Protein AF-0000000079861724 (afdb_homodimer)

Nearest PDB structures (foldseek):
  3vpo-assembly1_B  TM=9.697E-01  e=4.998E-20  Homo sapiens
  3olj-assembly1_D  TM=9.597E-01  e=4.391E-20  Homo sapiens
  1jk0-assembly1_A  TM=9.354E-01  e=1.653E-18  Saccharomyces cerevisiae
  3hf1-assembly1_A  TM=9.393E-01  e=6.583E-18  Homo sapiens
  2vux-assembly1_A  TM=9.412E-01  e=1.702E-17  Homo sapiens

Secondary structure (DSSP, 8-state):
--HHHHHHHHHT-----S-S-HHHHHHHHHHHHT---GGG---HHHHHHHHHT--HHHHHHHHHHHHHHHHHHHHHHHHIIIIIHHHGGGS-HHHHHHHHHHHHHHHHHHHHHHHHHHHHHHHH---HHHHHHHHTHHHH-HHHHHHHHHHHHHHS-SSS-HHHHHHHHHHHHHTTTHHHHHHHHHHHTTT--HHHHHHHHHHHHHHHHHHHHHHHHHHHHHT-TTS-----HHHHHHHHHHHHHHHHIIIIIIS-GGGGT--HHHHHHHHHHHHHHHHHHTT---SS----S-HHHHHTT---THHHHHHHHHHTS----------------/--HHHHHHHHHT-----S-S-HHHHHHHHHHHHT---GGG---HHHHHHHHHT--HHHHHHHHHHHHHHHHHHHHHHHHIIIIIHHHGGGS-HHHHHHHHHHHHHHHHHHHHHHHHHHHHHHHH---HHHHHHHHTHHHH-HHHHHHHHHHHHHHS-SSS-HHHHHHHHHHHHHTTTHHHHHHHHHHHTTT--HHHHHHHHHHHHHHHHHHHHHHHHHHHHHT-TTS-----HHHHHHHHHHHHHHHHIIIIIIS-GGGGT--HHHHHHHHHHHHHHHHHHTT---SS----S-HHHHHTT---THHHHHHHHHHTS----------------

Sequence (666 aa):
MSSAANQKVFNRLTSILPIEDRELYSLYDKAQRTFWTEGEVDLSLDVVQWNDKLTSDDRHFISHVLGFFVQSDALVNINLGERFLIDIESIPDRYRKYCRLFYNFQMMIEDIHTLSYETMLNELISDPKQNSFFKHSIANIPAITKKAEWAARYINDQESDFPIRLIAFAILEGIFFSGSFCSIFWIEQRNLMRGLVQYNKFISRDERLHCDFALCLFRKLRDDPEVPFSTSNDTIVEMVKQAVEIEIEFINESIPCAMIGMNAELMTQYIQFVADHLLADIQLQPVFKVSNPFPFMAALGMPDRANYFEIRESVYQKPVDTGVDYDSDASDFMSSAANQKVFNRLTSILPIEDRELYSLYDKAQRTFWTEGEVDLSLDVVQWNDKLTSDDRHFISHVLGFFVQSDALVNINLGERFLIDIESIPDRYRKYCRLFYNFQMMIEDIHTLSYETMLNELISDPKQNSFFKHSIANIPAITKKAEWAARYINDQESDFPIRLIAFAILEGIFFSGSFCSIFWIEQRNLMRGLVQYNKFISRDERLHCDFALCLFRKLRDDPEVPFSTSNDTIVEMVKQAVEIEIEFINESIPCAMIGMNAELMTQYIQFVADHLLADIQLQPVFKVSNPFPFMAALGMPDRANYFEIRESVYQKPVDTGVDYDSDASDF

Radius of gyration: 29.15 Å; Cα contacts (8 Å, |Δi|>4): 737; chains: 2; bounding box: 146×72×60 Å

Foldseek 3Di:
DDPVVVVVVVVLDDDPPPQPDPVLVVLLVVLVVLDDALVVFDQVQQQVCLPPPDDPLRNLLLLQLLLLQQVLLVVVLCLLVPPVLVQLVQPDPSVSVSSVSNSVSSSVVSVRSNVNSLVVLVSNPVDPVSSVCSPPVCVNAVLSVVLVVLLCVFLVDPPDFPLSNLLSQLLSLQQLCQLVLVLLVVVVVVVHRVRSVVSSLSVNVSSVSSNLSSLVVSLVLVPDPSGDDDDDPVVSVVSLVVSLVSSLCVDPPRSRSVSVPDDSVLSSLQSLQSSQLSCVSSPHHRDPPGANSDVVCCVSVPPPCVVVVVVVVVVPPPPPPPPPPPPPPPPDD/DDPVVVVVVVVLDDDPPPQPDPVLVVLLVVLVVLDDALVVFDQVQQQVCLPPPDDPLRNLLLLLLLLLQQVLLVVVLCLLVPPVLVQLVQPDPSVNVSSVSNSVSSSVVSVRSNVNSLVVLVSNPVDPVSSVCSPPVCVNAVLSVVLVVLLCVFLVDPPAFPLSNLLSQLLSLQQLCQLVLVLLVVVVVVVHRVRSVVSSLSVNVSSVSSNLSSLVVSLVLVPDPSGDDDDDPVVSVVSLVVSLVSSLCVDPPRSRSVSVPDDSVLSSLQSLQSSQLSCVSSPHHRDPPGDNPDVSCCVSPPPPCVVVVVVVVVVPPPPPPPPPPPPPPPPDD

Organism: NCBI:txid29920

Structure (mmCIF, N/CA/C/O backbone):
data_AF-0000000079861724-model_v1
#
loop_
_entity.id
_entity.type
_entity.pdbx_description
1 polymer 'Uncharacterized protein'
#
loop_
_atom_site.group_PDB
_atom_site.id
_atom_site.type_symbol
_atom_site.label_atom_id
_atom_site.label_alt_id
_atom_site.label_comp_id
_atom_site.label_asym_id
_atom_site.label_entity_id
_atom_site.label_seq_id
_atom_site.pdbx_PDB_ins_code
_atom_site.Cartn_x
_atom_site.Cartn_y
_atom_site.Cartn_z
_atom_site.occupancy
_atom_site.B_iso_or_equiv
_atom_site.auth_seq_id
_atom_site.auth_comp_id
_atom_site.auth_asym_id
_atom_site.auth_atom_id
_atom_site.pdbx_PDB_model_num
ATOM 1 N N . MET A 1 1 ? 3.758 5.252 26.878 1 41.85 1 MET A N 1
ATOM 2 C CA . MET A 1 1 ? 4.976 4.832 26.19 1 41.85 1 MET A CA 1
ATOM 3 C C . MET A 1 1 ? 6.136 5.765 26.52 1 41.85 1 MET A C 1
ATOM 5 O O . MET A 1 1 ? 6 6.987 26.433 1 41.85 1 MET A O 1
ATOM 9 N N . SER A 1 2 ? 7.085 5.187 27.037 1 49.55 2 SER A N 1
ATOM 10 C CA . SER A 1 2 ? 8.253 5.886 27.563 1 49.55 2 SER A CA 1
ATOM 11 C C . SER A 1 2 ? 8.99 6.638 26.46 1 49.55 2 SER A C 1
ATOM 13 O O . SER A 1 2 ? 8.836 6.325 25.278 1 49.55 2 SER A O 1
ATOM 15 N N . SER A 1 3 ? 9.571 7.789 26.796 1 56.71 3 SER A N 1
ATOM 16 C CA . SER A 1 3 ? 10.501 8.595 26.012 1 56.71 3 SER A CA 1
ATOM 17 C C . SER A 1 3 ? 11.424 7.716 25.174 1 56.71 3 SER A C 1
ATOM 19 O O . SER A 1 3 ? 11.693 8.021 24.01 1 56.71 3 SER A O 1
ATOM 21 N N . ALA A 1 4 ? 11.623 6.535 25.611 1 51.59 4 ALA A N 1
ATOM 22 C CA . ALA A 1 4 ? 12.554 5.626 24.947 1 51.59 4 ALA A CA 1
ATOM 23 C C . ALA A 1 4 ? 11.888 4.927 23.765 1 51.59 4 ALA A C 1
ATOM 25 O O . ALA A 1 4 ? 12.502 4.763 22.707 1 51.59 4 ALA A O 1
ATOM 26 N N . ALA A 1 5 ? 10.65 4.531 23.995 1 59.39 5 ALA A N 1
ATOM 27 C CA . ALA A 1 5 ? 9.935 3.856 22.915 1 59.39 5 ALA A CA 1
ATOM 28 C C . ALA A 1 5 ? 9.722 4.792 21.729 1 59.39 5 ALA A C 1
ATOM 30 O O . ALA A 1 5 ? 9.859 4.382 20.574 1 59.39 5 ALA A O 1
ATOM 31 N N . ASN A 1 6 ? 9.48 5.94 22.051 1 64.89 6 ASN A N 1
ATOM 32 C CA . ASN A 1 6 ? 9.324 6.946 21.007 1 64.89 6 ASN A CA 1
ATOM 33 C C . ASN A 1 6 ? 10.635 7.191 20.264 1 64.89 6 ASN A C 1
ATOM 35 O O . ASN A 1 6 ? 10.642 7.335 19.04 1 64.89 6 ASN A O 1
ATOM 39 N N . GLN A 1 7 ? 11.593 7.111 21.025 1 64.81 7 GLN A N 1
ATOM 40 C CA . GLN A 1 7 ? 12.906 7.338 20.431 1 64.81 7 GLN A CA 1
ATOM 41 C C . GLN A 1 7 ? 13.273 6.218 19.462 1 64.81 7 GLN A C 1
ATOM 43 O O . GLN A 1 7 ? 13.891 6.465 18.424 1 64.81 7 GLN A O 1
ATOM 48 N N . LYS A 1 8 ? 12.818 5.092 19.823 1 65.94 8 LYS A N 1
ATOM 49 C CA . LYS A 1 8 ? 13.091 3.957 18.946 1 65.94 8 LYS A CA 1
ATOM 50 C C . LYS A 1 8 ? 12.407 4.131 17.593 1 65.94 8 LYS A C 1
ATOM 52 O O . LYS A 1 8 ? 12.991 3.824 16.552 1 65.94 8 LYS A O 1
ATOM 57 N N . VAL A 1 9 ? 11.278 4.66 17.619 1 71.56 9 VAL A N 1
ATOM 58 C CA . VAL A 1 9 ? 10.531 4.86 16.381 1 71.56 9 VAL A CA 1
ATOM 59 C C . VAL A 1 9 ? 11.171 5.982 15.567 1 71.56 9 VAL A C 1
ATOM 61 O O . VAL A 1 9 ? 11.322 5.865 14.349 1 71.56 9 VAL A O 1
ATOM 64 N N . PHE A 1 10 ? 11.648 6.93 16.274 1 72.39 10 PHE A N 1
ATOM 65 C CA . PHE A 1 10 ? 12.236 8.073 15.587 1 72.39 10 PHE A CA 1
ATOM 66 C C . PHE A 1 10 ? 13.554 7.687 14.924 1 72.39 10 PHE A C 1
ATOM 68 O O . PHE A 1 10 ? 13.869 8.166 13.833 1 72.39 10 PHE A O 1
ATOM 75 N N . ASN A 1 11 ? 14.213 6.757 15.541 1 69.55 11 ASN A N 1
ATOM 76 C CA . ASN A 1 11 ? 15.507 6.318 15.029 1 69.55 11 ASN A CA 1
ATOM 77 C C . ASN A 1 11 ? 15.353 5.459 13.777 1 69.55 11 ASN A C 1
ATOM 79 O O . ASN A 1 11 ? 16.317 5.251 13.039 1 69.55 11 ASN A O 1
ATOM 83 N N . ARG A 1 12 ? 14.192 5.08 13.568 1 74.25 12 ARG A N 1
ATOM 84 C CA . ARG A 1 12 ? 13.957 4.189 12.437 1 74.25 12 ARG A CA 1
ATOM 85 C C . ARG A 1 12 ? 13.598 4.978 11.183 1 74.25 12 ARG A C 1
ATOM 87 O O . ARG A 1 12 ? 13.5 4.411 10.093 1 74.25 12 ARG A O 1
ATOM 94 N N . LEU A 1 13 ? 13.449 6.199 11.446 1 78.63 13 LEU A N 1
ATOM 95 C CA . LEU A 1 13 ? 13.149 7.041 10.293 1 78.63 13 LEU A CA 1
ATOM 96 C C . LEU A 1 13 ? 14.398 7.274 9.45 1 78.63 13 LEU A C 1
ATOM 98 O O . LEU A 1 13 ? 15.408 7.77 9.953 1 78.63 13 LEU A O 1
ATOM 102 N N . THR A 1 14 ? 14.374 6.663 8.26 1 80.99 14 THR A N 1
ATOM 103 C CA . THR A 1 14 ? 15.53 6.777 7.377 1 80.99 14 THR A CA 1
ATOM 104 C C . THR A 1 14 ? 15.139 7.436 6.057 1 80.99 14 THR A C 1
ATOM 106 O O . THR A 1 14 ? 14.014 7.266 5.581 1 80.99 14 THR A O 1
ATOM 109 N N . SER A 1 15 ? 16.146 8.125 5.562 1 88.24 15 SER A N 1
ATOM 110 C CA . SER A 1 15 ? 15.928 8.778 4.275 1 88.24 15 SER A CA 1
ATOM 111 C C . SER A 1 15 ? 16.074 7.79 3.122 1 88.24 15 SER A C 1
ATOM 113 O O . SER A 1 15 ? 16.94 6.913 3.155 1 88.24 15 SER A O 1
ATOM 115 N N . ILE A 1 16 ? 15.308 7.948 2.113 1 91.4 16 ILE A N 1
ATOM 116 C CA . ILE A 1 16 ? 15.309 7.089 0.934 1 91.4 16 ILE A CA 1
ATOM 117 C C . ILE A 1 16 ? 16.339 7.595 -0.073 1 91.4 16 ILE A C 1
ATOM 119 O O . ILE A 1 16 ? 16.998 6.802 -0.75 1 91.4 16 ILE A O 1
ATOM 123 N N . LEU A 1 17 ? 16.498 8.962 -0.1 1 90.75 17 LEU A N 1
ATOM 124 C CA . LEU A 1 17 ? 17.407 9.581 -1.059 1 90.75 17 LEU A CA 1
ATOM 125 C C . LEU A 1 17 ? 18.69 10.04 -0.374 1 90.75 17 LEU A C 1
ATOM 127 O O . LEU A 1 17 ? 18.658 10.493 0.773 1 90.75 17 LEU A O 1
ATOM 131 N N . PRO A 1 18 ? 19.735 9.957 -0.97 1 90.8 18 PRO A N 1
ATOM 132 C CA . PRO A 1 18 ? 19.912 9.476 -2.342 1 90.8 18 PRO A CA 1
ATOM 133 C C . PRO A 1 18 ? 19.773 7.959 -2.458 1 90.8 18 PRO A C 1
ATOM 135 O O . PRO A 1 18 ? 19.942 7.243 -1.468 1 90.8 18 PRO A O 1
ATOM 138 N N . ILE A 1 19 ? 19.574 7.48 -3.637 1 93.62 19 ILE A N 1
ATOM 139 C CA . ILE A 1 19 ? 19.377 6.056 -3.887 1 93.62 19 ILE A CA 1
ATOM 140 C C . ILE A 1 19 ? 20.705 5.318 -3.736 1 93.62 19 ILE A C 1
ATOM 142 O O . ILE A 1 19 ? 21.636 5.538 -4.514 1 93.62 19 ILE A O 1
ATOM 146 N N . GLU A 1 20 ? 20.738 4.449 -2.813 1 93.05 20 GLU A N 1
ATOM 147 C CA . GLU A 1 20 ? 21.956 3.696 -2.53 1 93.05 20 GLU A CA 1
ATOM 148 C C . GLU A 1 20 ? 21.984 2.381 -3.305 1 93.05 20 GLU A C 1
ATOM 150 O O . GLU A 1 20 ? 23.057 1.879 -3.646 1 93.05 20 GLU A O 1
ATOM 155 N N . ASP A 1 21 ? 20.897 1.762 -3.503 1 95.77 21 ASP A N 1
ATOM 156 C CA . ASP A 1 21 ? 20.768 0.519 -4.257 1 95.77 21 ASP A CA 1
ATOM 157 C C . ASP A 1 21 ? 19.868 0.707 -5.476 1 95.77 21 ASP A C 1
ATOM 159 O O . ASP A 1 21 ? 18.653 0.516 -5.393 1 95.77 21 ASP A O 1
ATOM 163 N N . ARG A 1 22 ? 20.445 0.885 -6.601 1 96.02 22 ARG A N 1
ATOM 164 C CA . ARG A 1 22 ? 19.72 1.226 -7.821 1 96.02 22 ARG A CA 1
ATOM 165 C C . ARG A 1 22 ? 18.886 0.047 -8.31 1 96.02 22 ARG A C 1
ATOM 167 O O . ARG A 1 22 ? 17.82 0.236 -8.899 1 96.02 22 ARG A O 1
ATOM 174 N N . GLU A 1 23 ? 19.384 -1.149 -8.1 1 97.4 23 GLU A N 1
ATOM 175 C CA . GLU A 1 23 ? 18.661 -2.326 -8.573 1 97.4 23 GLU A CA 1
ATOM 176 C C . GLU A 1 23 ? 17.347 -2.507 -7.819 1 97.4 23 GLU A C 1
ATOM 178 O O . GLU A 1 23 ? 16.291 -2.674 -8.433 1 97.4 23 GLU A O 1
ATOM 183 N N . LEU A 1 24 ? 17.406 -2.434 -6.458 1 97.74 24 LEU A N 1
ATOM 184 C CA . LEU A 1 24 ? 16.196 -2.565 -5.654 1 97.74 24 LEU A CA 1
ATOM 185 C C . LEU A 1 24 ? 15.23 -1.419 -5.934 1 97.74 24 LEU A C 1
ATOM 187 O O . LEU A 1 24 ? 14.022 -1.637 -6.061 1 97.74 24 LEU A O 1
ATOM 191 N N . TYR A 1 25 ? 15.762 -0.252 -6.055 1 97.23 25 TYR A N 1
ATOM 192 C CA . TYR A 1 25 ? 14.905 0.898 -6.32 1 97.23 25 TYR A CA 1
ATOM 193 C C . TYR A 1 25 ? 14.249 0.786 -7.691 1 97.23 25 TYR A C 1
ATOM 195 O O . TYR A 1 25 ? 13.098 1.19 -7.871 1 97.23 25 TYR A O 1
ATOM 203 N N . SER A 1 26 ? 14.983 0.301 -8.692 1 97.7 26 SER A N 1
ATOM 204 C CA . SER A 1 26 ? 14.441 0.178 -10.041 1 97.7 26 SER A CA 1
ATOM 205 C C . SER A 1 26 ? 13.248 -0.772 -10.072 1 97.7 26 SER A C 1
ATOM 207 O O . SER A 1 26 ? 12.317 -0.582 -10.857 1 97.7 26 SER A O 1
ATOM 209 N N . LEU A 1 27 ? 13.286 -1.767 -9.256 1 98.07 27 LEU A N 1
ATOM 210 C CA . LEU A 1 27 ? 12.161 -2.692 -9.173 1 98.07 27 LEU A CA 1
ATOM 211 C C . LEU A 1 27 ? 10.942 -2.011 -8.558 1 98.07 27 LEU A C 1
ATOM 213 O O . LEU A 1 27 ? 9.814 -2.223 -9.008 1 98.07 27 LEU A O 1
ATOM 217 N N . TYR A 1 28 ? 11.188 -1.18 -7.542 1 97.49 28 TYR A N 1
ATOM 218 C CA . TYR A 1 28 ? 10.106 -0.378 -6.984 1 97.49 28 TYR A CA 1
ATOM 219 C C . TYR A 1 28 ? 9.539 0.575 -8.029 1 97.49 28 TYR A C 1
ATOM 221 O O . TYR A 1 28 ? 8.32 0.686 -8.18 1 97.49 28 TYR A O 1
ATOM 229 N N . ASP A 1 29 ? 10.436 1.222 -8.711 1 96.4 29 ASP A N 1
ATOM 230 C CA . ASP A 1 29 ? 10.034 2.169 -9.746 1 96.4 29 ASP A CA 1
ATOM 231 C C . ASP A 1 29 ? 9.198 1.483 -10.823 1 96.4 29 ASP A C 1
ATOM 233 O O . ASP A 1 29 ? 8.202 2.038 -11.292 1 96.4 29 ASP A O 1
ATOM 237 N N . LYS A 1 30 ? 9.585 0.307 -11.234 1 96.58 30 LYS A N 1
ATOM 238 C CA . LYS A 1 30 ? 8.84 -0.468 -12.223 1 96.58 30 LYS A CA 1
ATOM 239 C C . LYS A 1 30 ? 7.441 -0.806 -11.716 1 96.58 30 LYS A C 1
ATOM 241 O O . LYS A 1 30 ? 6.472 -0.76 -12.476 1 96.58 30 LYS A O 1
ATOM 246 N N . ALA A 1 31 ? 7.339 -1.155 -10.442 1 96.59 31 ALA A N 1
ATOM 247 C CA . ALA A 1 31 ? 6.044 -1.467 -9.842 1 96.59 31 ALA A CA 1
ATOM 248 C C . ALA A 1 31 ? 5.104 -0.268 -9.911 1 96.59 31 ALA A C 1
ATOM 250 O O . ALA A 1 31 ? 3.926 -0.413 -10.247 1 96.59 31 ALA A O 1
ATOM 251 N N . GLN A 1 32 ? 5.59 0.894 -9.651 1 95.3 32 GLN A N 1
ATOM 252 C CA . GLN A 1 32 ? 4.78 2.107 -9.682 1 95.3 32 GLN A CA 1
ATOM 253 C C . GLN A 1 32 ? 4.28 2.398 -11.094 1 95.3 32 GLN A C 1
ATOM 255 O O . GLN A 1 32 ? 3.123 2.782 -11.281 1 95.3 32 GLN A O 1
ATOM 260 N N . ARG A 1 33 ? 5.102 2.143 -12.046 1 93.4 33 ARG A N 1
ATOM 261 C CA . ARG A 1 33 ? 4.808 2.508 -13.427 1 93.4 33 ARG A CA 1
ATOM 262 C C . ARG A 1 33 ? 3.781 1.56 -14.038 1 93.4 33 ARG A C 1
ATOM 264 O O . ARG A 1 33 ? 3.147 1.886 -15.043 1 93.4 33 ARG A O 1
ATOM 271 N N . THR A 1 34 ? 3.644 0.441 -13.431 1 93.91 34 THR A N 1
ATOM 272 C CA . THR A 1 34 ? 2.748 -0.554 -14.009 1 93.91 34 THR A CA 1
ATOM 273 C C . THR A 1 34 ? 1.453 -0.646 -13.207 1 93.91 34 THR A C 1
ATOM 275 O O . THR A 1 34 ? 0.698 -1.611 -13.346 1 93.91 34 THR A O 1
ATOM 278 N N . PHE A 1 35 ? 1.217 0.354 -12.387 1 95.25 35 PHE A N 1
ATOM 279 C CA . PHE A 1 35 ? 0.024 0.396 -11.551 1 95.25 35 PHE A CA 1
ATOM 280 C C . PHE A 1 35 ? -1.236 0.254 -12.396 1 95.25 35 PHE A C 1
ATOM 282 O O . PHE A 1 35 ? -1.324 0.819 -13.488 1 95.25 35 PHE A O 1
ATOM 289 N N . TRP A 1 36 ? -2.176 -0.498 -11.965 1 96.56 36 TRP A N 1
ATOM 290 C CA . TRP A 1 36 ? -3.494 -0.688 -12.561 1 96.56 36 TRP A CA 1
ATOM 291 C C . TRP A 1 36 ? -4.544 -0.959 -11.488 1 96.56 36 TRP A C 1
ATOM 293 O O . TRP A 1 36 ? -4.206 -1.177 -10.322 1 96.56 36 TRP A O 1
ATOM 303 N N . THR A 1 37 ? -5.845 -0.83 -11.806 1 95.6 37 THR A N 1
ATOM 304 C CA . THR A 1 37 ? -6.938 -1.12 -10.885 1 95.6 37 THR A CA 1
ATOM 305 C C . THR A 1 37 ? -7.941 -2.079 -11.52 1 95.6 37 THR A C 1
ATOM 307 O O . THR A 1 37 ? -7.931 -2.279 -12.737 1 95.6 37 THR A O 1
ATOM 310 N N . GLU A 1 38 ? -8.702 -2.695 -10.743 1 93.52 38 GLU A N 1
ATOM 311 C CA . GLU A 1 38 ? -9.64 -3.717 -11.196 1 93.52 38 GLU A CA 1
ATOM 312 C C . GLU A 1 38 ? -10.694 -3.126 -12.127 1 93.52 38 GLU A C 1
ATOM 314 O O . GLU A 1 38 ? -11.232 -3.826 -12.988 1 93.52 38 GLU A O 1
ATOM 319 N N . GLY A 1 39 ? -10.946 -1.849 -12.065 1 90.64 39 GLY A N 1
ATOM 320 C CA . GLY A 1 39 ? -11.967 -1.213 -12.882 1 90.64 39 GLY A CA 1
ATOM 321 C C . GLY A 1 39 ? -11.541 -1.02 -14.325 1 90.64 39 GLY A C 1
ATOM 322 O O . GLY A 1 39 ? -12.363 -0.684 -15.181 1 90.64 39 GLY A O 1
ATOM 323 N N . GLU A 1 40 ? -10.366 -1.36 -14.62 1 92.63 40 GLU A N 1
ATOM 324 C CA . GLU A 1 40 ? -9.824 -1.097 -15.95 1 92.63 40 GLU A CA 1
ATOM 325 C C . GLU A 1 40 ? -10.173 -2.221 -16.921 1 92.63 40 GLU A C 1
ATOM 327 O O . GLU A 1 40 ? -9.92 -2.112 -18.122 1 92.63 40 GLU A O 1
ATOM 332 N N . VAL A 1 41 ? -10.802 -3.325 -16.495 1 95.89 41 VAL A N 1
ATOM 333 C CA . VAL A 1 41 ? -11.093 -4.478 -17.34 1 95.89 41 VAL A CA 1
ATOM 334 C C . VAL A 1 41 ? -12.604 -4.667 -17.455 1 95.89 41 VAL A C 1
ATOM 336 O O . VAL A 1 41 ? -13.313 -4.675 -16.446 1 95.89 41 VAL A O 1
ATOM 339 N N . ASP A 1 42 ? -13.073 -4.786 -18.652 1 95.29 42 ASP A N 1
ATOM 340 C CA . ASP A 1 42 ? -14.483 -5.038 -18.933 1 95.29 42 ASP A CA 1
ATOM 341 C C . ASP A 1 42 ? -14.758 -6.534 -19.065 1 95.29 42 ASP A C 1
ATOM 343 O O . ASP A 1 42 ? -14.163 -7.208 -19.909 1 95.29 42 ASP A O 1
ATOM 347 N N . LEU A 1 43 ? -15.702 -7.092 -18.312 1 96.85 43 LEU A N 1
ATOM 348 C CA . LEU A 1 43 ? -15.969 -8.525 -18.276 1 96.85 43 LEU A CA 1
ATOM 349 C C . LEU A 1 43 ? -17.281 -8.853 -18.981 1 96.85 43 LEU A C 1
ATOM 351 O O . LEU A 1 43 ? -17.711 -10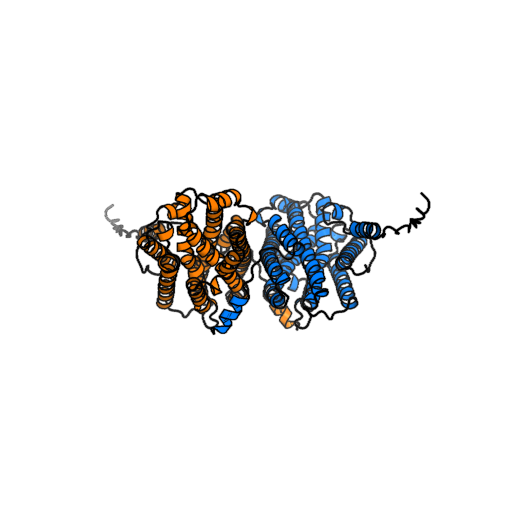.008 -18.996 1 96.85 43 LEU A O 1
ATOM 355 N N . SER A 1 44 ? -17.867 -7.855 -19.609 1 96.44 44 SER A N 1
ATOM 356 C CA . SER A 1 44 ? -19.193 -8.035 -20.19 1 96.44 44 SER A CA 1
ATOM 357 C C . SER A 1 44 ? -19.2 -9.163 -21.216 1 96.44 44 SER A C 1
ATOM 359 O O . SER A 1 44 ? -20.093 -10.012 -21.207 1 96.44 44 SER A O 1
ATOM 361 N N . LEU A 1 45 ? -18.297 -9.186 -22.139 1 96.56 45 LEU A N 1
ATOM 362 C CA . LEU A 1 45 ? -18.218 -10.229 -23.156 1 96.56 45 LEU A CA 1
ATOM 363 C C . LEU A 1 45 ? -17.858 -11.572 -22.53 1 96.56 45 LEU A C 1
ATOM 365 O O . LEU A 1 45 ? -18.305 -12.621 -23.001 1 96.56 45 LEU A O 1
ATOM 369 N N . ASP A 1 46 ? -17.071 -11.586 -21.47 1 97.96 46 ASP A N 1
ATOM 370 C CA . ASP A 1 46 ? -16.706 -12.816 -20.772 1 97.96 46 ASP A CA 1
ATOM 371 C C . ASP A 1 46 ? -17.941 -13.513 -20.205 1 97.96 46 ASP A C 1
ATOM 373 O O . ASP A 1 46 ? -18.036 -14.741 -20.237 1 97.96 46 ASP A O 1
ATOM 377 N N . VAL A 1 47 ? -18.814 -12.721 -19.712 1 97.66 47 VAL A N 1
ATOM 378 C CA . VAL A 1 47 ? -20.032 -13.282 -19.137 1 97.66 47 VAL A CA 1
ATOM 379 C C . VAL A 1 47 ? -20.835 -13.996 -20.223 1 97.66 47 VAL A C 1
ATOM 381 O O . VAL A 1 47 ? -21.359 -15.09 -19.998 1 97.66 47 VAL A O 1
ATOM 384 N N . VAL A 1 48 ? -20.926 -13.404 -21.355 1 97.44 48 VAL A N 1
ATOM 385 C CA . VAL A 1 48 ? -21.64 -14.003 -22.478 1 97.44 48 VAL A CA 1
ATOM 386 C C . VAL A 1 48 ? -20.943 -15.294 -22.903 1 97.44 48 VAL A C 1
ATOM 388 O O . VAL A 1 48 ? -21.59 -16.332 -23.062 1 97.44 48 VAL A O 1
ATOM 391 N N . GLN A 1 49 ? -19.653 -15.29 -23.029 1 97.53 49 GLN A N 1
ATOM 392 C CA . GLN A 1 49 ? -18.901 -16.454 -23.483 1 97.53 49 GLN A CA 1
ATOM 393 C C . GLN A 1 49 ? -18.938 -17.573 -22.445 1 97.53 49 GLN A C 1
ATOM 395 O O . GLN A 1 49 ? -18.957 -18.754 -22.798 1 97.53 49 GLN A O 1
ATOM 400 N N . TRP A 1 50 ? -18.883 -17.2 -21.177 1 97.56 50 TRP A N 1
ATOM 401 C CA . TRP A 1 50 ? -18.968 -18.151 -20.073 1 97.56 50 TRP A CA 1
ATOM 402 C C . TRP A 1 50 ? -20.213 -19.023 -20.2 1 97.56 50 TRP A C 1
ATOM 404 O O . TRP A 1 50 ? -20.152 -20.236 -19.99 1 97.56 50 TRP A O 1
ATOM 414 N N . ASN A 1 51 ? -21.278 -18.418 -20.642 1 96.02 51 ASN A N 1
ATOM 415 C CA . ASN A 1 51 ? -22.56 -19.111 -20.698 1 96.02 51 ASN A CA 1
ATOM 416 C C . ASN A 1 51 ? -22.759 -19.814 -22.038 1 96.02 51 ASN A C 1
ATOM 418 O O . ASN A 1 51 ? -23.334 -20.903 -22.093 1 96.02 51 ASN A O 1
ATOM 422 N N . ASP A 1 52 ? -22.163 -19.282 -23.037 1 96.09 52 ASP A N 1
ATOM 423 C CA . ASP A 1 52 ? -22.605 -19.733 -24.353 1 96.09 52 ASP A CA 1
ATOM 424 C C . ASP A 1 52 ? -21.493 -20.489 -25.077 1 96.09 52 ASP A C 1
ATOM 426 O O . ASP A 1 52 ? -21.757 -21.247 -26.012 1 96.09 52 ASP A O 1
ATOM 430 N N . LYS A 1 53 ? -20.308 -20.234 -24.691 1 95.9 53 LYS A N 1
ATOM 431 C CA . LYS A 1 53 ? -19.232 -20.739 -25.538 1 95.9 53 LYS A CA 1
ATOM 432 C C . LYS A 1 53 ? -18.363 -21.741 -24.784 1 95.9 53 LYS A C 1
ATOM 434 O O . LYS A 1 53 ? -17.713 -22.591 -25.395 1 95.9 53 LYS A O 1
ATOM 439 N N . LEU A 1 54 ? -18.273 -21.643 -23.462 1 96.69 54 LEU A N 1
ATOM 440 C CA . LEU A 1 54 ? -17.404 -22.521 -22.686 1 96.69 54 LEU A CA 1
ATOM 441 C C . LEU A 1 54 ? -18.091 -23.852 -22.401 1 96.69 54 LEU A C 1
ATOM 443 O O . LEU A 1 54 ? -19.298 -23.892 -22.15 1 96.69 54 LEU A O 1
ATOM 447 N N . THR A 1 55 ? -17.326 -24.889 -22.454 1 95.77 55 THR A N 1
ATOM 448 C CA . THR A 1 55 ? -17.809 -26.199 -22.031 1 95.77 55 THR A CA 1
ATOM 449 C C . THR A 1 55 ? -17.871 -26.287 -20.509 1 95.77 55 THR A C 1
ATOM 451 O O . THR A 1 55 ? -17.342 -25.42 -19.81 1 95.77 55 THR A O 1
ATOM 454 N N . SER A 1 56 ? -18.489 -27.355 -20.01 1 95.58 56 SER A N 1
ATOM 455 C CA . SER A 1 56 ? -18.531 -27.587 -18.57 1 95.58 56 SER A CA 1
ATOM 456 C C . SER A 1 56 ? -17.13 -27.779 -18 1 95.58 56 SER A C 1
ATOM 458 O O . SER A 1 56 ? -16.847 -27.356 -16.877 1 95.58 56 SER A O 1
ATOM 460 N N . ASP A 1 57 ? -16.26 -28.373 -18.806 1 96.03 57 ASP A N 1
ATOM 461 C CA . ASP A 1 57 ? -14.88 -28.593 -18.386 1 96.03 57 ASP A CA 1
ATOM 462 C C . ASP A 1 57 ? -14.119 -27.273 -18.288 1 96.03 57 ASP A C 1
ATOM 464 O O . ASP A 1 57 ? -13.362 -27.056 -17.339 1 96.03 57 ASP A O 1
ATOM 468 N N . ASP A 1 58 ? -14.383 -26.388 -19.266 1 96.49 58 ASP A N 1
ATOM 469 C CA . ASP A 1 58 ? -13.766 -25.066 -19.226 1 96.49 58 ASP A CA 1
ATOM 470 C C . ASP A 1 58 ? -14.144 -24.322 -17.947 1 96.49 58 ASP A C 1
ATOM 472 O O . ASP A 1 58 ? -13.275 -23.796 -17.249 1 96.49 58 ASP A O 1
ATOM 476 N N . ARG A 1 59 ? -15.412 -24.337 -17.706 1 96.63 59 ARG A N 1
ATOM 477 C CA . ARG A 1 59 ? -15.933 -23.594 -16.563 1 96.63 59 ARG A CA 1
ATOM 478 C C . ARG A 1 59 ? -15.42 -24.178 -15.251 1 96.63 59 ARG A C 1
ATOM 480 O O . ARG A 1 59 ? -15.081 -23.437 -14.326 1 96.63 59 ARG A O 1
ATOM 487 N N . HIS A 1 60 ? -15.401 -25.482 -15.203 1 94.83 60 HIS A N 1
ATOM 488 C CA . HIS A 1 60 ? -14.874 -26.152 -14.018 1 94.83 60 HIS A CA 1
ATOM 489 C C . HIS A 1 60 ? -13.42 -25.766 -13.768 1 94.83 60 HIS A C 1
ATOM 491 O O . HIS A 1 60 ? -13.059 -25.38 -12.654 1 94.83 60 HIS A O 1
ATOM 497 N N . PHE A 1 61 ? -12.644 -25.836 -14.763 1 96.15 61 PHE A N 1
ATOM 498 C CA . PHE A 1 61 ? -11.221 -25.541 -14.648 1 96.15 61 PHE A CA 1
ATOM 499 C C . PHE A 1 61 ? -11 -24.097 -14.216 1 96.15 61 PHE A C 1
ATOM 501 O O . PHE A 1 61 ? -10.291 -23.836 -13.242 1 96.15 61 PHE A O 1
ATOM 508 N N . ILE A 1 62 ? -11.653 -23.148 -14.883 1 96.64 62 ILE A N 1
ATOM 509 C CA . ILE A 1 62 ? -11.457 -21.724 -14.639 1 96.64 62 ILE A CA 1
ATOM 510 C C . ILE A 1 62 ? -11.929 -21.372 -13.229 1 96.64 62 ILE A C 1
ATOM 512 O O . ILE A 1 62 ? -11.259 -20.626 -12.512 1 96.64 62 ILE A O 1
ATOM 516 N N . SER A 1 63 ? -13.032 -21.935 -12.823 1 95.52 63 SER A N 1
ATOM 517 C CA . SER A 1 63 ? -13.562 -21.654 -11.492 1 95.52 63 SER A CA 1
ATOM 518 C C . SER A 1 63 ? -12.585 -22.087 -10.405 1 95.52 63 SER A C 1
ATOM 520 O O . SER A 1 63 ? -12.392 -21.375 -9.417 1 95.52 63 SER A O 1
ATOM 522 N N . HIS A 1 64 ? -11.952 -23.227 -10.59 1 94.09 64 HIS A N 1
ATOM 523 C CA . HIS A 1 64 ? -11.002 -23.733 -9.605 1 94.09 64 HIS A CA 1
ATOM 524 C C . HIS A 1 64 ? -9.727 -22.896 -9.589 1 94.09 64 HIS A C 1
ATOM 526 O O . HIS A 1 64 ? -9.166 -22.633 -8.522 1 94.09 64 HIS A O 1
ATOM 532 N N . VAL A 1 65 ? -9.305 -22.473 -10.734 1 95.56 65 VAL A N 1
ATOM 533 C CA . VAL A 1 65 ? -8.126 -21.617 -10.828 1 95.56 65 VAL A CA 1
ATOM 534 C C . VAL A 1 65 ? -8.402 -20.28 -10.144 1 95.56 65 VAL A C 1
ATOM 536 O O . VAL A 1 65 ? -7.571 -19.785 -9.379 1 95.56 65 VAL A O 1
ATOM 539 N N . LEU A 1 66 ? -9.573 -19.707 -10.404 1 95.06 66 LEU A N 1
ATOM 540 C CA . LEU A 1 66 ? -9.943 -18.44 -9.783 1 95.06 66 LEU A CA 1
ATOM 541 C C . LEU A 1 66 ? -10.055 -18.589 -8.269 1 95.06 66 LEU A C 1
ATOM 543 O O . LEU A 1 66 ? -9.636 -17.702 -7.522 1 95.06 66 LEU A O 1
ATOM 547 N N . GLY A 1 67 ? -10.614 -19.686 -7.846 1 91.72 67 GLY A N 1
ATOM 548 C CA . GLY A 1 67 ? -10.669 -19.965 -6.42 1 91.72 67 GLY A CA 1
ATOM 549 C C . GLY A 1 67 ? -9.299 -20.029 -5.772 1 91.72 67 GLY A C 1
ATOM 550 O O . GLY A 1 67 ? -9.094 -19.484 -4.685 1 91.72 67 GLY A O 1
ATOM 551 N N . PHE A 1 68 ? -8.403 -20.668 -6.365 1 91.67 68 PHE A N 1
ATOM 552 C CA . PHE A 1 68 ? -7.027 -20.745 -5.89 1 91.67 68 PHE A CA 1
ATOM 553 C C . PHE A 1 68 ? -6.397 -19.359 -5.825 1 91.67 68 PHE A C 1
ATOM 555 O O . PHE A 1 68 ? -5.767 -19.004 -4.826 1 91.67 68 PHE A O 1
ATOM 562 N N . PHE A 1 69 ? -6.594 -18.504 -6.853 1 92.26 69 PHE A N 1
ATOM 563 C CA . PHE A 1 69 ? -5.972 -17.188 -6.943 1 92.26 69 PHE A CA 1
ATOM 564 C C . PHE A 1 69 ? -6.458 -16.282 -5.819 1 92.26 69 PHE A C 1
ATOM 566 O O . PHE A 1 69 ? -5.658 -15.606 -5.169 1 92.26 69 PHE A O 1
ATOM 573 N N . VAL A 1 70 ? -7.685 -16.262 -5.536 1 90.82 70 VAL A N 1
ATOM 574 C CA . VAL A 1 70 ? -8.281 -15.286 -4.63 1 90.82 70 VAL A CA 1
ATOM 575 C C . VAL A 1 70 ? -7.719 -15.474 -3.223 1 90.82 70 VAL A C 1
ATOM 577 O O . VAL A 1 70 ? -7.257 -14.516 -2.599 1 90.82 70 VAL A O 1
ATOM 580 N N . GLN A 1 71 ? -7.596 -16.637 -2.736 1 87.76 71 GLN A N 1
ATOM 581 C CA . GLN A 1 71 ? -7.16 -16.849 -1.359 1 87.76 71 GLN A CA 1
ATOM 582 C C . GLN A 1 71 ? -5.638 -16.865 -1.26 1 87.76 71 GLN A C 1
ATOM 584 O O . GLN A 1 71 ? -5.073 -16.477 -0.235 1 87.76 71 GLN A O 1
ATOM 589 N N . SER A 1 72 ? -5.02 -17.254 -2.365 1 88.86 72 SER A N 1
ATOM 590 C CA . SER A 1 72 ? -3.561 -17.242 -2.363 1 88.86 72 SER A CA 1
ATOM 591 C C . SER A 1 72 ? -3.02 -15.821 -2.251 1 88.86 72 SER A C 1
ATOM 593 O O . SER A 1 72 ? -2.129 -15.552 -1.442 1 88.86 72 SER A O 1
ATOM 595 N N . ASP A 1 73 ? -3.615 -14.886 -2.984 1 91.29 73 ASP A N 1
ATOM 596 C CA . ASP A 1 73 ? -3.165 -13.498 -2.954 1 91.29 73 ASP A CA 1
ATOM 597 C C . ASP A 1 73 ? -3.505 -12.839 -1.618 1 91.29 73 ASP A C 1
ATOM 599 O O . ASP A 1 73 ? -2.759 -11.986 -1.134 1 91.29 73 ASP A O 1
ATOM 603 N N . ALA A 1 74 ? -4.592 -13.261 -1.087 1 88.82 74 ALA A N 1
ATOM 604 C CA . ALA A 1 74 ? -4.935 -12.76 0.241 1 88.82 74 ALA A CA 1
ATOM 605 C C . ALA A 1 74 ? -3.927 -13.234 1.283 1 88.82 74 ALA A C 1
ATOM 607 O O . ALA A 1 74 ? -3.535 -12.47 2.169 1 88.82 74 ALA A O 1
ATOM 608 N N . LEU A 1 75 ? -3.523 -14.452 1.145 1 88.3 75 LEU A N 1
ATOM 609 C CA . LEU A 1 75 ? -2.539 -15.015 2.063 1 88.3 75 LEU A CA 1
ATOM 610 C C . LEU A 1 75 ? -1.196 -14.306 1.921 1 88.3 75 LEU A C 1
ATOM 612 O O . LEU A 1 75 ? -0.52 -14.042 2.919 1 88.3 75 LEU A O 1
ATOM 616 N N . VAL A 1 76 ? -0.825 -14.064 0.731 1 91.01 76 VAL A N 1
ATOM 617 C CA . VAL A 1 76 ? 0.413 -13.339 0.465 1 91.01 76 VAL A CA 1
ATOM 618 C C . VAL A 1 76 ? 0.368 -11.973 1.147 1 91.01 76 VAL A C 1
ATOM 620 O O . VAL A 1 76 ? 1.347 -11.548 1.765 1 91.01 76 VAL A O 1
ATOM 623 N N . ASN A 1 77 ? -0.726 -11.325 1.048 1 92.15 77 ASN A N 1
ATOM 624 C CA . ASN A 1 77 ? -0.898 -10 1.635 1 92.15 77 ASN A CA 1
ATOM 625 C C . ASN A 1 77 ? -0.745 -10.035 3.153 1 92.15 77 ASN A C 1
ATOM 627 O O . ASN A 1 77 ? -0.045 -9.201 3.729 1 92.15 77 ASN A O 1
ATOM 631 N N . ILE A 1 78 ? -1.294 -10.991 3.772 1 86.79 78 ILE A N 1
ATOM 632 C CA . ILE A 1 78 ? -1.221 -11.137 5.221 1 86.79 78 ILE A CA 1
ATOM 633 C C . ILE A 1 78 ? 0.225 -11.384 5.643 1 86.79 78 ILE A C 1
ATOM 635 O O . ILE A 1 78 ? 0.71 -10.781 6.603 1 86.79 78 ILE A O 1
ATOM 639 N N . ASN A 1 79 ? 0.865 -12.209 4.898 1 88 79 ASN A N 1
ATOM 640 C CA . ASN A 1 79 ? 2.252 -12.533 5.215 1 88 79 ASN A CA 1
ATOM 641 C C . ASN A 1 79 ? 3.158 -11.312 5.08 1 88 79 ASN A C 1
ATOM 643 O O . ASN A 1 79 ? 4.059 -11.11 5.895 1 88 79 ASN A O 1
ATOM 647 N N . LEU A 1 80 ? 2.917 -10.532 4.066 1 92.38 80 LEU A N 1
ATOM 648 C CA . LEU A 1 80 ? 3.699 -9.316 3.869 1 92.38 80 LEU A CA 1
ATOM 649 C C . LEU A 1 80 ? 3.506 -8.351 5.034 1 92.38 80 LEU A C 1
ATOM 651 O O . LEU A 1 80 ? 4.481 -7.839 5.589 1 92.38 80 LEU A O 1
ATOM 655 N N . GLY A 1 81 ? 2.327 -8.159 5.421 1 88.33 81 GLY A N 1
ATOM 656 C CA . GLY A 1 81 ? 2 -7.184 6.45 1 88.33 81 GLY A CA 1
ATOM 657 C C . GLY A 1 81 ? 2.395 -7.633 7.844 1 88.33 81 GLY A C 1
ATOM 658 O O . GLY A 1 81 ? 2.903 -6.838 8.638 1 88.33 81 GLY A O 1
ATOM 659 N N . GLU A 1 82 ? 2.238 -8.877 8.108 1 84.78 82 GLU A N 1
ATOM 660 C CA . GLU A 1 82 ? 2.389 -9.337 9.485 1 84.78 82 GLU A CA 1
ATOM 661 C C . GLU A 1 82 ? 3.784 -9.905 9.728 1 84.78 82 GLU A C 1
ATOM 663 O O . GLU A 1 82 ? 4.226 -10.013 10.874 1 84.78 82 GLU A O 1
ATOM 668 N N . ARG A 1 83 ? 4.461 -10.205 8.667 1 87.84 83 ARG A N 1
ATOM 669 C CA . ARG A 1 83 ? 5.735 -10.885 8.879 1 87.84 83 ARG A CA 1
ATOM 670 C C . ARG A 1 83 ? 6.873 -10.147 8.182 1 87.84 83 ARG A C 1
ATOM 672 O O . ARG A 1 83 ? 7.819 -9.698 8.832 1 87.84 83 ARG A O 1
ATOM 679 N N . PHE A 1 84 ? 6.746 -9.981 6.965 1 91.79 84 PHE A N 1
ATOM 680 C CA . PHE A 1 84 ? 7.87 -9.454 6.199 1 91.79 84 PHE A CA 1
ATOM 681 C C . PHE A 1 84 ? 8.193 -8.027 6.624 1 91.79 84 PHE A C 1
ATOM 683 O O . PHE A 1 84 ? 9.364 -7.652 6.72 1 91.79 84 PHE A O 1
ATOM 690 N N . LEU A 1 85 ? 7.173 -7.214 6.903 1 89.73 85 LEU A N 1
ATOM 691 C CA . LEU A 1 85 ? 7.416 -5.843 7.338 1 89.73 85 LEU A CA 1
ATOM 692 C C . LEU A 1 85 ? 8.153 -5.819 8.673 1 89.73 85 LEU A C 1
ATOM 694 O O . LEU A 1 85 ? 8.875 -4.865 8.97 1 89.73 85 LEU A O 1
ATOM 698 N N . ILE A 1 86 ? 7.988 -6.861 9.41 1 86.52 86 ILE A N 1
ATOM 699 C CA . ILE A 1 86 ? 8.697 -6.973 10.68 1 86.52 86 ILE A CA 1
ATOM 700 C C . ILE A 1 86 ? 10.11 -7.499 10.437 1 86.52 86 ILE A C 1
ATOM 702 O O . ILE A 1 86 ? 11.075 -6.997 11.018 1 86.52 86 ILE A O 1
ATOM 706 N N . ASP A 1 87 ? 10.264 -8.434 9.584 1 89.34 87 ASP A N 1
ATOM 707 C CA . ASP A 1 87 ? 11.535 -9.103 9.323 1 89.34 87 ASP A CA 1
ATOM 708 C C . ASP A 1 87 ? 12.568 -8.124 8.77 1 89.34 87 ASP A C 1
ATOM 710 O O . ASP A 1 87 ? 13.759 -8.238 9.065 1 89.34 87 ASP A O 1
ATOM 714 N N . ILE A 1 88 ? 12.125 -7.197 8.01 1 91.72 88 ILE A N 1
ATOM 715 C CA . ILE A 1 88 ? 13.082 -6.326 7.338 1 91.72 88 ILE A CA 1
ATOM 716 C C . ILE A 1 88 ? 13.689 -5.351 8.345 1 91.72 88 ILE A C 1
ATOM 718 O O . ILE A 1 88 ? 14.675 -4.673 8.045 1 91.72 88 ILE A O 1
ATOM 722 N N . GLU A 1 89 ? 13.134 -5.289 9.528 1 87.71 89 GLU A N 1
ATOM 723 C CA . GLU A 1 89 ? 13.708 -4.426 10.556 1 87.71 89 GLU A CA 1
ATOM 724 C C . GLU A 1 89 ? 15.06 -4.953 11.027 1 87.71 89 GLU A C 1
ATOM 726 O O . GLU A 1 89 ? 15.846 -4.214 11.624 1 87.71 89 GLU A O 1
ATOM 731 N N . SER A 1 90 ? 15.346 -6.201 10.689 1 88.61 90 SER A N 1
ATOM 732 C CA . SER A 1 90 ? 16.575 -6.831 11.161 1 88.61 90 SER A CA 1
ATOM 733 C C . SER A 1 90 ? 17.669 -6.772 10.101 1 88.61 90 SER A C 1
ATOM 735 O O . SER A 1 90 ? 18.787 -7.238 10.329 1 88.61 90 SER A O 1
ATOM 737 N N . ILE A 1 91 ? 17.399 -6.239 8.977 1 93.37 91 ILE A N 1
ATOM 738 C CA . ILE A 1 91 ? 18.419 -6.176 7.935 1 93.37 91 ILE A CA 1
ATOM 739 C C . ILE A 1 91 ? 18.96 -4.752 7.828 1 93.37 91 ILE A C 1
ATOM 741 O O . ILE A 1 91 ? 18.367 -3.814 8.366 1 93.37 91 ILE A O 1
ATOM 745 N N . PRO A 1 92 ? 20.141 -4.578 7.167 1 93.72 92 PRO A N 1
ATOM 746 C CA . PRO A 1 92 ? 20.752 -3.251 7.066 1 93.72 92 PRO A CA 1
ATOM 747 C C . PRO A 1 92 ? 19.838 -2.229 6.394 1 93.72 92 PRO A C 1
ATOM 749 O O . PRO A 1 92 ? 19.097 -2.572 5.469 1 93.72 92 PRO A O 1
ATOM 752 N N . ASP A 1 93 ? 19.932 -0.999 6.813 1 92.02 93 ASP A N 1
ATOM 753 C CA . ASP A 1 93 ? 19.097 0.107 6.354 1 92.02 93 ASP A CA 1
ATOM 754 C C . ASP A 1 93 ? 19.201 0.283 4.841 1 92.02 93 ASP A C 1
ATOM 756 O O . ASP A 1 93 ? 18.23 0.67 4.187 1 92.02 93 ASP A O 1
ATOM 760 N N . ARG A 1 94 ? 20.306 -0.047 4.32 1 93.22 94 ARG A N 1
ATOM 761 C CA . ARG A 1 94 ? 20.556 0.155 2.897 1 93.22 94 ARG A CA 1
ATOM 762 C C . ARG A 1 94 ? 19.634 -0.714 2.049 1 93.22 94 ARG A C 1
ATOM 764 O O . ARG A 1 94 ? 19.424 -0.436 0.866 1 93.22 94 ARG A O 1
ATOM 771 N N . TYR A 1 95 ? 19.052 -1.815 2.701 1 95.44 95 TYR A N 1
ATOM 772 C CA . TYR A 1 95 ? 18.07 -2.658 2.029 1 95.44 95 TYR A CA 1
ATOM 773 C C . TYR A 1 95 ? 16.66 -2.352 2.521 1 95.44 95 TYR A C 1
ATOM 775 O O . TYR A 1 95 ? 15.721 -2.279 1.726 1 95.44 95 TYR A O 1
ATOM 783 N N . ARG A 1 96 ? 16.551 -2.089 3.819 1 95.02 96 ARG A N 1
ATOM 784 C CA . ARG A 1 96 ? 15.276 -1.989 4.521 1 95.02 96 ARG A CA 1
ATOM 785 C C . ARG A 1 96 ? 14.395 -0.907 3.906 1 95.02 96 ARG A C 1
ATOM 787 O O . ARG A 1 96 ? 13.186 -1.094 3.757 1 95.02 96 ARG A O 1
ATOM 794 N N . LYS A 1 97 ? 14.932 0.215 3.559 1 94.26 97 LYS A N 1
ATOM 795 C CA . LYS A 1 97 ? 14.149 1.339 3.055 1 94.26 97 LYS A CA 1
ATOM 796 C C . LYS A 1 97 ? 13.48 0.992 1.728 1 94.26 97 LYS A C 1
ATOM 798 O O . LYS A 1 97 ? 12.322 1.347 1.498 1 94.26 97 LYS A O 1
ATOM 803 N N . TYR A 1 98 ? 14.168 0.194 0.911 1 96.35 98 TYR A N 1
ATOM 804 C CA . TYR A 1 98 ? 13.605 -0.177 -0.383 1 96.35 98 TYR A CA 1
ATOM 805 C C . TYR A 1 98 ? 12.611 -1.322 -0.237 1 96.35 98 TYR A C 1
ATOM 807 O O . TYR A 1 98 ? 11.643 -1.413 -0.995 1 96.35 98 TYR A O 1
ATOM 815 N N . CYS A 1 99 ? 12.85 -2.174 0.809 1 96.7 99 CYS A N 1
ATOM 816 C CA . CYS A 1 99 ? 11.889 -3.23 1.112 1 96.7 99 CYS A CA 1
ATOM 817 C C . CYS A 1 99 ? 10.552 -2.642 1.545 1 96.7 99 CYS A C 1
ATOM 819 O O . CYS A 1 99 ? 9.496 -3.094 1.098 1 96.7 99 CYS A O 1
ATOM 821 N N . ARG A 1 100 ? 10.645 -1.643 2.326 1 95.22 100 ARG A N 1
ATOM 822 C CA . ARG A 1 100 ? 9.417 -1.008 2.794 1 95.22 100 ARG A CA 1
ATOM 823 C C . ARG A 1 100 ? 8.631 -0.413 1.631 1 95.22 100 ARG A C 1
ATOM 825 O O . ARG A 1 100 ? 7.414 -0.593 1.541 1 95.22 100 ARG A O 1
ATOM 832 N N . LEU A 1 101 ? 9.36 0.293 0.758 1 96.68 101 LEU A N 1
ATOM 833 C CA . LEU A 1 101 ? 8.722 0.881 -0.414 1 96.68 101 LEU A CA 1
ATOM 834 C C . LEU A 1 101 ? 8.03 -0.189 -1.251 1 96.68 101 LEU A C 1
ATOM 836 O O . LEU A 1 101 ? 6.855 -0.049 -1.598 1 96.68 101 LEU A O 1
ATOM 840 N N . PHE A 1 102 ? 8.732 -1.249 -1.485 1 98.13 102 PHE A N 1
ATOM 841 C CA . PHE A 1 102 ? 8.231 -2.278 -2.388 1 98.13 102 PHE A CA 1
ATOM 842 C C . PHE A 1 102 ? 7.094 -3.059 -1.741 1 98.13 102 PHE A C 1
ATOM 844 O O . PHE A 1 102 ? 6.085 -3.347 -2.389 1 98.13 102 PHE A O 1
ATOM 851 N N . TYR A 1 103 ? 7.242 -3.399 -0.45 1 97.56 103 TYR A N 1
ATOM 852 C CA . TYR A 1 103 ? 6.231 -4.208 0.22 1 97.56 103 TYR A CA 1
ATOM 853 C C . TYR A 1 103 ? 4.936 -3.424 0.4 1 97.56 103 TYR A C 1
ATOM 855 O O . TYR A 1 103 ? 3.843 -3.986 0.296 1 97.56 103 TYR A O 1
ATOM 863 N N . ASN A 1 104 ? 5.059 -2.142 0.672 1 97.13 104 ASN A N 1
ATOM 864 C CA . ASN A 1 104 ? 3.854 -1.323 0.74 1 97.13 104 ASN A CA 1
ATOM 865 C C . ASN A 1 104 ? 3.112 -1.306 -0.594 1 97.13 104 ASN A C 1
ATOM 867 O O . ASN A 1 104 ? 1.886 -1.424 -0.628 1 97.13 104 ASN A O 1
ATOM 871 N N . PHE A 1 105 ? 3.833 -1.191 -1.619 1 98.1 105 PHE A N 1
ATOM 872 C CA . PHE A 1 105 ? 3.216 -1.207 -2.94 1 98.1 105 PHE A CA 1
ATOM 873 C C . PHE A 1 105 ? 2.619 -2.577 -3.242 1 98.1 105 PHE A C 1
ATOM 875 O O . PHE A 1 105 ? 1.514 -2.673 -3.78 1 98.1 105 PHE A O 1
ATOM 882 N N . GLN A 1 106 ? 3.366 -3.578 -2.927 1 98.17 106 GLN A N 1
ATOM 883 C CA . GLN A 1 106 ? 2.912 -4.936 -3.207 1 98.17 106 GLN A CA 1
ATOM 884 C C . GLN A 1 106 ? 1.637 -5.261 -2.434 1 98.17 106 GLN A C 1
ATOM 886 O O . GLN A 1 106 ? 0.728 -5.901 -2.966 1 98.17 106 GLN A O 1
ATOM 891 N N . MET A 1 107 ? 1.585 -4.88 -1.201 1 97.12 107 MET A N 1
ATOM 892 C CA . MET A 1 107 ? 0.385 -5.147 -0.412 1 97.12 107 MET A CA 1
ATOM 893 C C . MET A 1 107 ? -0.837 -4.485 -1.039 1 97.12 107 MET A C 1
ATOM 895 O O . MET A 1 107 ? -1.909 -5.088 -1.105 1 97.12 107 MET A O 1
ATOM 899 N N . MET A 1 108 ? -0.639 -3.327 -1.512 1 97.36 108 MET A N 1
ATOM 900 C CA . MET A 1 108 ? -1.733 -2.632 -2.183 1 97.36 108 MET A CA 1
ATOM 901 C C . MET A 1 108 ? -2.14 -3.362 -3.459 1 97.36 108 MET A C 1
ATOM 903 O O . MET A 1 108 ? -3.329 -3.554 -3.717 1 97.36 108 MET A O 1
ATOM 907 N N . ILE A 1 109 ? -1.19 -3.819 -4.207 1 97.7 109 ILE A N 1
ATOM 908 C CA . ILE A 1 109 ? -1.486 -4.485 -5.471 1 97.7 109 ILE A CA 1
ATOM 909 C C . ILE A 1 109 ? -2.13 -5.843 -5.201 1 97.7 109 ILE A C 1
ATOM 911 O O . ILE A 1 109 ? -2.994 -6.289 -5.96 1 97.7 109 ILE A O 1
ATOM 915 N N . GLU A 1 110 ? -1.716 -6.522 -4.142 1 96.86 110 GLU A N 1
ATOM 916 C CA . GLU A 1 110 ? -2.357 -7.78 -3.771 1 96.86 110 GLU A CA 1
ATOM 917 C C . GLU A 1 110 ? -3.845 -7.581 -3.496 1 96.86 110 GLU A C 1
ATOM 919 O O . GLU A 1 110 ? -4.656 -8.469 -3.767 1 96.86 110 GLU A O 1
ATOM 924 N N . ASP A 1 111 ? -4.158 -6.47 -2.925 1 96.31 111 ASP A N 1
ATOM 925 C CA . ASP A 1 111 ? -5.568 -6.148 -2.73 1 96.31 111 ASP A CA 1
ATOM 926 C C . ASP A 1 111 ? -6.299 -6.05 -4.067 1 96.31 111 ASP A C 1
ATOM 928 O O . ASP A 1 111 ? -7.428 -6.528 -4.2 1 96.31 111 ASP A O 1
ATOM 932 N N . ILE A 1 112 ? -5.665 -5.428 -5.014 1 96.89 112 ILE A N 1
ATOM 933 C CA . ILE A 1 112 ? -6.248 -5.267 -6.341 1 96.89 112 ILE A CA 1
ATOM 934 C C . ILE A 1 112 ? -6.419 -6.635 -6.999 1 96.89 112 ILE A C 1
ATOM 936 O O . ILE A 1 112 ? -7.445 -6.905 -7.627 1 96.89 112 ILE A O 1
ATOM 940 N N . HIS A 1 113 ? -5.417 -7.523 -6.805 1 97.37 113 HIS A N 1
ATOM 941 C CA . HIS A 1 113 ? -5.536 -8.891 -7.299 1 97.37 113 HIS A CA 1
ATOM 942 C C . HIS A 1 113 ? -6.772 -9.578 -6.727 1 97.37 113 HIS A C 1
ATOM 944 O O . HIS A 1 113 ? -7.595 -10.108 -7.476 1 97.37 113 HIS A O 1
ATOM 950 N N . THR A 1 114 ? -6.857 -9.507 -5.432 1 95.33 114 THR A N 1
ATOM 951 C CA . THR A 1 114 ? -7.946 -10.175 -4.729 1 95.33 114 THR A CA 1
ATOM 952 C C . THR A 1 114 ? -9.298 -9.645 -5.198 1 95.33 114 THR A C 1
ATOM 954 O O . THR A 1 114 ? -10.205 -10.423 -5.502 1 95.33 114 THR A O 1
ATOM 957 N N . LEU A 1 115 ? -9.418 -8.345 -5.315 1 95.14 115 LEU A N 1
ATOM 958 C CA . LEU A 1 115 ? -10.658 -7.72 -5.763 1 95.14 115 LEU A CA 1
ATOM 959 C C . LEU A 1 115 ? -10.978 -8.116 -7.201 1 95.14 115 LEU A C 1
ATOM 961 O O . LEU A 1 115 ? -12.143 -8.319 -7.549 1 95.14 115 LEU A O 1
ATOM 965 N N . SER A 1 116 ? -9.972 -8.221 -8.006 1 96.82 116 SER A N 1
ATOM 966 C CA . SER A 1 116 ? -10.158 -8.612 -9.399 1 96.82 116 SER A CA 1
ATOM 967 C C . SER A 1 116 ? -10.688 -10.037 -9.507 1 96.82 116 SER A C 1
ATOM 969 O O . SER A 1 116 ? -11.633 -10.299 -10.254 1 96.82 116 SER A O 1
ATOM 971 N N . TYR A 1 117 ? -10.105 -10.92 -8.747 1 96.31 117 TYR A N 1
ATOM 972 C CA . TYR A 1 117 ? -10.543 -12.311 -8.779 1 96.31 117 TYR A CA 1
ATOM 973 C C . TYR A 1 117 ? -11.959 -12.45 -8.232 1 96.31 117 TYR A C 1
ATOM 975 O O . TYR A 1 117 ? -12.769 -13.207 -8.773 1 96.31 117 TYR A O 1
ATOM 983 N N . GLU A 1 118 ? -12.215 -11.761 -7.154 1 94.56 118 GLU A N 1
ATOM 984 C CA . GLU A 1 118 ? -13.565 -11.819 -6.6 1 94.56 118 GLU A CA 1
ATOM 985 C C . GLU A 1 118 ? -14.588 -11.248 -7.577 1 94.56 118 GLU A C 1
ATOM 987 O O . GLU A 1 118 ? -15.703 -11.762 -7.686 1 94.56 118 GLU A O 1
ATOM 992 N N . THR A 1 119 ? -14.195 -10.163 -8.251 1 95.35 119 THR A N 1
ATOM 993 C CA . THR A 1 119 ? -15.072 -9.58 -9.26 1 95.35 119 THR A CA 1
ATOM 994 C C . THR A 1 119 ? -15.37 -10.589 -10.365 1 95.35 119 THR A C 1
ATOM 996 O O . THR A 1 119 ? -16.522 -10.742 -10.779 1 95.35 119 THR A O 1
ATOM 999 N N . MET A 1 120 ? -14.412 -11.294 -10.797 1 96.75 120 MET A N 1
ATOM 1000 C CA . MET A 1 120 ? -14.597 -12.307 -11.832 1 96.75 120 MET A CA 1
ATOM 1001 C C . MET A 1 120 ? -15.508 -13.427 -11.341 1 96.75 120 MET A C 1
ATOM 1003 O O . MET A 1 120 ? -16.425 -13.843 -12.052 1 96.75 120 MET A O 1
ATOM 1007 N N . LEU A 1 121 ? -15.255 -13.885 -10.138 1 95.81 121 LEU A N 1
ATOM 1008 C CA . LEU A 1 121 ? -16.096 -14.936 -9.575 1 95.81 121 LEU A CA 1
ATOM 1009 C C . LEU A 1 121 ? -17.549 -14.481 -9.488 1 95.81 121 LEU A C 1
ATOM 1011 O O . LEU A 1 121 ? -18.459 -15.221 -9.868 1 95.81 121 LEU A O 1
ATOM 1015 N N . ASN A 1 122 ? -17.749 -13.27 -9.081 1 94.36 122 ASN A N 1
ATOM 1016 C CA . ASN A 1 122 ? -19.099 -12.739 -8.923 1 94.36 122 ASN A CA 1
ATOM 1017 C C . ASN A 1 122 ? -19.807 -12.598 -10.267 1 94.36 122 ASN A C 1
ATOM 1019 O O . ASN A 1 122 ? -21.019 -12.799 -10.359 1 94.36 122 ASN A O 1
ATOM 1023 N N . GLU A 1 123 ? -19.058 -12.193 -11.276 1 95.46 123 GLU A N 1
ATOM 1024 C CA . GLU A 1 123 ? -19.654 -11.956 -12.588 1 95.46 123 GLU A CA 1
ATOM 1025 C C . GLU A 1 123 ? -19.897 -13.268 -13.328 1 95.46 123 GLU A C 1
ATOM 1027 O O . GLU A 1 123 ? -20.872 -13.397 -14.071 1 95.46 123 GLU A O 1
ATOM 1032 N N . LEU A 1 124 ? -19.086 -14.265 -13.136 1 96.53 124 LEU A N 1
ATOM 1033 C CA . LEU A 1 124 ? -19.129 -15.484 -13.935 1 96.53 124 LEU A CA 1
ATOM 1034 C C . LEU A 1 124 ? -19.957 -16.56 -13.241 1 96.53 124 LEU A C 1
ATOM 1036 O O . LEU A 1 124 ? -20.585 -17.389 -13.903 1 96.53 124 LEU A O 1
ATOM 1040 N N . ILE A 1 125 ? -19.869 -16.588 -11.931 1 95.26 125 ILE A N 1
ATOM 1041 C CA . ILE A 1 125 ? -20.555 -17.631 -11.177 1 95.26 125 ILE A CA 1
ATOM 1042 C C . ILE A 1 125 ? -21.754 -17.033 -10.443 1 95.26 125 ILE A C 1
ATOM 1044 O O . ILE A 1 125 ? -21.624 -16.558 -9.313 1 95.26 125 ILE A O 1
ATOM 1048 N N . SER A 1 126 ? -22.893 -17.213 -10.951 1 90.86 126 SER A N 1
ATOM 1049 C CA . SER A 1 126 ? -24.108 -16.571 -10.461 1 90.86 126 SER A CA 1
ATOM 1050 C C . SER A 1 126 ? -24.672 -17.307 -9.25 1 90.86 126 SER A C 1
ATOM 1052 O O . SER A 1 126 ? -25.339 -16.704 -8.406 1 90.86 126 SER A O 1
ATOM 1054 N N . ASP A 1 127 ? -24.401 -18.629 -9.136 1 93.7 127 ASP A N 1
ATOM 1055 C CA . ASP A 1 127 ? -24.888 -19.402 -7.997 1 93.7 127 ASP A CA 1
ATOM 1056 C C . ASP A 1 127 ? -24.152 -19.016 -6.716 1 93.7 127 ASP A C 1
ATOM 1058 O O . ASP A 1 127 ? -22.939 -19.207 -6.609 1 93.7 127 ASP A O 1
ATOM 1062 N N . PRO A 1 128 ? -24.825 -18.534 -5.732 1 92.1 128 PRO A N 1
ATOM 1063 C CA . PRO A 1 128 ? -24.181 -18.035 -4.515 1 92.1 128 PRO A CA 1
ATOM 1064 C C . PRO A 1 128 ? -23.43 -19.126 -3.755 1 92.1 128 PRO A C 1
ATOM 1066 O O . PRO A 1 128 ? -22.396 -18.855 -3.139 1 92.1 128 PRO A O 1
ATOM 1069 N N . LYS A 1 129 ? -23.966 -20.296 -3.748 1 93.98 129 LYS A N 1
ATOM 1070 C CA . LYS A 1 129 ? -23.306 -21.393 -3.046 1 93.98 129 LYS A CA 1
ATOM 1071 C C . LYS A 1 129 ? -21.975 -21.745 -3.705 1 93.98 129 LYS A C 1
ATOM 1073 O O . LYS A 1 129 ? -20.969 -21.94 -3.019 1 93.98 129 LYS A O 1
ATOM 1078 N N . GLN A 1 130 ? -22 -21.811 -5.02 1 93.78 130 GLN A N 1
ATOM 1079 C CA . GLN A 1 130 ? -20.773 -22.098 -5.756 1 93.78 130 GLN A CA 1
ATOM 1080 C C . GLN A 1 130 ? -19.764 -20.962 -5.609 1 93.78 130 GLN A C 1
ATOM 1082 O O . GLN A 1 130 ? -18.564 -21.205 -5.466 1 93.78 130 GLN A O 1
ATOM 1087 N N . ASN A 1 131 ? -20.302 -19.775 -5.717 1 93.66 131 ASN A N 1
ATOM 1088 C CA . ASN A 1 131 ? -19.452 -18.602 -5.543 1 93.66 131 ASN A CA 1
ATOM 1089 C C . ASN A 1 131 ? -18.749 -18.614 -4.189 1 93.66 131 ASN A C 1
ATOM 1091 O O . ASN A 1 131 ? -17.531 -18.443 -4.116 1 93.66 131 ASN A O 1
ATOM 1095 N N . SER A 1 132 ? -19.454 -18.886 -3.137 1 90.66 132 SER A N 1
ATOM 1096 C CA . SER A 1 132 ? -18.904 -18.955 -1.787 1 90.66 132 SER A CA 1
ATOM 1097 C C . SER A 1 132 ? -17.908 -20.101 -1.654 1 90.66 132 SER A C 1
ATOM 1099 O O . SER A 1 132 ? -16.898 -19.976 -0.958 1 90.66 132 SER A O 1
ATOM 1101 N N . PHE A 1 133 ? -18.214 -21.219 -2.264 1 92.67 133 PHE A N 1
ATOM 1102 C CA . PHE A 1 133 ? -17.331 -22.379 -2.255 1 92.67 133 PHE A CA 1
ATOM 1103 C C . PHE A 1 133 ? -15.94 -22.003 -2.752 1 92.67 133 PHE A C 1
ATOM 1105 O O . PHE A 1 133 ? -14.937 -22.332 -2.114 1 92.67 133 PHE A O 1
ATOM 1112 N N . PHE A 1 134 ? -15.845 -21.216 -3.837 1 91.75 134 PHE A N 1
ATOM 1113 C CA . PHE A 1 134 ? -14.568 -20.881 -4.457 1 91.75 134 PHE A CA 1
ATOM 1114 C C . PHE A 1 134 ? -13.886 -19.741 -3.71 1 91.75 134 PHE A C 1
ATOM 1116 O O . PHE A 1 134 ? -12.656 -19.676 -3.656 1 91.75 134 PHE A O 1
ATOM 1123 N N . LYS A 1 135 ? -14.649 -18.906 -3.042 1 88.21 135 LYS A N 1
ATOM 1124 C CA . LYS A 1 135 ? -14.067 -17.827 -2.249 1 88.21 135 LYS A CA 1
ATOM 1125 C C . LYS A 1 135 ? -13.415 -18.368 -0.98 1 88.21 135 LYS A C 1
ATOM 1127 O O . LYS A 1 135 ? -12.59 -17.691 -0.363 1 88.21 135 LYS A O 1
ATOM 1132 N N . HIS A 1 136 ? -13.795 -19.574 -0.587 1 87.77 136 HIS A N 1
ATOM 1133 C CA . HIS A 1 136 ? -13.197 -20.252 0.557 1 87.77 136 HIS A CA 1
ATOM 1134 C C . HIS A 1 136 ? -12.479 -21.527 0.129 1 87.77 136 HIS A C 1
ATOM 1136 O O . HIS A 1 136 ? -12.68 -22.588 0.725 1 87.77 136 HIS A O 1
ATOM 1142 N N . SER A 1 137 ? -11.673 -21.357 -0.815 1 87.28 137 SER A N 1
ATOM 1143 C CA . SER A 1 137 ? -11.108 -22.476 -1.562 1 87.28 137 SER A CA 1
ATOM 1144 C C . SER A 1 137 ? -10.085 -23.238 -0.727 1 87.28 137 SER A C 1
ATOM 1146 O O . SER A 1 137 ? -9.939 -24.454 -0.872 1 87.28 137 SER A O 1
ATOM 1148 N N . ILE A 1 138 ? -9.295 -22.574 0.132 1 86.7 138 ILE A N 1
ATOM 1149 C CA . ILE A 1 138 ? -8.29 -23.245 0.95 1 86.7 138 ILE A CA 1
ATOM 1150 C C . ILE A 1 138 ? -8.963 -24.283 1.845 1 86.7 138 ILE A C 1
ATOM 1152 O O . ILE A 1 138 ? -8.437 -25.382 2.036 1 86.7 138 ILE A O 1
ATOM 1156 N N . ALA A 1 139 ? -10.149 -23.944 2.269 1 83.79 139 ALA A N 1
ATOM 1157 C CA . ALA A 1 139 ? -10.883 -24.861 3.136 1 83.79 139 ALA A CA 1
ATOM 1158 C C . ALA A 1 139 ? -11.578 -25.949 2.322 1 83.79 139 ALA A C 1
ATOM 1160 O O . ALA A 1 139 ? -11.766 -27.068 2.804 1 83.79 139 ALA A O 1
ATOM 1161 N N . ASN A 1 140 ? -11.883 -25.68 1.08 1 88.72 140 ASN A N 1
ATOM 1162 C CA . ASN A 1 140 ? -12.802 -26.543 0.345 1 88.72 140 ASN A CA 1
ATOM 1163 C C . ASN A 1 140 ? -12.068 -27.398 -0.684 1 88.72 140 ASN A C 1
ATOM 1165 O O . ASN A 1 140 ? -12.587 -28.423 -1.129 1 88.72 140 ASN A O 1
ATOM 1169 N N . ILE A 1 141 ? -10.871 -26.983 -1.116 1 88.71 141 ILE A N 1
ATOM 1170 C CA . ILE A 1 141 ? -10.167 -27.68 -2.187 1 88.71 141 ILE A CA 1
ATOM 1171 C C . ILE A 1 141 ? -8.826 -28.197 -1.672 1 88.71 141 ILE A C 1
ATOM 1173 O O . ILE A 1 141 ? -7.878 -27.424 -1.507 1 88.71 141 ILE A O 1
ATOM 1177 N N . PRO A 1 142 ? -8.639 -29.469 -1.566 1 89.18 142 PRO A N 1
ATOM 1178 C CA . PRO A 1 142 ? -7.466 -30.072 -0.928 1 89.18 142 PRO A CA 1
ATOM 1179 C C . PRO A 1 142 ? -6.158 -29.689 -1.615 1 89.18 142 PRO A C 1
ATOM 1181 O O . PRO A 1 142 ? -5.144 -29.473 -0.945 1 89.18 142 PRO A O 1
ATOM 1184 N N . ALA A 1 143 ? -6.17 -29.629 -2.883 1 87.25 143 ALA A N 1
ATOM 1185 C CA . ALA A 1 143 ? -4.954 -29.286 -3.615 1 87.25 143 ALA A CA 1
ATOM 1186 C C . ALA A 1 143 ? -4.482 -27.878 -3.266 1 87.25 143 ALA A C 1
ATOM 1188 O O . ALA A 1 143 ? -3.278 -27.611 -3.231 1 87.25 143 ALA A O 1
ATOM 1189 N N . ILE A 1 144 ? -5.4 -27.003 -2.975 1 88.81 144 ILE A N 1
ATOM 1190 C CA . ILE A 1 144 ? -5.071 -25.634 -2.595 1 88.81 144 ILE A CA 1
ATOM 1191 C C . ILE A 1 144 ? -4.586 -25.602 -1.148 1 88.81 144 ILE A C 1
ATOM 1193 O O . ILE A 1 144 ? -3.667 -24.852 -0.81 1 88.81 144 ILE A O 1
ATOM 1197 N N . THR A 1 145 ? -5.107 -26.491 -0.359 1 89.44 145 THR A N 1
ATOM 1198 C CA . THR A 1 145 ? -4.673 -26.626 1.027 1 89.44 145 THR A CA 1
ATOM 1199 C C . THR A 1 145 ? -3.202 -27.025 1.097 1 89.44 145 THR A C 1
ATOM 1201 O O . THR A 1 145 ? -2.454 -26.513 1.933 1 89.44 145 THR A O 1
ATOM 1204 N N . LYS A 1 146 ? -2.838 -27.907 0.256 1 91.03 146 LYS A N 1
ATOM 1205 C CA . LYS A 1 146 ? -1.458 -28.382 0.223 1 91.03 146 LYS A CA 1
ATOM 1206 C C . LYS A 1 146 ? -0.49 -27.239 -0.07 1 91.03 146 LYS A C 1
ATOM 1208 O O . LYS A 1 146 ? 0.579 -27.152 0.538 1 91.03 146 LYS A O 1
ATOM 1213 N N . LYS A 1 147 ? -0.817 -26.383 -1.008 1 91.66 147 LYS A N 1
ATOM 1214 C CA . LYS A 1 147 ? 0.005 -25.219 -1.328 1 91.66 147 LYS A CA 1
ATOM 1215 C C . LYS A 1 147 ? 0.086 -24.261 -0.142 1 91.66 147 LYS A C 1
ATOM 1217 O O . LYS A 1 147 ? 1.159 -23.741 0.169 1 91.66 147 LYS A O 1
ATOM 1222 N N . ALA A 1 148 ? -1.044 -24.073 0.486 1 88.83 148 ALA A N 1
ATOM 1223 C CA . ALA A 1 148 ? -1.096 -23.183 1.643 1 88.83 148 ALA A CA 1
ATOM 1224 C C . ALA A 1 148 ? -0.243 -23.722 2.788 1 88.83 148 ALA A C 1
ATOM 1226 O O . ALA A 1 148 ? 0.409 -22.954 3.499 1 88.83 148 ALA A O 1
ATOM 1227 N N . GLU A 1 149 ? -0.242 -25.012 2.928 1 89.36 149 GLU A N 1
ATOM 1228 C CA . GLU A 1 149 ? 0.54 -25.645 3.986 1 89.36 149 GLU A CA 1
ATOM 1229 C C . GLU A 1 149 ? 2.037 -25.521 3.716 1 89.36 149 GLU A C 1
ATOM 1231 O O . GLU A 1 149 ? 2.825 -25.321 4.642 1 89.36 149 GLU A O 1
ATOM 1236 N N . TRP A 1 150 ? 2.398 -25.74 2.506 1 91.92 150 TRP A N 1
ATOM 1237 C CA . TRP A 1 150 ? 3.793 -25.536 2.13 1 91.92 150 TRP A CA 1
ATOM 1238 C C . TRP A 1 150 ? 4.239 -24.113 2.446 1 91.92 150 TRP A C 1
ATOM 1240 O O . TRP A 1 150 ? 5.317 -23.904 3.008 1 91.92 150 TRP A O 1
ATOM 1250 N N . ALA A 1 151 ? 3.417 -23.108 2.069 1 88.7 151 ALA A N 1
ATOM 1251 C CA . ALA A 1 151 ? 3.723 -21.704 2.328 1 88.7 151 ALA A CA 1
ATOM 1252 C C . ALA A 1 151 ? 3.852 -21.437 3.825 1 88.7 151 ALA A C 1
ATOM 1254 O O . ALA A 1 151 ? 4.759 -20.723 4.259 1 88.7 151 ALA A O 1
ATOM 1255 N N . ALA A 1 152 ? 3.009 -22.01 4.593 1 85.53 152 ALA A N 1
ATOM 1256 C CA . ALA A 1 152 ? 3.021 -21.824 6.041 1 85.53 152 ALA A CA 1
ATOM 1257 C C . ALA A 1 152 ? 4.289 -22.407 6.658 1 85.53 152 ALA A C 1
ATOM 1259 O O . ALA A 1 152 ? 4.832 -21.853 7.617 1 85.53 152 ALA A O 1
ATOM 1260 N N . ARG A 1 153 ? 4.741 -23.498 6.129 1 87.82 153 ARG A N 1
ATOM 1261 C CA . ARG A 1 153 ? 5.924 -24.18 6.642 1 87.82 153 ARG A CA 1
ATOM 1262 C C . ARG A 1 153 ? 7.172 -23.322 6.462 1 87.82 153 ARG A C 1
ATOM 1264 O O . ARG A 1 153 ? 8.014 -23.245 7.36 1 87.82 153 ARG A O 1
ATOM 1271 N N . TYR A 1 154 ? 7.243 -22.638 5.381 1 86.9 154 TYR A N 1
ATOM 1272 C CA . TYR A 1 154 ? 8.507 -21.983 5.065 1 86.9 154 TYR A CA 1
ATOM 1273 C C . TYR A 1 154 ? 8.408 -20.477 5.275 1 86.9 154 TYR A C 1
ATOM 1275 O O . TYR A 1 154 ? 9.353 -19.847 5.755 1 86.9 154 TYR A O 1
ATOM 1283 N N . ILE A 1 155 ? 7.342 -19.874 4.963 1 82.25 155 ILE A N 1
ATOM 1284 C CA . ILE A 1 155 ? 7.212 -18.422 4.994 1 82.25 155 ILE A CA 1
ATOM 1285 C C . ILE A 1 155 ? 6.875 -17.964 6.411 1 82.25 155 ILE A C 1
ATOM 1287 O O . ILE A 1 155 ? 7.34 -16.912 6.857 1 82.25 155 ILE A O 1
ATOM 1291 N N . ASN A 1 156 ? 6.205 -18.81 7.191 1 77.79 156 ASN A N 1
ATOM 1292 C CA . ASN A 1 156 ? 5.781 -18.419 8.531 1 77.79 156 ASN A CA 1
ATOM 1293 C C . ASN A 1 156 ? 6.683 -19.025 9.603 1 77.79 156 ASN A C 1
ATOM 1295 O O . ASN A 1 156 ? 6.407 -18.898 10.797 1 77.79 156 ASN A O 1
ATOM 1299 N N . ASP A 1 157 ? 7.705 -19.68 9.13 1 79.85 157 ASP A N 1
ATOM 1300 C CA . ASP A 1 157 ? 8.638 -20.278 10.08 1 79.85 157 ASP A CA 1
ATOM 1301 C C . ASP A 1 157 ? 9.381 -19.204 10.87 1 79.85 157 ASP A C 1
ATOM 1303 O O . ASP A 1 157 ? 10.141 -18.419 10.298 1 79.85 157 ASP A O 1
ATOM 1307 N N . GLN A 1 158 ? 9.29 -19.149 12.135 1 76.28 158 GLN A N 1
ATOM 1308 C CA . GLN A 1 158 ? 9.855 -18.101 12.978 1 76.28 158 GLN A CA 1
ATOM 1309 C C . GLN A 1 158 ? 11.331 -18.361 13.265 1 76.28 158 GLN A C 1
ATOM 1311 O O . GLN A 1 158 ? 12.051 -17.463 13.706 1 76.28 158 GLN A O 1
ATOM 1316 N N . GLU A 1 159 ? 11.772 -19.557 12.946 1 80.56 159 GLU A N 1
ATOM 1317 C CA . GLU A 1 159 ? 13.131 -19.931 13.322 1 80.56 159 GLU A CA 1
ATOM 1318 C C . GLU A 1 159 ? 14.09 -19.788 12.143 1 80.56 159 GLU A C 1
ATOM 1320 O O . GLU A 1 159 ? 15.307 -19.729 12.329 1 80.56 159 GLU A O 1
ATOM 1325 N N . SER A 1 160 ? 13.513 -19.714 11.035 1 85.18 160 SER A N 1
ATOM 1326 C CA . SER A 1 160 ? 14.368 -19.666 9.853 1 85.18 160 SER A CA 1
ATOM 1327 C C . SER A 1 160 ? 14.892 -18.255 9.607 1 85.18 160 SER A C 1
ATOM 1329 O O . SER A 1 160 ? 14.23 -17.273 9.949 1 85.18 160 SER A O 1
ATOM 1331 N N . ASP A 1 161 ? 16.092 -18.252 9.007 1 90 161 ASP A N 1
ATOM 1332 C CA . ASP A 1 161 ? 16.667 -16.974 8.598 1 90 161 ASP A CA 1
ATOM 1333 C C . ASP A 1 161 ? 15.793 -16.289 7.55 1 90 161 ASP A C 1
ATOM 1335 O O . ASP A 1 161 ? 15.152 -16.956 6.736 1 90 161 ASP A O 1
ATOM 1339 N N . PHE A 1 162 ? 15.835 -14.956 7.507 1 92.22 162 PHE A N 1
ATOM 1340 C CA . PHE A 1 162 ? 14.991 -14.171 6.614 1 92.22 162 PHE A CA 1
ATOM 1341 C C . PHE A 1 162 ? 15.279 -14.514 5.157 1 92.22 162 PHE A C 1
ATOM 1343 O O . PHE A 1 162 ? 14.355 -14.653 4.353 1 92.22 162 PHE A O 1
ATOM 1350 N N . PRO A 1 163 ? 16.5 -14.785 4.749 1 92.57 163 PRO A N 1
ATOM 1351 C CA . PRO A 1 163 ? 16.749 -15.083 3.336 1 92.57 163 PRO A CA 1
ATOM 1352 C C . PRO A 1 163 ? 16.056 -16.362 2.872 1 92.57 163 PRO A C 1
ATOM 1354 O O . PRO A 1 163 ? 15.608 -16.444 1.725 1 92.57 163 PRO A O 1
ATOM 1357 N N . ILE A 1 164 ? 15.965 -17.341 3.752 1 92.08 164 ILE A N 1
ATOM 1358 C CA . ILE A 1 164 ? 15.301 -18.582 3.368 1 92.08 164 ILE A CA 1
ATOM 1359 C C . ILE A 1 164 ? 13.8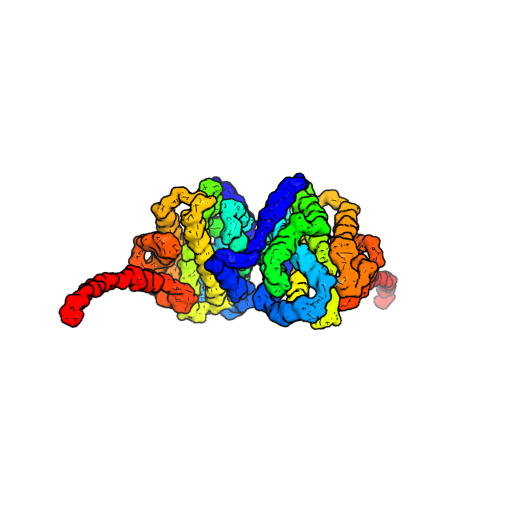08 -18.329 3.173 1 92.08 164 ILE A C 1
ATOM 1361 O O . ILE A 1 164 ? 13.183 -18.917 2.287 1 92.08 164 ILE A O 1
ATOM 1365 N N . ARG A 1 165 ? 13.249 -17.539 3.972 1 92.83 165 ARG A N 1
ATOM 1366 C CA . ARG A 1 165 ? 11.84 -17.188 3.827 1 92.83 165 ARG A CA 1
ATOM 1367 C C . ARG A 1 165 ? 11.603 -16.392 2.548 1 92.83 165 ARG A C 1
ATOM 1369 O O . ARG A 1 165 ? 10.548 -16.512 1.922 1 92.83 165 ARG A O 1
ATOM 1376 N N . LEU A 1 166 ? 12.619 -15.629 2.201 1 94.77 166 LEU A N 1
ATOM 1377 C CA . LEU A 1 166 ? 12.546 -14.873 0.956 1 94.77 166 LEU A CA 1
ATOM 1378 C C . LEU A 1 166 ? 12.519 -15.81 -0.248 1 94.77 166 LEU A C 1
ATOM 1380 O O . LEU A 1 166 ? 11.778 -15.576 -1.205 1 94.77 166 LEU A O 1
ATOM 1384 N N . ILE A 1 167 ? 13.282 -16.837 -0.195 1 95.38 167 ILE A N 1
ATOM 1385 C CA . ILE A 1 167 ? 13.31 -17.785 -1.303 1 95.38 167 ILE A CA 1
ATOM 1386 C C . ILE A 1 167 ? 11.987 -18.545 -1.365 1 95.38 167 ILE A C 1
ATOM 1388 O O . ILE A 1 167 ? 11.476 -18.828 -2.451 1 95.38 167 ILE A O 1
ATOM 1392 N N . ALA A 1 168 ? 11.491 -18.913 -0.208 1 95.16 168 ALA A N 1
ATOM 1393 C CA . ALA A 1 168 ? 10.179 -19.553 -0.175 1 95.16 168 ALA A CA 1
ATOM 1394 C C . ALA A 1 168 ? 9.113 -18.652 -0.792 1 95.16 168 ALA A C 1
ATOM 1396 O O . ALA A 1 168 ? 8.245 -19.122 -1.531 1 95.16 168 ALA A O 1
ATOM 1397 N N . PHE A 1 169 ? 9.25 -17.397 -0.451 1 96.23 169 PHE A N 1
ATOM 1398 C CA . PHE A 1 169 ? 8.321 -16.418 -1.005 1 96.23 169 PHE A CA 1
ATOM 1399 C C . PHE A 1 169 ? 8.469 -16.328 -2.519 1 96.23 169 PHE A C 1
ATOM 1401 O O . PHE A 1 169 ? 7.474 -16.248 -3.241 1 96.23 169 PHE A O 1
ATOM 1408 N N . ALA A 1 170 ? 9.678 -16.33 -3.035 1 97.02 170 ALA A N 1
ATOM 1409 C CA . ALA A 1 170 ? 9.94 -16.296 -4.472 1 97.02 170 ALA A CA 1
ATOM 1410 C C . ALA A 1 170 ? 9.364 -17.529 -5.163 1 97.02 170 ALA A C 1
ATOM 1412 O O . ALA A 1 170 ? 8.843 -17.436 -6.277 1 97.02 170 ALA A O 1
ATOM 1413 N N . ILE A 1 171 ? 9.449 -18.634 -4.511 1 97.17 171 ILE A N 1
ATOM 1414 C CA . ILE A 1 171 ? 8.913 -19.882 -5.042 1 97.17 171 ILE A CA 1
ATOM 1415 C C . ILE A 1 171 ? 7.391 -19.793 -5.134 1 97.17 171 ILE A C 1
ATOM 1417 O O . ILE A 1 171 ? 6.8 -20.186 -6.143 1 97.17 171 ILE A O 1
ATOM 1421 N N . LEU A 1 172 ? 6.805 -19.254 -4.143 1 95.63 172 LEU A N 1
ATOM 1422 C CA . LEU A 1 172 ? 5.359 -19.058 -4.152 1 95.63 172 LEU A CA 1
ATOM 1423 C C . LEU A 1 172 ? 4.94 -18.154 -5.306 1 95.63 172 LEU A C 1
ATOM 1425 O O . LEU A 1 172 ? 4.005 -18.475 -6.043 1 95.63 172 LEU A O 1
ATOM 1429 N N . GLU A 1 173 ? 5.642 -17.062 -5.531 1 95.23 173 GLU A N 1
ATOM 1430 C CA . GLU A 1 173 ? 5.305 -16.063 -6.541 1 95.23 173 GLU A CA 1
ATOM 1431 C C . GLU A 1 173 ? 5.631 -16.566 -7.944 1 95.23 173 GLU A C 1
ATOM 1433 O O . GLU A 1 173 ? 4.961 -16.2 -8.912 1 95.23 173 GLU A O 1
ATOM 1438 N N . GLY A 1 174 ? 6.631 -17.401 -8.019 1 95.97 174 GLY A N 1
ATOM 1439 C CA . GLY A 1 174 ? 7.177 -17.711 -9.331 1 95.97 174 GLY A CA 1
ATOM 1440 C C . GLY A 1 174 ? 6.767 -19.08 -9.84 1 95.97 174 GLY A C 1
ATOM 1441 O O . GLY A 1 174 ? 6.676 -19.296 -11.05 1 95.97 174 GLY A O 1
ATOM 1442 N N . ILE A 1 175 ? 6.512 -19.994 -8.911 1 97.01 175 ILE A N 1
ATOM 1443 C CA . ILE A 1 175 ? 6.276 -21.366 -9.348 1 97.01 175 ILE A CA 1
ATOM 1444 C C . ILE A 1 175 ? 4.814 -21.738 -9.111 1 97.01 175 ILE A C 1
ATOM 1446 O O . ILE A 1 175 ? 4.143 -22.248 -10.012 1 97.01 175 ILE A O 1
ATOM 1450 N N . PHE A 1 176 ? 4.217 -21.392 -8.018 1 95.49 176 PHE A N 1
ATOM 1451 C CA . PHE A 1 176 ? 2.902 -21.873 -7.612 1 95.49 176 PHE A CA 1
ATOM 1452 C C . PHE A 1 176 ? 1.813 -21.292 -8.505 1 95.49 176 PHE A C 1
ATOM 1454 O O . PHE A 1 176 ? 0.702 -21.824 -8.564 1 95.49 176 PHE A O 1
ATOM 1461 N N . PHE A 1 177 ? 2.113 -20.206 -9.193 1 94.27 177 PHE A N 1
ATOM 1462 C CA . PHE A 1 177 ? 1.095 -19.597 -10.041 1 94.27 177 PHE A CA 1
ATOM 1463 C C . PHE A 1 177 ? 1.362 -19.9 -11.511 1 94.27 177 PHE A C 1
ATOM 1465 O O . PHE A 1 177 ? 0.514 -19.642 -12.367 1 94.27 177 PHE A O 1
ATOM 1472 N N . SER A 1 178 ? 2.426 -20.509 -11.846 1 95.39 178 SER A N 1
ATOM 1473 C CA . SER A 1 178 ? 2.924 -20.579 -13.216 1 95.39 178 SER A CA 1
ATOM 1474 C C . SER A 1 178 ? 2.009 -21.427 -14.093 1 95.39 178 SER A C 1
ATOM 1476 O O . SER A 1 178 ? 1.673 -21.034 -15.212 1 95.39 178 SER A O 1
ATOM 1478 N N . GLY A 1 179 ? 1.612 -22.584 -13.571 1 96.37 179 GLY A N 1
ATOM 1479 C CA . GLY A 1 179 ? 0.723 -23.434 -14.347 1 96.37 179 GLY A CA 1
ATOM 1480 C C . GLY A 1 179 ? -0.622 -22.793 -14.628 1 96.37 179 GLY A C 1
ATOM 1481 O O . GLY A 1 179 ? -1.146 -22.898 -15.739 1 96.37 179 GLY A O 1
ATOM 1482 N N . SER A 1 180 ? -1.149 -22.145 -13.627 1 96.49 180 SER A N 1
ATOM 1483 C CA . SER A 1 180 ? -2.45 -21.496 -13.756 1 96.49 180 SER A CA 1
ATOM 1484 C C . SER A 1 180 ? -2.396 -20.343 -14.752 1 96.49 180 SER A C 1
ATOM 1486 O O . SER A 1 180 ? -3.281 -20.207 -15.601 1 96.49 180 SER A O 1
ATOM 1488 N N . PHE A 1 181 ? -1.384 -19.52 -14.658 1 96.66 181 PHE A N 1
ATOM 1489 C CA . PHE A 1 181 ? -1.239 -18.417 -15.6 1 96.66 181 PHE A CA 1
ATOM 1490 C C . PHE A 1 181 ? -1.093 -18.937 -17.025 1 96.66 181 PHE A C 1
ATOM 1492 O O . PHE A 1 181 ? -1.725 -18.42 -17.948 1 96.66 181 PHE A O 1
ATOM 1499 N N . CYS A 1 182 ? -0.291 -19.953 -17.193 1 96.35 182 CYS A N 1
ATOM 1500 C CA . CYS A 1 182 ? -0.082 -20.552 -18.506 1 96.35 182 CYS A CA 1
ATOM 1501 C C . CYS A 1 182 ? -1.39 -21.086 -19.077 1 96.35 182 CYS A C 1
ATOM 1503 O O . CYS A 1 182 ? -1.681 -20.894 -20.259 1 96.35 182 CYS A O 1
ATOM 1505 N N . SER A 1 183 ? -2.173 -21.707 -18.286 1 96.56 183 SER A N 1
ATOM 1506 C CA . SER A 1 183 ? -3.441 -22.289 -18.712 1 96.56 183 SER A CA 1
ATOM 1507 C C . SER A 1 183 ? -4.415 -21.213 -19.178 1 96.56 183 SER A C 1
ATOM 1509 O O . SER A 1 183 ? -5.142 -21.407 -20.155 1 96.56 183 SER A O 1
ATOM 151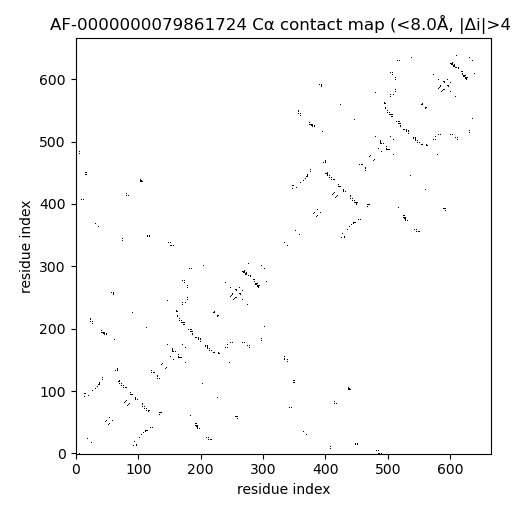1 N N . ILE A 1 184 ? -4.437 -20.104 -18.473 1 96.06 184 ILE A N 1
ATOM 1512 C CA . ILE A 1 184 ? -5.325 -19.016 -18.866 1 96.06 184 ILE A CA 1
ATOM 1513 C C . ILE A 1 184 ? -4.85 -18.414 -20.187 1 96.06 184 ILE A C 1
ATOM 1515 O O . ILE A 1 184 ? -5.665 -18.034 -21.032 1 96.06 184 ILE A O 1
ATOM 1519 N N . PHE A 1 185 ? -3.569 -18.32 -20.397 1 94.89 185 PHE A N 1
ATOM 1520 C CA . PHE A 1 185 ? -3.058 -17.82 -21.668 1 94.89 185 PHE A CA 1
ATOM 1521 C C . PHE A 1 185 ? -3.399 -18.778 -22.803 1 94.89 185 PHE A C 1
ATOM 1523 O O . PHE A 1 185 ? -3.614 -18.35 -23.939 1 94.89 185 PHE A O 1
ATOM 1530 N N . TRP A 1 186 ? -3.481 -20.04 -22.448 1 94.52 186 TRP A N 1
ATOM 1531 C CA . TRP A 1 186 ? -3.914 -21.03 -23.428 1 94.52 186 TRP A CA 1
ATOM 1532 C C . TRP A 1 186 ? -5.329 -20.735 -23.913 1 94.52 186 TRP A C 1
ATOM 1534 O O . TRP A 1 186 ? -5.637 -20.91 -25.094 1 94.52 186 TRP A O 1
ATOM 1544 N N . ILE A 1 187 ? -6.164 -20.26 -23.053 1 93.61 187 ILE A N 1
ATOM 1545 C CA . ILE A 1 187 ? -7.537 -19.896 -23.386 1 93.61 187 ILE A CA 1
ATOM 1546 C C . ILE A 1 187 ? -7.536 -18.725 -24.367 1 93.61 187 ILE A C 1
ATOM 1548 O O . ILE A 1 187 ? -8.393 -18.648 -25.251 1 93.61 187 ILE A O 1
ATOM 1552 N N . GLU A 1 188 ? -6.588 -17.843 -24.218 1 91.7 188 GLU A N 1
ATOM 1553 C CA . GLU A 1 188 ? -6.451 -16.727 -25.149 1 91.7 188 GLU A CA 1
ATOM 1554 C C . GLU A 1 188 ? -6.277 -17.222 -26.582 1 91.7 188 GLU A C 1
ATOM 1556 O O . GLU A 1 188 ? -6.777 -16.603 -27.523 1 91.7 188 GLU A O 1
ATOM 1561 N N . GLN A 1 189 ? -5.571 -18.285 -26.749 1 90.11 189 GLN A N 1
ATOM 1562 C CA . GLN A 1 189 ? -5.316 -18.857 -28.067 1 90.11 189 GLN A CA 1
ATOM 1563 C C . GLN A 1 189 ? -6.613 -19.31 -28.731 1 90.11 189 GLN A C 1
ATOM 1565 O O . GLN A 1 189 ? -6.675 -19.451 -29.954 1 90.11 189 GLN A O 1
ATOM 1570 N N . ARG A 1 190 ? -7.603 -19.474 -27.964 1 92.4 190 ARG A N 1
ATOM 1571 C CA . ARG A 1 190 ? -8.909 -19.887 -28.468 1 92.4 190 ARG A CA 1
ATOM 1572 C C . ARG A 1 190 ? -9.831 -18.685 -28.647 1 92.4 190 ARG A C 1
ATOM 1574 O O . ARG A 1 190 ? -11.003 -18.842 -28.994 1 92.4 190 ARG A O 1
ATOM 1581 N N . ASN A 1 191 ? -9.287 -17.475 -28.424 1 93.67 191 ASN A N 1
ATOM 1582 C CA . ASN A 1 191 ? -9.993 -16.206 -28.565 1 93.67 191 ASN A CA 1
ATOM 1583 C C . ASN A 1 191 ? -11.217 -16.141 -27.656 1 93.67 191 ASN A C 1
ATOM 1585 O O . ASN A 1 191 ? -12.287 -15.702 -28.08 1 93.67 191 ASN A O 1
ATOM 1589 N N . LEU A 1 192 ? -11.053 -16.689 -26.466 1 95.83 192 LEU A N 1
ATOM 1590 C CA . LEU A 1 192 ? -12.131 -16.698 -25.483 1 95.83 192 LEU A CA 1
ATOM 1591 C C . LEU A 1 192 ? -11.738 -15.91 -24.238 1 95.83 192 LEU A C 1
ATOM 1593 O O . LEU A 1 192 ? -10.552 -15.793 -23.921 1 95.83 192 LEU A O 1
ATOM 1597 N N . MET A 1 193 ? -12.69 -15.318 -23.598 1 97.46 193 MET A N 1
ATOM 1598 C CA . MET A 1 193 ? -12.563 -14.744 -22.262 1 97.46 193 MET A CA 1
ATOM 1599 C C . MET A 1 193 ? -11.515 -13.637 -22.243 1 97.46 193 MET A C 1
ATOM 1601 O O . MET A 1 193 ? -10.572 -13.682 -21.451 1 97.46 193 MET A O 1
ATOM 1605 N N . ARG A 1 194 ? -11.693 -12.642 -22.993 1 96.3 194 ARG A N 1
ATOM 1606 C CA . ARG A 1 194 ? -10.732 -11.558 -23.165 1 96.3 194 ARG A CA 1
ATOM 1607 C C . ARG A 1 194 ? -10.51 -10.81 -21.854 1 96.3 194 ARG A C 1
ATOM 1609 O O . ARG A 1 194 ? -9.396 -10.368 -21.566 1 96.3 194 ARG A O 1
ATOM 1616 N N . GLY A 1 195 ? -11.548 -10.541 -21.095 1 97.51 195 GLY A N 1
ATOM 1617 C CA . GLY A 1 195 ? -11.392 -9.89 -19.804 1 97.51 195 GLY A CA 1
ATOM 1618 C C . GLY A 1 195 ? -10.541 -10.687 -18.833 1 97.51 195 GLY A C 1
ATOM 1619 O O . GLY A 1 195 ? -9.628 -10.143 -18.209 1 97.51 195 GLY A O 1
ATOM 1620 N N . LEU A 1 196 ? -10.811 -11.989 -18.745 1 97.74 196 LEU A N 1
ATOM 1621 C CA . LEU A 1 196 ? -10.014 -12.889 -17.919 1 97.74 196 LEU A CA 1
ATOM 1622 C C . LEU A 1 196 ? -8.55 -12.862 -18.342 1 97.74 196 LEU A C 1
ATOM 1624 O O . LEU A 1 196 ? -7.655 -12.797 -17.496 1 97.74 196 LEU A O 1
ATOM 1628 N N . VAL A 1 197 ? -8.318 -12.903 -19.598 1 96.68 197 VAL A N 1
ATOM 1629 C CA . VAL A 1 197 ? -6.968 -12.928 -20.151 1 96.68 197 VAL A CA 1
ATOM 1630 C C . VAL A 1 197 ? -6.261 -11.608 -19.848 1 96.68 197 VAL A C 1
ATOM 1632 O O . VAL A 1 197 ? -5.067 -11.593 -19.54 1 96.68 197 VAL A O 1
ATOM 1635 N N . GLN A 1 198 ? -6.985 -10.506 -19.917 1 96.78 198 GLN A N 1
ATOM 1636 C CA . GLN A 1 198 ? -6.398 -9.205 -19.614 1 96.78 198 GLN A CA 1
ATOM 1637 C C . GLN A 1 198 ? -5.98 -9.119 -18.149 1 96.78 198 GLN A C 1
ATOM 1639 O O . GLN A 1 198 ? -4.881 -8.655 -17.838 1 96.78 198 GLN A O 1
ATOM 1644 N N . TYR A 1 199 ? -6.849 -9.532 -17.225 1 97.21 199 TYR A N 1
ATOM 1645 C CA . TYR A 1 199 ? -6.466 -9.615 -15.82 1 97.21 199 TYR A CA 1
ATOM 1646 C C . TYR A 1 199 ? -5.233 -10.493 -15.642 1 97.21 199 TYR A C 1
ATOM 1648 O O . TYR A 1 199 ? -4.325 -10.153 -14.88 1 97.21 199 TYR A O 1
ATOM 1656 N N . ASN A 1 200 ? -5.242 -11.584 -16.355 1 96.43 200 ASN A N 1
ATOM 1657 C CA . ASN A 1 200 ? -4.13 -12.526 -16.273 1 96.43 200 ASN A CA 1
ATOM 1658 C C . ASN A 1 200 ? -2.815 -11.879 -16.7 1 96.43 200 ASN A C 1
ATOM 1660 O O . ASN A 1 200 ? -1.766 -12.15 -16.113 1 96.43 200 ASN A O 1
ATOM 1664 N N . LYS A 1 201 ? -2.85 -11.065 -17.692 1 95.6 201 LYS A N 1
ATOM 1665 C CA . LYS A 1 201 ? -1.665 -10.351 -18.158 1 95.6 201 LYS A CA 1
ATOM 1666 C C . LYS A 1 201 ? -1.158 -9.377 -17.098 1 95.6 201 LYS A C 1
ATOM 1668 O O . LYS A 1 201 ? 0.036 -9.352 -16.791 1 95.6 201 LYS A O 1
ATOM 1673 N N . PHE A 1 202 ? -2.066 -8.578 -16.5 1 96.76 202 PHE A N 1
ATOM 1674 C CA . PHE A 1 202 ? -1.692 -7.612 -15.474 1 96.76 202 PHE A CA 1
ATOM 1675 C C . PHE A 1 202 ? -1.118 -8.316 -14.25 1 96.76 202 PHE A C 1
ATOM 1677 O O . PHE A 1 202 ? -0.053 -7.942 -13.755 1 96.76 202 PHE A O 1
ATOM 1684 N N . ILE A 1 203 ? -1.771 -9.346 -13.808 1 97.22 203 ILE A N 1
ATOM 1685 C CA . ILE A 1 203 ? -1.426 -9.984 -12.542 1 97.22 203 ILE A CA 1
ATOM 1686 C C . ILE A 1 203 ? -0.163 -10.825 -12.716 1 97.22 203 ILE A C 1
ATOM 1688 O O . ILE A 1 203 ? 0.705 -10.841 -11.84 1 97.22 203 ILE A O 1
ATOM 1692 N N . SER A 1 204 ? -0.049 -11.571 -13.848 1 96 204 SER A N 1
ATOM 1693 C CA . SER A 1 204 ? 1.156 -12.362 -14.075 1 96 204 SER A CA 1
ATOM 1694 C C . SER A 1 204 ? 2.395 -11.475 -14.143 1 96 204 SER A C 1
ATOM 1696 O O . SER A 1 204 ? 3.47 -11.865 -13.683 1 96 204 SER A O 1
ATOM 1698 N N . ARG A 1 205 ? 2.27 -10.295 -14.737 1 95.39 205 ARG A N 1
ATOM 1699 C CA . ARG A 1 205 ? 3.363 -9.328 -14.753 1 95.39 205 ARG A CA 1
ATOM 1700 C C . ARG A 1 205 ? 3.739 -8.903 -13.338 1 95.39 205 ARG A C 1
ATOM 1702 O O . ARG A 1 205 ? 4.922 -8.828 -13 1 95.39 205 ARG A O 1
ATOM 1709 N N . ASP A 1 206 ? 2.768 -8.581 -12.523 1 96.99 206 ASP A N 1
ATOM 1710 C CA . ASP A 1 206 ? 3.013 -8.194 -11.137 1 96.99 206 ASP A CA 1
ATOM 1711 C C . ASP A 1 206 ? 3.726 -9.309 -10.374 1 96.99 206 ASP A C 1
ATOM 1713 O O . ASP A 1 206 ? 4.669 -9.049 -9.623 1 96.99 206 ASP A O 1
ATOM 1717 N N . GLU A 1 207 ? 3.238 -10.567 -10.541 1 96.26 207 GLU A N 1
ATOM 1718 C CA . GLU A 1 207 ? 3.829 -11.699 -9.834 1 96.26 207 GLU A CA 1
ATOM 1719 C C . GLU A 1 207 ? 5.292 -11.89 -10.224 1 96.26 207 GLU A C 1
ATOM 1721 O O . GLU A 1 207 ? 6.118 -12.265 -9.39 1 96.26 207 GLU A O 1
ATOM 1726 N N . ARG A 1 208 ? 5.53 -11.715 -11.483 1 95.07 208 ARG A N 1
ATOM 1727 C CA . ARG A 1 208 ? 6.917 -11.784 -11.931 1 95.07 208 ARG A CA 1
ATOM 1728 C C . ARG A 1 208 ? 7.771 -10.731 -11.233 1 95.07 208 ARG A C 1
ATOM 1730 O O . ARG A 1 208 ? 8.889 -11.017 -10.799 1 95.07 208 ARG A O 1
ATOM 1737 N N . LEU A 1 209 ? 7.282 -9.551 -11.154 1 96.94 209 LEU A N 1
ATOM 1738 C CA . LEU A 1 209 ? 8.002 -8.47 -10.491 1 96.94 209 LEU A CA 1
ATOM 1739 C C . LEU A 1 209 ? 8.21 -8.782 -9.013 1 96.94 209 LEU A C 1
ATOM 1741 O O . LEU A 1 209 ? 9.272 -8.492 -8.456 1 96.94 209 LEU A O 1
ATOM 1745 N N . HIS A 1 210 ? 7.16 -9.327 -8.329 1 97.86 210 HIS A N 1
ATOM 1746 C CA . HIS A 1 210 ? 7.287 -9.754 -6.941 1 97.86 210 HIS A CA 1
ATOM 1747 C C . HIS A 1 210 ? 8.388 -10.798 -6.784 1 97.86 210 HIS A C 1
ATOM 1749 O O . HIS A 1 210 ? 9.204 -10.713 -5.863 1 97.86 210 HIS A O 1
ATOM 1755 N N . CYS A 1 211 ? 8.385 -11.72 -7.686 1 97.75 211 CYS A N 1
ATOM 1756 C CA . CYS A 1 211 ? 9.406 -12.762 -7.674 1 97.75 211 CYS A CA 1
ATOM 1757 C C . CYS A 1 211 ? 10.793 -12.168 -7.89 1 97.75 211 CYS A C 1
ATOM 1759 O O . CYS A 1 211 ? 11.728 -12.477 -7.149 1 97.75 211 CYS A O 1
ATOM 1761 N N . ASP A 1 212 ? 10.932 -11.303 -8.875 1 97.23 212 ASP A N 1
ATOM 1762 C CA . ASP A 1 212 ? 12.211 -10.673 -9.19 1 97.23 212 ASP A CA 1
ATOM 1763 C C . ASP A 1 212 ? 12.744 -9.887 -7.994 1 97.23 212 ASP A C 1
ATOM 1765 O O . ASP A 1 212 ? 13.945 -9.909 -7.716 1 97.23 212 ASP A O 1
ATOM 1769 N N . PHE A 1 213 ? 11.92 -9.169 -7.31 1 98.34 213 PHE A N 1
ATOM 1770 C CA . PHE A 1 213 ? 12.349 -8.403 -6.145 1 98.34 213 PHE A CA 1
ATOM 1771 C C . PHE A 1 213 ? 12.858 -9.329 -5.047 1 98.34 213 PHE A C 1
ATOM 1773 O O . PHE A 1 213 ? 13.906 -9.075 -4.449 1 98.34 213 PHE A O 1
ATOM 1780 N N . ALA A 1 214 ? 12.076 -10.4 -4.776 1 97.9 214 ALA A N 1
ATOM 1781 C CA . ALA A 1 214 ? 12.465 -11.353 -3.739 1 97.9 214 ALA A CA 1
ATOM 1782 C C . ALA A 1 214 ? 13.816 -11.988 -4.057 1 97.9 214 ALA A C 1
ATOM 1784 O O . ALA A 1 214 ? 14.667 -12.124 -3.175 1 97.9 214 ALA A O 1
ATOM 1785 N N . LEU A 1 215 ? 14.04 -12.332 -5.304 1 97.79 215 LEU A N 1
ATOM 1786 C CA . LEU A 1 215 ? 15.288 -12.97 -5.71 1 97.79 215 LEU A CA 1
ATOM 1787 C C . LEU A 1 215 ? 16.451 -11.986 -5.63 1 97.79 215 LEU A C 1
ATOM 1789 O O . LEU A 1 215 ? 17.548 -12.35 -5.201 1 97.79 215 LEU A O 1
ATOM 1793 N N . CYS A 1 216 ? 16.214 -10.769 -6.073 1 97.47 216 CYS A N 1
ATOM 1794 C CA . CYS A 1 216 ? 17.233 -9.73 -5.981 1 97.47 216 CYS A CA 1
ATOM 1795 C C . CYS A 1 216 ? 17.644 -9.496 -4.532 1 97.47 216 CYS A C 1
ATOM 1797 O O . CYS A 1 216 ? 18.835 -9.465 -4.217 1 97.47 216 CYS A O 1
ATOM 1799 N N . LEU A 1 217 ? 16.679 -9.378 -3.648 1 97.84 217 LEU A N 1
ATOM 1800 C CA . LEU A 1 217 ? 16.952 -9.156 -2.232 1 97.84 217 LEU A CA 1
ATOM 1801 C C . LEU A 1 217 ? 17.673 -10.354 -1.623 1 97.84 217 LEU A C 1
ATOM 1803 O O . LEU A 1 217 ? 18.593 -10.187 -0.82 1 97.84 217 LEU A O 1
ATOM 1807 N N . PHE A 1 218 ? 17.263 -11.547 -1.992 1 96.94 218 PHE A N 1
ATOM 1808 C CA . PHE A 1 218 ? 17.902 -12.76 -1.494 1 96.94 218 PHE A CA 1
ATOM 1809 C C . PHE A 1 218 ? 19.387 -12.768 -1.833 1 96.94 218 PHE A C 1
ATOM 1811 O O . PHE A 1 218 ? 20.226 -13.015 -0.963 1 96.94 218 PHE A O 1
ATOM 1818 N N . ARG A 1 219 ? 19.706 -12.49 -3.099 1 96.48 219 ARG A N 1
ATOM 1819 C CA . ARG A 1 219 ? 21.101 -12.487 -3.527 1 96.48 219 ARG A CA 1
ATOM 1820 C C . ARG A 1 219 ? 21.92 -11.487 -2.717 1 96.48 219 ARG A C 1
ATOM 1822 O O . ARG A 1 219 ? 23.038 -11.79 -2.294 1 96.48 219 ARG A O 1
ATOM 1829 N N . LYS A 1 220 ? 21.357 -10.382 -2.436 1 96.51 220 LYS A N 1
ATOM 1830 C CA . LYS A 1 220 ? 22.062 -9.327 -1.713 1 96.51 220 LYS A CA 1
ATOM 1831 C C . LYS A 1 220 ? 22.234 -9.691 -0.241 1 96.51 220 LYS A C 1
ATOM 1833 O O . LYS A 1 220 ? 23.284 -9.43 0.35 1 96.51 220 LYS A O 1
ATOM 1838 N N . LEU A 1 221 ? 21.214 -10.245 0.328 1 96.24 221 LEU A N 1
ATOM 1839 C CA . LEU A 1 221 ? 21.264 -10.592 1.744 1 96.24 221 LEU A CA 1
ATOM 1840 C C . LEU A 1 221 ? 22.148 -11.813 1.973 1 96.24 221 LEU A C 1
ATOM 1842 O O . LEU A 1 221 ? 22.864 -11.887 2.974 1 96.24 221 LEU A O 1
ATOM 1846 N N . ARG A 1 222 ? 22.046 -12.775 1.067 1 93.64 222 ARG A N 1
ATOM 1847 C CA . ARG A 1 222 ? 22.839 -13.996 1.171 1 93.64 222 ARG A CA 1
ATOM 1848 C C . ARG A 1 222 ? 24.328 -13.677 1.249 1 93.64 222 ARG A C 1
ATOM 1850 O O . ARG A 1 222 ? 25.07 -14.326 1.989 1 93.64 222 ARG A O 1
ATOM 1857 N N . ASP A 1 223 ? 24.777 -12.666 0.605 1 91.2 223 ASP A N 1
ATOM 1858 C CA . ASP A 1 223 ? 26.197 -12.351 0.475 1 91.2 223 ASP A CA 1
ATOM 1859 C C . ASP A 1 223 ? 26.606 -11.248 1.449 1 91.2 223 ASP A C 1
ATOM 1861 O O . ASP A 1 223 ? 27.777 -10.866 1.505 1 91.2 223 ASP A O 1
ATOM 1865 N N . ASP A 1 224 ? 25.679 -10.702 2.223 1 94.5 224 ASP A N 1
ATOM 1866 C CA . ASP A 1 224 ? 25.975 -9.623 3.16 1 94.5 224 ASP A CA 1
ATOM 1867 C C . ASP A 1 224 ? 26.431 -10.176 4.508 1 94.5 224 ASP A C 1
ATOM 1869 O O . ASP A 1 224 ? 25.681 -10.888 5.179 1 94.5 224 ASP A O 1
ATOM 1873 N N . PRO A 1 225 ? 27.628 -9.867 4.989 1 94.15 225 PRO A N 1
ATOM 1874 C CA . PRO A 1 225 ? 28.164 -10.416 6.237 1 94.15 225 PRO A CA 1
ATOM 1875 C C . PRO A 1 225 ? 27.346 -10.009 7.46 1 94.15 225 PRO A C 1
ATOM 1877 O O . PRO A 1 225 ? 27.436 -10.652 8.509 1 94.15 225 PRO A O 1
ATOM 1880 N N . GLU A 1 226 ? 26.511 -8.947 7.347 1 94.35 226 GLU A N 1
ATOM 1881 C CA . GLU A 1 226 ? 25.722 -8.462 8.475 1 94.35 226 GLU A CA 1
ATOM 1882 C C . GLU A 1 226 ? 24.409 -9.229 8.6 1 94.35 226 GLU A C 1
ATOM 1884 O O . GLU A 1 226 ? 23.671 -9.053 9.572 1 94.35 226 GLU A O 1
ATOM 1889 N N . VAL A 1 227 ? 24.183 -10.068 7.631 1 94.27 227 VAL A N 1
ATOM 1890 C CA . VAL A 1 227 ? 22.926 -10.809 7.623 1 94.27 227 VAL A CA 1
ATOM 1891 C C . VAL A 1 227 ? 23.203 -12.298 7.822 1 94.27 227 VAL A C 1
ATOM 1893 O O . VAL A 1 227 ? 23.928 -12.911 7.035 1 94.27 227 VAL A O 1
ATOM 1896 N N . PRO A 1 228 ? 22.608 -12.837 8.845 1 90.7 228 PRO A N 1
ATOM 1897 C CA . PRO A 1 228 ? 22.798 -14.274 9.051 1 90.7 228 PRO A CA 1
ATOM 1898 C C . PRO A 1 228 ? 22.188 -15.116 7.933 1 90.7 228 PRO A C 1
ATOM 1900 O O . PRO A 1 228 ? 21.066 -14.848 7.495 1 90.7 228 PRO A O 1
ATOM 1903 N N . PHE A 1 229 ? 22.942 -15.995 7.441 1 89.88 229 PHE A N 1
ATOM 1904 C CA . PHE A 1 229 ? 22.485 -16.961 6.45 1 89.88 229 PHE A CA 1
ATOM 1905 C C . PHE A 1 229 ? 23.192 -18.298 6.63 1 89.88 229 PHE A C 1
ATOM 1907 O O . PHE A 1 229 ? 24.39 -18.414 6.361 1 89.88 229 PHE A O 1
ATOM 1914 N N . SER A 1 230 ? 22.387 -19.312 7.09 1 86.75 230 SER A N 1
ATOM 1915 C CA . SER A 1 230 ? 22.994 -20.593 7.438 1 86.75 230 SER A CA 1
ATOM 1916 C C . SER A 1 230 ? 22.451 -21.717 6.563 1 86.75 230 SER A C 1
ATOM 1918 O O . SER A 1 230 ? 22.944 -22.846 6.616 1 86.75 230 SER A O 1
ATOM 1920 N N . THR A 1 231 ? 21.62 -21.454 5.741 1 86.46 231 THR A N 1
ATOM 1921 C CA . THR A 1 231 ? 20.971 -22.5 4.958 1 86.46 231 THR A CA 1
ATOM 1922 C C . THR A 1 231 ? 21.862 -22.941 3.801 1 86.46 231 THR A C 1
ATOM 1924 O O . THR A 1 231 ? 22.536 -22.116 3.18 1 86.46 231 THR A O 1
ATOM 1927 N N . SER A 1 232 ? 21.793 -24.233 3.443 1 90.37 232 SER A N 1
ATOM 1928 C CA . SER A 1 232 ? 22.596 -24.784 2.356 1 90.37 232 SER A CA 1
ATOM 1929 C C . SER A 1 232 ? 21.878 -24.655 1.017 1 90.37 232 SER A C 1
ATOM 1931 O O . SER A 1 232 ? 20.648 -24.593 0.97 1 90.37 232 SER A O 1
ATOM 1933 N N . ASN A 1 233 ? 22.633 -24.632 -0.059 1 92.35 233 ASN A N 1
ATOM 1934 C CA . ASN A 1 233 ? 22.088 -24.661 -1.412 1 92.35 233 ASN A CA 1
ATOM 1935 C C . ASN A 1 233 ? 21.218 -25.894 -1.64 1 92.35 233 ASN A C 1
ATOM 1937 O O . ASN A 1 233 ? 20.229 -25.834 -2.372 1 92.35 233 ASN A O 1
ATOM 1941 N N . ASP A 1 234 ? 21.548 -26.968 -0.979 1 95.21 234 ASP A N 1
ATOM 1942 C CA . ASP A 1 234 ? 20.787 -28.206 -1.12 1 95.21 234 ASP A CA 1
ATOM 1943 C C . ASP A 1 234 ? 19.37 -28.044 -0.574 1 95.21 234 ASP A C 1
ATOM 1945 O O . ASP A 1 234 ? 18.416 -28.581 -1.141 1 95.21 234 ASP A O 1
ATOM 1949 N N . THR A 1 235 ? 19.307 -27.326 0.497 1 94.6 235 THR A N 1
ATOM 1950 C CA . THR A 1 235 ? 17.994 -27.082 1.082 1 94.6 235 THR A CA 1
ATOM 1951 C C . THR A 1 235 ? 17.116 -26.279 0.126 1 94.6 235 THR A C 1
ATOM 1953 O O . THR A 1 235 ? 15.928 -26.569 -0.027 1 94.6 235 THR A O 1
ATOM 1956 N N . ILE A 1 236 ? 17.696 -25.326 -0.558 1 96.32 236 ILE A N 1
ATOM 1957 C CA . ILE A 1 236 ? 16.962 -24.493 -1.505 1 96.32 236 ILE A CA 1
ATOM 1958 C C . ILE A 1 236 ? 16.491 -25.342 -2.683 1 96.32 236 ILE A C 1
ATOM 1960 O O . ILE A 1 236 ? 15.333 -25.252 -3.098 1 96.32 236 ILE A O 1
ATOM 1964 N N . VAL A 1 237 ? 17.356 -26.182 -3.164 1 97.76 237 VAL A N 1
ATOM 1965 C CA . VAL A 1 237 ? 17.028 -27.047 -4.292 1 97.76 237 VAL A CA 1
ATOM 1966 C C . VAL A 1 237 ? 15.893 -27.992 -3.907 1 97.76 237 VAL A C 1
ATOM 1968 O O . VAL A 1 237 ? 14.983 -28.237 -4.702 1 97.76 237 VAL A O 1
ATOM 1971 N N . GLU A 1 238 ? 15.927 -28.474 -2.737 1 97.1 238 GLU A N 1
ATOM 1972 C CA . GLU A 1 238 ? 14.869 -29.357 -2.257 1 97.1 238 GLU A CA 1
ATOM 1973 C C . GLU A 1 238 ? 13.535 -28.621 -2.166 1 97.1 238 GLU A C 1
ATOM 1975 O O . GLU A 1 238 ? 12.487 -29.181 -2.494 1 97.1 238 GLU A O 1
ATOM 1980 N N . MET A 1 239 ? 13.547 -27.39 -1.656 1 96.46 239 MET A N 1
ATOM 1981 C CA . MET A 1 239 ? 12.338 -26.573 -1.597 1 96.46 239 MET A CA 1
ATOM 1982 C C . MET A 1 239 ? 11.732 -26.397 -2.986 1 96.46 239 MET A C 1
ATOM 1984 O O . MET A 1 239 ? 10.517 -26.506 -3.155 1 96.46 239 MET A O 1
ATOM 1988 N N . VAL A 1 240 ? 12.594 -26.154 -3.951 1 98.03 240 VAL A N 1
ATOM 1989 C CA . VAL A 1 240 ? 12.153 -25.937 -5.325 1 98.03 240 VAL A CA 1
ATOM 1990 C C . VAL A 1 240 ? 11.554 -27.225 -5.885 1 98.03 240 VAL A C 1
ATOM 1992 O O . VAL A 1 240 ? 10.482 -27.205 -6.495 1 98.03 240 VAL A O 1
ATOM 1995 N N . LYS A 1 241 ? 12.197 -28.36 -5.669 1 98.25 241 LYS A N 1
ATOM 1996 C CA . LYS A 1 241 ? 11.703 -29.645 -6.153 1 98.25 241 LYS A CA 1
ATOM 1997 C C . LYS A 1 241 ? 10.339 -29.972 -5.553 1 98.25 241 LYS A C 1
ATOM 1999 O O . LYS A 1 241 ? 9.443 -30.445 -6.255 1 98.25 241 LYS A O 1
ATOM 2004 N N . GLN A 1 242 ? 10.199 -29.708 -4.292 1 97.55 242 GLN A N 1
ATOM 2005 C CA . GLN A 1 242 ? 8.923 -29.936 -3.621 1 97.55 242 GLN A CA 1
ATOM 2006 C C . GLN A 1 242 ? 7.823 -29.065 -4.22 1 97.55 242 GLN A C 1
ATOM 2008 O O . GLN A 1 242 ? 6.705 -29.533 -4.443 1 97.55 242 GLN A O 1
ATOM 2013 N N . ALA A 1 243 ? 8.143 -27.807 -4.44 1 97.45 243 ALA A N 1
ATOM 2014 C CA . ALA A 1 243 ? 7.17 -26.876 -5.006 1 97.45 243 ALA A CA 1
ATOM 2015 C C . ALA A 1 243 ? 6.738 -27.315 -6.402 1 97.45 243 ALA A C 1
ATOM 2017 O O . ALA A 1 243 ? 5.562 -27.21 -6.757 1 97.45 243 ALA A O 1
ATOM 2018 N N . VAL A 1 244 ? 7.67 -27.784 -7.18 1 98.08 244 VAL A N 1
ATOM 2019 C CA . VAL A 1 244 ? 7.378 -28.256 -8.529 1 98.08 244 VAL A CA 1
ATOM 2020 C C . VAL A 1 244 ? 6.418 -29.443 -8.465 1 98.08 244 VAL A C 1
ATOM 2022 O O . VAL A 1 244 ? 5.438 -29.497 -9.211 1 98.08 244 VAL A O 1
ATOM 2025 N N . GLU A 1 245 ? 6.675 -30.352 -7.568 1 97.68 245 GLU A N 1
ATOM 2026 C CA . GLU A 1 245 ? 5.812 -31.518 -7.406 1 97.68 245 GLU A CA 1
ATOM 2027 C C . GLU A 1 245 ? 4.397 -31.106 -7.011 1 97.68 245 GLU A C 1
ATOM 2029 O O . GLU A 1 245 ? 3.419 -31.632 -7.547 1 97.68 245 GLU A O 1
ATOM 2034 N N . ILE A 1 246 ? 4.304 -30.193 -6.094 1 96.83 246 ILE A N 1
ATOM 2035 C CA . ILE A 1 246 ? 3.007 -29.731 -5.612 1 96.83 246 ILE A CA 1
ATOM 2036 C C . ILE A 1 246 ? 2.258 -29.027 -6.741 1 96.83 246 ILE A C 1
ATOM 2038 O O . ILE A 1 246 ? 1.056 -29.234 -6.921 1 96.83 246 ILE A O 1
ATOM 2042 N N . GLU A 1 247 ? 2.936 -28.208 -7.523 1 97.51 247 GLU A N 1
ATOM 2043 C CA . GLU A 1 247 ? 2.311 -27.481 -8.624 1 97.51 247 GLU A CA 1
ATOM 2044 C C . GLU A 1 247 ? 1.826 -28.436 -9.711 1 97.51 247 GLU A C 1
ATOM 2046 O O . GLU A 1 247 ? 0.734 -28.262 -10.255 1 97.51 247 GLU A O 1
ATOM 2051 N N . ILE A 1 248 ? 2.613 -29.44 -10.024 1 97.26 248 ILE A N 1
ATOM 2052 C CA . ILE A 1 248 ? 2.241 -30.438 -11.021 1 97.26 248 ILE A CA 1
ATOM 2053 C C . ILE A 1 248 ? 1.008 -31.205 -10.548 1 97.26 248 ILE A C 1
ATOM 2055 O O . ILE A 1 248 ? 0.077 -31.434 -11.324 1 97.26 248 ILE A O 1
ATOM 2059 N N . GLU A 1 249 ? 1.014 -31.539 -9.315 1 96.31 249 GLU A N 1
ATOM 2060 C CA . GLU A 1 249 ? -0.149 -32.224 -8.758 1 96.31 249 GLU A CA 1
ATOM 2061 C C . GLU A 1 249 ? -1.397 -31.351 -8.843 1 96.31 249 GLU A C 1
ATOM 2063 O O . GLU A 1 249 ? -2.478 -31.835 -9.185 1 96.31 249 GLU A O 1
ATOM 2068 N N . PHE A 1 250 ? -1.288 -30.145 -8.568 1 95.86 250 PHE A N 1
ATOM 2069 C CA . PHE A 1 250 ? -2.414 -29.219 -8.605 1 95.86 250 PHE A CA 1
ATOM 2070 C C . PHE A 1 250 ? -2.965 -29.093 -10.02 1 95.86 250 PHE A C 1
ATOM 2072 O O . PHE A 1 250 ? -4.15 -29.341 -10.255 1 95.86 250 PHE A O 1
ATOM 2079 N N . ILE A 1 251 ? -2.101 -28.798 -11.005 1 96.06 251 ILE A N 1
ATOM 2080 C CA . ILE A 1 251 ? -2.536 -28.367 -12.329 1 96.06 251 ILE A CA 1
ATOM 2081 C C . ILE A 1 251 ? -2.817 -29.588 -13.203 1 96.06 251 ILE A C 1
ATOM 2083 O O . ILE A 1 251 ? -3.659 -29.535 -14.102 1 96.06 251 ILE A O 1
ATOM 2087 N N . ASN A 1 252 ? -2.214 -30.76 -12.898 1 94.48 252 ASN A N 1
ATOM 2088 C CA . ASN A 1 252 ? -2.326 -31.903 -13.798 1 94.48 252 ASN A CA 1
ATOM 2089 C C . ASN A 1 252 ? -3.166 -33.019 -13.184 1 94.48 252 ASN A C 1
ATOM 2091 O O . ASN A 1 252 ? -3.687 -33.875 -13.901 1 94.48 252 ASN A O 1
ATOM 2095 N N . GLU A 1 253 ? -3.275 -32.964 -11.883 1 92.03 253 GLU A N 1
ATOM 2096 C CA . GLU A 1 253 ? -3.952 -34.099 -11.263 1 92.03 253 GLU A CA 1
ATOM 2097 C C . GLU A 1 253 ? -5.238 -33.662 -10.568 1 92.03 253 GLU A C 1
ATOM 2099 O O . GLU A 1 253 ? -6.282 -34.299 -10.723 1 92.03 253 GLU A O 1
ATOM 2104 N N . SER A 1 254 ? -5.181 -32.576 -9.853 1 90.8 254 SER A N 1
ATOM 2105 C CA . SER A 1 254 ? -6.327 -32.16 -9.052 1 90.8 254 SER A CA 1
ATOM 2106 C C . SER A 1 254 ? -7.305 -31.328 -9.875 1 90.8 254 SER A C 1
ATOM 2108 O O . SER A 1 254 ? -8.521 -31.448 -9.711 1 90.8 254 SER A O 1
ATOM 2110 N N . ILE A 1 255 ? -6.764 -30.425 -10.661 1 91.08 255 ILE A N 1
ATOM 2111 C CA . ILE A 1 255 ? -7.508 -29.608 -11.614 1 91.08 255 ILE A CA 1
ATOM 2112 C C . ILE A 1 255 ? -6.873 -29.722 -12.998 1 91.08 255 ILE A C 1
ATOM 2114 O O . ILE A 1 255 ? -6.35 -28.74 -13.53 1 91.08 255 ILE A O 1
ATOM 2118 N N . PRO A 1 256 ? -7.104 -31.012 -13.616 1 92.73 256 PRO A N 1
ATOM 2119 C CA . PRO A 1 256 ? -6.273 -31.362 -14.77 1 92.73 256 PRO A CA 1
ATOM 2120 C C . PRO A 1 256 ? -6.419 -30.373 -15.924 1 92.73 256 PRO A C 1
ATOM 2122 O O . PRO A 1 256 ? -7.516 -30.203 -16.461 1 92.73 256 PRO A O 1
ATOM 2125 N N . CYS A 1 257 ? -5.286 -29.799 -16.354 1 93.67 257 CYS A N 1
ATOM 2126 C CA . CYS A 1 257 ? -5.264 -28.85 -17.461 1 93.67 257 CYS A CA 1
ATOM 2127 C C . CYS A 1 257 ? -5.723 -29.511 -18.755 1 93.67 257 CYS A C 1
ATOM 2129 O O . CYS A 1 257 ? -6.157 -28.828 -19.685 1 93.67 257 CYS A O 1
ATOM 2131 N N . ALA A 1 258 ? -5.664 -30.841 -18.847 1 93.03 258 ALA A N 1
ATOM 2132 C CA . ALA A 1 258 ? -6.145 -31.584 -20.009 1 93.03 258 ALA A CA 1
ATOM 2133 C C . ALA A 1 258 ? -7.625 -31.311 -20.26 1 93.03 258 ALA A C 1
ATOM 2135 O O . ALA A 1 258 ? -8.098 -31.411 -21.395 1 93.03 258 ALA A O 1
ATOM 2136 N N . MET A 1 259 ? -8.356 -30.964 -19.244 1 91.26 259 MET A N 1
ATOM 2137 C CA . MET A 1 259 ? -9.779 -30.655 -19.354 1 91.26 259 MET A CA 1
ATOM 2138 C C . MET A 1 259 ? -10.011 -29.501 -20.324 1 91.26 259 MET A C 1
ATOM 2140 O O . MET A 1 259 ? -11.063 -29.421 -20.96 1 91.26 259 MET A O 1
ATOM 2144 N N . ILE A 1 260 ? -8.992 -28.669 -20.463 1 92.94 260 ILE A N 1
ATOM 2145 C CA . ILE A 1 260 ? -9.169 -27.511 -21.333 1 92.94 260 ILE A CA 1
ATOM 2146 C C . ILE A 1 260 ? -8.308 -27.669 -22.584 1 92.94 260 ILE A C 1
ATOM 2148 O O . ILE A 1 260 ? -8.051 -26.695 -23.295 1 92.94 260 ILE A O 1
ATOM 2152 N N . GLY A 1 261 ? -7.717 -28.924 -22.772 1 91.95 261 GLY A N 1
ATOM 2153 C CA . GLY A 1 261 ? -7.056 -29.238 -24.029 1 91.95 261 GLY A CA 1
ATOM 2154 C C . GLY A 1 261 ? -5.546 -29.107 -23.959 1 91.95 261 GLY A C 1
ATOM 2155 O O . GLY A 1 261 ? -4.858 -29.24 -24.973 1 91.95 261 GLY A O 1
ATOM 2156 N N . MET A 1 262 ? -4.998 -28.906 -22.79 1 94.07 262 MET A N 1
ATOM 2157 C CA . MET A 1 262 ? -3.55 -28.78 -22.653 1 94.07 262 MET A CA 1
ATOM 2158 C C . MET A 1 262 ? -2.907 -30.141 -22.403 1 94.07 262 MET A C 1
ATOM 2160 O O . MET A 1 262 ? -3.496 -30.999 -21.743 1 94.07 262 MET A O 1
ATOM 2164 N N . ASN A 1 263 ? -1.747 -30.26 -22.985 1 95.09 263 ASN A N 1
ATOM 2165 C CA . ASN A 1 263 ? -0.973 -31.478 -22.771 1 95.09 263 ASN A CA 1
ATOM 2166 C C . ASN A 1 263 ? -0.306 -31.484 -21.398 1 95.09 263 ASN A C 1
ATOM 2168 O O . ASN A 1 263 ? 0.549 -30.642 -21.115 1 95.09 263 ASN A O 1
ATOM 2172 N N . ALA A 1 264 ? -0.606 -32.465 -20.582 1 96.53 264 ALA A N 1
ATOM 2173 C CA . ALA A 1 264 ? -0.128 -32.542 -19.204 1 96.53 264 ALA A CA 1
ATOM 2174 C C . ALA A 1 264 ? 1.39 -32.689 -19.157 1 96.53 264 ALA A C 1
ATOM 2176 O O . ALA A 1 264 ? 2.046 -32.147 -18.263 1 96.53 264 ALA A O 1
ATOM 2177 N N . GLU A 1 265 ? 1.944 -33.437 -20.084 1 97.53 265 GLU A N 1
ATOM 2178 C CA . GLU A 1 265 ? 3.391 -33.63 -20.118 1 97.53 265 GLU A CA 1
ATOM 2179 C C . GLU A 1 265 ? 4.114 -32.323 -20.431 1 97.53 265 GLU A C 1
ATOM 2181 O O . GLU A 1 265 ? 5.134 -32.009 -19.814 1 97.53 265 GLU A O 1
ATOM 2186 N N . LEU A 1 266 ? 3.579 -31.57 -21.327 1 97.37 266 LEU A N 1
ATOM 2187 C CA . LEU A 1 266 ? 4.172 -30.286 -21.683 1 97.37 266 LEU A CA 1
ATOM 2188 C C . LEU A 1 266 ? 4.016 -29.282 -20.546 1 97.37 266 LEU A C 1
ATOM 2190 O O . LEU A 1 266 ? 4.911 -28.469 -20.303 1 97.37 266 LEU A O 1
ATOM 2194 N N . MET A 1 267 ? 2.876 -29.36 -19.862 1 97.86 267 MET A N 1
ATOM 2195 C CA . MET A 1 267 ? 2.685 -28.496 -18.7 1 97.86 267 MET A CA 1
ATOM 2196 C C . MET A 1 267 ? 3.702 -28.817 -17.61 1 97.86 267 MET A C 1
ATOM 2198 O O . MET A 1 267 ? 4.276 -27.91 -17.005 1 97.86 267 MET A O 1
ATOM 2202 N N . THR A 1 268 ? 3.96 -30.107 -17.378 1 98.1 268 THR A N 1
ATOM 2203 C CA . THR A 1 268 ? 4.978 -30.525 -16.42 1 98.1 268 THR A CA 1
ATOM 2204 C C . THR A 1 268 ? 6.345 -29.967 -16.805 1 98.1 268 THR A C 1
ATOM 2206 O O . THR A 1 268 ? 7.05 -29.402 -15.965 1 98.1 268 THR A O 1
ATOM 2209 N N . GLN A 1 269 ? 6.672 -30.103 -18.053 1 98.27 269 GLN A N 1
ATOM 2210 C CA . GLN A 1 269 ? 7.932 -29.569 -18.561 1 98.27 269 GLN A CA 1
ATOM 2211 C C . GLN A 1 269 ? 8.016 -28.061 -18.346 1 98.27 269 GLN A C 1
ATOM 2213 O O . GLN A 1 269 ? 9.077 -27.536 -18 1 98.27 269 GLN A O 1
ATOM 2218 N N . TYR A 1 270 ? 6.937 -27.375 -18.577 1 97.46 270 TYR A N 1
ATOM 2219 C CA . TYR A 1 270 ? 6.912 -25.925 -18.424 1 97.46 270 TYR A CA 1
ATOM 2220 C C . TYR A 1 270 ? 7.175 -25.524 -16.978 1 97.46 270 TYR A C 1
ATOM 2222 O O . TYR A 1 270 ? 7.957 -24.608 -16.713 1 97.46 270 TYR A O 1
ATOM 2230 N N . ILE A 1 271 ? 6.528 -26.183 -16.043 1 97.91 271 ILE A N 1
ATOM 2231 C CA . ILE A 1 271 ? 6.699 -25.877 -14.627 1 97.91 271 ILE A CA 1
ATOM 2232 C C . ILE A 1 271 ? 8.148 -26.127 -14.216 1 97.91 271 ILE A C 1
ATOM 2234 O O . ILE A 1 271 ? 8.73 -25.343 -13.463 1 97.91 271 ILE A O 1
ATOM 2238 N N . GLN A 1 272 ? 8.731 -27.187 -14.745 1 98.45 272 GLN A N 1
ATOM 2239 C CA . GLN A 1 272 ? 10.135 -27.498 -14.499 1 98.45 272 GLN A CA 1
ATOM 2240 C C . GLN A 1 272 ? 11.048 -26.429 -15.092 1 98.45 272 GLN A C 1
ATOM 2242 O O . GLN A 1 272 ? 12.049 -26.05 -14.479 1 98.45 272 GLN A O 1
ATOM 2247 N N . PHE A 1 273 ? 10.7 -25.964 -16.221 1 97.49 273 PHE A N 1
ATOM 2248 C CA . PHE A 1 273 ? 11.44 -24.893 -16.879 1 97.49 273 PHE A CA 1
ATOM 2249 C C . PHE A 1 273 ? 11.443 -23.632 -16.023 1 97.49 273 PHE A C 1
ATOM 2251 O O . PHE A 1 273 ? 12.489 -23.009 -15.83 1 97.49 273 PHE A O 1
ATOM 2258 N N . VAL A 1 274 ? 10.281 -23.266 -15.576 1 97.06 274 VAL A N 1
ATOM 2259 C CA . VAL A 1 274 ? 10.131 -22.083 -14.735 1 97.06 274 VAL A CA 1
ATOM 2260 C C . VAL A 1 274 ? 10.989 -22.229 -13.481 1 97.06 274 VAL A C 1
ATOM 2262 O O . VAL A 1 274 ? 11.658 -21.279 -13.066 1 97.06 274 VAL A O 1
ATOM 2265 N N . ALA A 1 275 ? 11.001 -23.432 -12.883 1 98.15 275 ALA A N 1
ATOM 2266 C CA . ALA A 1 275 ? 11.774 -23.698 -11.672 1 98.15 275 ALA A CA 1
ATOM 2267 C C . ALA A 1 275 ? 13.271 -23.565 -11.936 1 98.15 275 ALA A C 1
ATOM 2269 O O . ALA A 1 275 ? 14.008 -23.029 -11.106 1 98.15 275 ALA A O 1
ATOM 2270 N N . ASP A 1 276 ? 13.707 -24.066 -13.064 1 97.87 276 ASP A N 1
ATOM 2271 C CA . ASP A 1 276 ? 15.118 -23.976 -13.427 1 97.87 276 ASP A CA 1
ATOM 2272 C C . ASP A 1 276 ? 15.549 -22.521 -13.597 1 97.87 276 ASP A C 1
ATOM 2274 O O . ASP A 1 276 ? 16.673 -22.156 -13.248 1 97.87 276 ASP A O 1
ATOM 2278 N N . HIS A 1 277 ? 14.685 -21.737 -14.09 1 95.5 277 HIS A N 1
ATOM 2279 C CA . HIS A 1 277 ? 15 -20.323 -14.255 1 95.5 277 HIS A CA 1
ATOM 2280 C C . HIS A 1 277 ? 15.121 -19.624 -12.905 1 95.5 277 HIS A C 1
ATOM 2282 O O . HIS A 1 277 ? 15.969 -18.746 -12.73 1 95.5 277 HIS A O 1
ATOM 2288 N N . LEU A 1 278 ? 14.264 -19.964 -12.024 1 97.5 278 LEU A N 1
ATOM 2289 C CA . LEU A 1 278 ? 14.348 -19.404 -10.68 1 97.5 278 LEU A CA 1
ATOM 2290 C C . LEU A 1 278 ? 15.679 -19.756 -10.025 1 97.5 278 LEU A C 1
ATOM 2292 O O . LEU A 1 278 ? 16.34 -18.89 -9.447 1 97.5 278 LEU A O 1
ATOM 2296 N N . LEU A 1 279 ? 16.104 -21.034 -10.146 1 97.53 279 LEU A N 1
ATOM 2297 C CA . LEU A 1 279 ? 17.379 -21.469 -9.587 1 97.53 279 LEU A CA 1
ATOM 2298 C C . LEU A 1 279 ? 18.539 -20.72 -10.235 1 97.53 279 LEU A C 1
ATOM 2300 O O . LEU A 1 279 ? 19.468 -20.292 -9.546 1 97.53 279 LEU A O 1
ATOM 2304 N N . ALA A 1 280 ? 18.447 -20.525 -11.525 1 96.05 280 ALA A N 1
ATOM 2305 C CA . ALA A 1 280 ? 19.499 -19.817 -12.25 1 96.05 280 ALA A CA 1
ATOM 2306 C C . ALA A 1 280 ? 19.611 -18.37 -11.78 1 96.05 280 ALA A C 1
ATOM 2308 O O . ALA A 1 280 ? 20.711 -17.819 -11.7 1 96.05 280 ALA A O 1
ATOM 2309 N N . ASP A 1 281 ? 18.534 -17.742 -11.456 1 95.17 281 ASP A N 1
ATOM 2310 C CA . ASP A 1 281 ? 18.492 -16.345 -11.033 1 95.17 281 ASP A CA 1
ATOM 2311 C C . ASP A 1 281 ? 19.239 -16.148 -9.716 1 95.17 281 ASP A C 1
ATOM 2313 O O . ASP A 1 281 ? 19.684 -15.04 -9.408 1 95.17 281 ASP A O 1
ATOM 2317 N N . ILE A 1 282 ? 19.364 -17.197 -8.948 1 95.36 282 ILE A N 1
ATOM 2318 C CA . ILE A 1 282 ? 20.1 -17.081 -7.694 1 95.36 282 ILE A CA 1
ATOM 2319 C C . ILE A 1 282 ? 21.417 -17.848 -7.797 1 95.36 282 ILE A C 1
ATOM 2321 O O . ILE A 1 282 ? 21.964 -18.291 -6.785 1 95.36 282 ILE A O 1
ATOM 2325 N N . GLN A 1 283 ? 21.777 -18.122 -9.047 1 94.01 283 GLN A N 1
ATOM 2326 C CA . GLN A 1 283 ? 23.095 -18.643 -9.393 1 94.01 283 GLN A CA 1
ATOM 2327 C C . GLN A 1 283 ? 23.266 -20.077 -8.901 1 94.01 283 GLN A C 1
ATOM 2329 O O . GLN A 1 283 ? 24.334 -20.446 -8.408 1 94.01 283 GLN A O 1
ATOM 2334 N N . LEU A 1 284 ? 22.242 -20.831 -8.885 1 95.96 284 LEU A N 1
ATOM 2335 C CA . LEU A 1 284 ? 22.302 -22.272 -8.662 1 95.96 284 LEU A CA 1
ATOM 2336 C C . LEU A 1 284 ? 22.108 -23.033 -9.969 1 95.96 284 LEU A C 1
ATOM 2338 O O . LEU A 1 284 ? 21.526 -22.505 -10.919 1 95.96 284 LEU A O 1
ATOM 2342 N N . GLN A 1 285 ? 22.557 -24.194 -10.008 1 96.05 285 GLN A N 1
ATOM 2343 C CA . GLN A 1 285 ? 22.451 -25.015 -11.209 1 96.05 285 GLN A CA 1
ATOM 2344 C C . GLN A 1 285 ? 21.02 -25.499 -11.421 1 96.05 285 GLN A C 1
ATOM 2346 O O . GLN A 1 285 ? 20.331 -25.854 -10.462 1 96.05 285 GLN A O 1
ATOM 2351 N N . PRO A 1 286 ? 20.636 -25.452 -12.659 1 95.8 286 PRO A N 1
ATOM 2352 C CA . PRO A 1 286 ? 19.323 -26.034 -12.945 1 95.8 286 PRO A CA 1
ATOM 2353 C C . PRO A 1 286 ? 19.233 -27.507 -12.555 1 95.8 286 PRO A C 1
ATOM 2355 O O . PRO A 1 286 ? 20.216 -28.242 -12.673 1 95.8 286 PRO A O 1
ATOM 2358 N N . VAL A 1 287 ? 18.087 -27.905 -12.243 1 97.49 287 VAL A N 1
ATOM 2359 C CA . VAL A 1 287 ? 17.863 -29.272 -11.785 1 97.49 287 VAL A CA 1
ATOM 2360 C C . VAL A 1 287 ? 17.216 -30.091 -12.9 1 97.49 287 VAL A C 1
ATOM 2362 O O . VAL A 1 287 ? 17.599 -31.239 -13.139 1 97.49 287 VAL A O 1
ATOM 2365 N N . PHE A 1 288 ? 16.332 -29.572 -13.591 1 97.94 288 PHE A N 1
ATOM 2366 C CA . PHE A 1 288 ? 15.514 -30.318 -14.539 1 97.94 288 PHE A CA 1
ATOM 2367 C C . PHE A 1 288 ? 16.076 -30.199 -15.951 1 97.94 288 PHE A C 1
ATOM 2369 O O . PHE A 1 288 ? 15.891 -31.096 -16.776 1 97.94 288 PHE A O 1
ATOM 2376 N N . LYS A 1 289 ? 16.637 -29.143 -16.346 1 97.2 289 LYS A N 1
ATOM 2377 C CA . LYS A 1 289 ? 17.339 -28.921 -17.606 1 97.2 289 LYS A CA 1
ATOM 2378 C C . LYS A 1 289 ? 16.422 -29.176 -18.799 1 97.2 289 LYS A C 1
ATOM 2380 O O . LYS A 1 289 ? 16.773 -29.93 -19.708 1 97.2 289 LYS A O 1
ATOM 2385 N N . VAL A 1 290 ? 15.293 -28.523 -18.745 1 97.08 290 VAL A N 1
ATOM 2386 C CA . VAL A 1 290 ? 14.325 -28.661 -19.829 1 97.08 290 VAL A CA 1
ATOM 2387 C C . VAL A 1 290 ? 14.095 -27.305 -20.492 1 97.08 290 VAL A C 1
ATOM 2389 O O . VAL A 1 290 ? 14.441 -26.264 -19.928 1 97.08 290 VAL A O 1
ATOM 2392 N N . SER A 1 291 ? 13.561 -27.291 -21.711 1 94.72 291 SER A N 1
ATOM 2393 C CA . SER A 1 291 ? 13.259 -26.071 -22.452 1 94.72 291 SER A CA 1
ATOM 2394 C C . SER A 1 291 ? 11.795 -25.675 -22.291 1 94.72 291 SER A C 1
ATOM 2396 O O . SER A 1 291 ? 10.981 -26.468 -21.813 1 94.72 291 SER A O 1
ATOM 2398 N N . ASN A 1 292 ? 11.491 -24.449 -22.62 1 95.03 292 ASN A N 1
ATOM 2399 C CA . ASN A 1 292 ? 10.111 -23.977 -22.608 1 95.03 292 ASN A CA 1
ATOM 2400 C C . ASN A 1 292 ? 9.278 -24.653 -23.694 1 95.03 292 ASN A C 1
ATOM 2402 O O . ASN A 1 292 ? 9.51 -24.437 -24.884 1 95.03 292 ASN A O 1
ATOM 2406 N N . PRO A 1 293 ? 8.314 -25.412 -23.365 1 95.54 293 PRO A N 1
ATOM 2407 C CA . PRO A 1 293 ? 7.534 -26.123 -24.38 1 95.54 293 PRO A CA 1
ATOM 2408 C C . PRO A 1 293 ? 6.435 -25.258 -24.993 1 95.54 293 PRO A C 1
ATOM 2410 O O . PRO A 1 293 ? 5.798 -25.663 -25.969 1 95.54 293 PRO A O 1
ATOM 2413 N N . PHE A 1 294 ? 6.166 -24.083 -24.416 1 93.37 294 PHE A N 1
ATOM 2414 C CA . PHE A 1 294 ? 5.073 -23.23 -24.869 1 93.37 294 PHE A CA 1
ATOM 2415 C C . PHE A 1 294 ? 5.608 -21.917 -25.428 1 93.37 294 PHE A C 1
ATOM 2417 O O . PHE A 1 294 ? 5.681 -20.916 -24.712 1 93.37 294 PHE A O 1
ATOM 2424 N N . PRO A 1 295 ? 5.802 -21.793 -26.718 1 88.72 295 PRO A N 1
ATOM 2425 C CA . PRO A 1 295 ? 6.348 -20.585 -27.342 1 88.72 295 PRO A CA 1
ATOM 2426 C C . PRO A 1 295 ? 5.489 -19.349 -27.085 1 88.72 295 PRO A C 1
ATOM 2428 O O . PRO A 1 295 ? 6.014 -18.236 -26.993 1 88.72 295 PRO A O 1
ATOM 2431 N N . PHE A 1 296 ? 4.195 -19.488 -26.865 1 87.48 296 PHE A N 1
ATOM 2432 C CA . PHE A 1 296 ? 3.312 -18.347 -26.651 1 87.48 296 PHE A CA 1
ATOM 2433 C C . PHE A 1 296 ? 3.599 -17.684 -25.31 1 87.48 296 PHE A C 1
ATOM 2435 O O . PHE A 1 296 ? 3.286 -16.508 -25.113 1 87.48 296 PHE A O 1
ATOM 2442 N N . MET A 1 297 ? 4.158 -18.371 -24.385 1 88.71 297 MET A N 1
ATOM 2443 C CA . MET A 1 297 ? 4.515 -17.789 -23.094 1 88.71 297 MET A CA 1
ATOM 2444 C C . MET A 1 297 ? 5.714 -16.857 -23.231 1 88.71 297 MET A C 1
ATOM 2446 O O . MET A 1 297 ? 5.848 -15.895 -22.472 1 88.71 297 MET A O 1
ATOM 2450 N N . ALA A 1 298 ? 6.609 -17.113 -24.096 1 79.16 298 ALA A N 1
ATOM 2451 C CA . ALA A 1 298 ? 7.768 -16.261 -24.35 1 79.16 298 ALA A CA 1
ATOM 2452 C C . ALA A 1 298 ? 7.347 -14.932 -24.971 1 79.16 298 ALA A C 1
ATOM 2454 O O . ALA A 1 298 ? 7.923 -13.886 -24.665 1 79.16 298 ALA A O 1
ATOM 2455 N N . ALA A 1 299 ? 6.394 -14.928 -25.77 1 66.65 299 ALA A N 1
ATOM 2456 C CA . ALA A 1 299 ? 5.891 -13.755 -26.481 1 66.65 299 ALA A CA 1
ATOM 2457 C C . ALA A 1 299 ? 5.235 -12.77 -25.519 1 66.65 299 ALA A C 1
ATOM 2459 O O . ALA A 1 299 ? 5.194 -11.566 -25.785 1 66.65 299 ALA A O 1
ATOM 2460 N N . LEU A 1 300 ? 4.745 -13.225 -24.506 1 64.98 300 LEU A N 1
ATOM 2461 C CA . LEU A 1 300 ? 4.009 -12.39 -23.562 1 64.98 300 LEU A CA 1
ATOM 2462 C C . LEU A 1 300 ? 4.956 -11.738 -22.56 1 64.98 300 LEU A C 1
ATOM 2464 O O . LEU A 1 300 ? 4.513 -11.043 -21.643 1 64.98 300 LEU A O 1
ATOM 2468 N N . GLY A 1 301 ? 6.337 -11.617 -22.995 1 56.87 301 GLY A N 1
ATOM 2469 C CA . GLY A 1 301 ? 7.314 -10.916 -22.177 1 56.87 301 GLY A CA 1
ATOM 2470 C C . GLY A 1 301 ? 7.672 -11.661 -20.905 1 56.87 301 GLY A C 1
ATOM 2471 O O . GLY A 1 301 ? 8.245 -11.082 -19.98 1 56.87 301 GLY A O 1
ATOM 2472 N N . MET A 1 302 ? 7.026 -12.576 -20.803 1 51.18 302 MET A N 1
ATOM 2473 C CA . MET A 1 302 ? 7.628 -13.399 -19.758 1 51.18 302 MET A CA 1
ATOM 2474 C C . MET A 1 302 ? 9.023 -13.862 -20.166 1 51.18 302 MET A C 1
ATOM 2476 O O . MET A 1 302 ? 9.183 -14.547 -21.177 1 51.18 302 MET A O 1
ATOM 2480 N N . PRO A 1 303 ? 10.071 -12.967 -19.962 1 42.02 303 PRO A N 1
ATOM 2481 C CA . PRO A 1 303 ? 11.397 -13.185 -20.545 1 42.02 303 PRO A CA 1
ATOM 2482 C C . PRO A 1 303 ? 11.756 -14.665 -20.656 1 42.02 303 PRO A C 1
ATOM 2484 O O . PRO A 1 303 ? 11.45 -15.448 -19.754 1 42.02 303 PRO A O 1
ATOM 2487 N N . ASP A 1 304 ? 11.88 -15.186 -21.784 1 36.88 304 ASP A N 1
ATOM 2488 C CA . ASP A 1 304 ? 12.751 -16.352 -21.899 1 36.88 304 ASP A CA 1
ATOM 2489 C C . ASP A 1 304 ? 14.083 -16.113 -21.19 1 36.88 304 ASP A C 1
ATOM 2491 O O . ASP A 1 304 ? 14.949 -15.404 -21.707 1 36.88 304 ASP A O 1
ATOM 2495 N N . ARG A 1 305 ? 14.162 -16.111 -19.947 1 40.31 305 ARG A N 1
ATOM 2496 C CA . ARG A 1 305 ? 15.442 -15.993 -19.255 1 40.31 305 ARG A CA 1
ATOM 2497 C C . ARG A 1 305 ? 16.473 -16.951 -19.843 1 40.31 305 ARG A C 1
ATOM 2499 O O . ARG A 1 305 ? 17.599 -17.038 -19.349 1 40.31 305 ARG A O 1
ATOM 2506 N N . ALA A 1 306 ? 16.081 -17.805 -20.598 1 36.41 306 ALA A N 1
ATOM 2507 C CA . ALA A 1 306 ? 17.02 -18.752 -21.193 1 36.41 306 ALA A CA 1
ATOM 2508 C C . ALA A 1 306 ? 18.125 -18.025 -21.954 1 36.41 306 ALA A C 1
ATOM 2510 O O . ALA A 1 306 ? 19.264 -18.493 -22.004 1 36.41 306 ALA A O 1
ATOM 2511 N N . ASN A 1 307 ? 17.885 -16.896 -22.555 1 36.79 307 ASN A N 1
ATOM 2512 C CA . ASN A 1 307 ? 18.986 -16.307 -23.311 1 36.79 307 ASN A CA 1
ATOM 2513 C C . ASN A 1 307 ? 20.027 -15.681 -22.388 1 36.79 307 ASN A C 1
ATOM 2515 O O . ASN A 1 307 ? 21.018 -15.117 -22.855 1 36.79 307 ASN A O 1
ATOM 2519 N N . TYR A 1 308 ? 19.707 -15.583 -21.245 1 37.22 308 TYR A N 1
ATOM 2520 C CA . TYR A 1 308 ? 20.728 -15.089 -20.327 1 37.22 308 TYR A CA 1
ATOM 2521 C C . TYR A 1 308 ? 21.82 -16.131 -20.115 1 37.22 308 TYR A C 1
ATOM 2523 O O . TYR A 1 308 ? 22.996 -15.788 -19.974 1 37.22 308 TYR A O 1
ATOM 2531 N N . PHE A 1 309 ? 21.449 -17.398 -20.158 1 35.38 309 PHE A N 1
ATOM 2532 C CA . PHE A 1 309 ? 22.481 -18.422 -20.052 1 35.38 309 PHE A CA 1
ATOM 2533 C C . PHE A 1 309 ? 23.35 -18.446 -21.304 1 35.38 309 PHE A C 1
ATOM 2535 O O . PHE A 1 309 ? 24.561 -18.664 -21.222 1 35.38 309 PHE A O 1
ATOM 2542 N N . GLU A 1 310 ? 22.762 -18.319 -22.408 1 36.1 310 GLU A N 1
ATOM 2543 C CA . GLU A 1 310 ? 23.566 -18.297 -23.626 1 36.1 310 GLU A CA 1
ATOM 2544 C C . GLU A 1 310 ? 24.407 -17.026 -23.709 1 36.1 310 GLU A C 1
ATOM 2546 O O . GLU A 1 310 ? 25.543 -17.057 -24.185 1 36.1 310 GLU A O 1
ATOM 2551 N N . ILE A 1 311 ? 23.939 -15.972 -23.201 1 33.8 311 ILE A N 1
ATOM 2552 C CA . ILE A 1 311 ? 24.727 -14.748 -23.288 1 33.8 311 ILE A CA 1
ATOM 2553 C C . ILE A 1 311 ? 25.825 -14.764 -22.227 1 33.8 311 ILE A C 1
ATOM 2555 O O . ILE A 1 311 ? 26.962 -14.368 -22.494 1 33.8 311 ILE A O 1
ATOM 2559 N N . ARG A 1 312 ? 25.518 -15.307 -21.089 1 36.42 312 ARG A N 1
ATOM 2560 C CA . ARG A 1 312 ? 26.609 -15.294 -20.12 1 36.42 312 ARG A CA 1
ATOM 2561 C C . ARG A 1 312 ? 27.692 -16.297 -20.502 1 36.42 312 ARG A C 1
ATOM 2563 O O . ARG A 1 312 ? 28.867 -16.101 -20.183 1 36.42 312 ARG A O 1
ATOM 2570 N N . GLU A 1 313 ? 27.324 -17.417 -21.012 1 35.54 313 GLU A N 1
ATOM 2571 C CA . GLU A 1 313 ? 28.397 -18.292 -21.474 1 35.54 313 GLU A CA 1
ATOM 2572 C C . GLU A 1 313 ? 29.214 -17.628 -22.578 1 35.54 313 GLU A C 1
ATOM 2574 O O . GLU A 1 313 ? 30.427 -17.83 -22.668 1 35.54 313 GLU A O 1
ATOM 2579 N N . SER A 1 314 ? 28.555 -16.786 -23.316 1 33.78 314 SER A N 1
ATOM 2580 C CA . SER A 1 314 ? 29.321 -16.164 -24.391 1 33.78 314 SER A CA 1
ATOM 2581 C C . SER A 1 314 ? 30.168 -15.008 -23.869 1 33.78 314 SER A C 1
ATOM 2583 O O . SER A 1 314 ? 31.259 -14.75 -24.382 1 33.78 314 SER A O 1
ATOM 2585 N N . VAL A 1 315 ? 29.644 -14.326 -22.849 1 35.45 315 VAL A N 1
ATOM 2586 C CA . VAL A 1 315 ? 30.418 -13.175 -22.396 1 35.45 315 VAL A CA 1
ATOM 2587 C C . VAL A 1 315 ? 31.52 -13.635 -21.444 1 35.45 315 VAL A C 1
ATOM 2589 O O . VAL A 1 315 ? 32.53 -12.947 -21.276 1 35.45 315 VAL A O 1
ATOM 2592 N N . TYR A 1 316 ? 31.328 -14.697 -20.755 1 32.97 316 TYR A N 1
ATOM 2593 C CA . TYR A 1 316 ? 32.397 -15.153 -19.874 1 32.97 316 TYR A CA 1
ATOM 2594 C C . TYR A 1 316 ? 33.499 -15.846 -20.666 1 32.97 316 TYR A C 1
ATOM 2596 O O . TYR A 1 316 ? 34.387 -16.475 -20.087 1 32.97 316 TYR A O 1
ATOM 2604 N N . GLN A 1 317 ? 33.252 -15.99 -21.93 1 29.89 317 GLN A N 1
ATOM 2605 C CA . GLN A 1 317 ? 34.504 -16.4 -22.557 1 29.89 317 GLN A CA 1
ATOM 2606 C C . GLN A 1 317 ? 35.54 -15.281 -22.502 1 29.89 317 GLN A C 1
ATOM 2608 O O . GLN A 1 317 ? 35.333 -14.208 -23.073 1 29.89 317 GLN A O 1
ATOM 2613 N N . LYS A 1 318 ? 36.147 -15.215 -21.367 1 31.52 318 LYS A N 1
ATOM 2614 C CA . LYS A 1 318 ? 37.348 -14.406 -21.184 1 31.52 318 LYS A CA 1
ATOM 2615 C C . LYS A 1 318 ? 38.17 -14.343 -22.468 1 31.52 318 LYS A C 1
ATOM 2617 O O . LYS A 1 318 ? 38.375 -15.362 -23.13 1 31.52 318 LYS A O 1
ATOM 2622 N N . PRO A 1 319 ? 38.194 -13.164 -23.088 1 29.72 319 PRO A N 1
ATOM 2623 C CA . PRO A 1 319 ? 39.217 -13.096 -24.134 1 29.72 319 PRO A CA 1
ATOM 2624 C C . PRO A 1 319 ? 40.533 -13.747 -23.714 1 29.72 319 PRO A C 1
ATOM 2626 O O . PRO A 1 319 ? 40.997 -13.541 -22.589 1 29.72 319 PRO A O 1
ATOM 2629 N N . VAL A 1 320 ? 40.786 -14.914 -24.009 1 31.82 320 VAL A N 1
ATOM 2630 C CA . VAL A 1 320 ? 42.127 -15.485 -23.929 1 31.82 320 VAL A CA 1
ATOM 2631 C C . VAL A 1 320 ? 43.158 -14.445 -24.359 1 31.82 320 VAL A C 1
ATOM 2633 O O . VAL A 1 320 ? 43.083 -13.909 -25.467 1 31.82 320 VAL A O 1
ATOM 2636 N N . ASP A 1 321 ? 43.534 -13.556 -23.363 1 29.48 321 ASP A N 1
ATOM 2637 C CA . ASP A 1 321 ? 44.721 -12.722 -23.523 1 29.48 321 ASP A CA 1
ATOM 2638 C C . ASP A 1 321 ? 45.792 -13.44 -24.34 1 29.48 321 ASP A C 1
ATOM 2640 O O . ASP A 1 321 ? 46.317 -14.472 -23.915 1 29.48 321 ASP A O 1
ATOM 2644 N N . THR A 1 322 ? 45.63 -13.577 -25.609 1 29.1 322 THR A N 1
ATOM 2645 C CA . THR A 1 322 ? 46.766 -13.889 -26.47 1 29.1 322 THR A CA 1
ATOM 2646 C C . THR A 1 322 ? 47.977 -13.038 -26.097 1 29.1 322 THR A C 1
ATOM 2648 O O . THR A 1 322 ? 47.907 -11.808 -26.117 1 29.1 322 THR A O 1
ATOM 2651 N N . GLY A 1 323 ? 48.781 -13.423 -25.027 1 27.86 323 GLY A N 1
ATOM 2652 C CA . GLY A 1 323 ? 50.116 -13.021 -24.614 1 27.86 323 GLY A CA 1
ATOM 2653 C C . GLY A 1 323 ? 50.998 -12.6 -25.774 1 27.86 323 GLY A C 1
ATOM 2654 O O . GLY A 1 323 ? 51.666 -13.436 -26.387 1 27.86 323 GLY A O 1
ATOM 2655 N N . VAL A 1 324 ? 50.618 -11.705 -26.659 1 29.83 324 VAL A N 1
ATOM 2656 C CA . VAL A 1 324 ? 51.59 -11.181 -27.613 1 29.83 324 VAL A CA 1
ATOM 2657 C C . VAL A 1 324 ? 52.773 -10.573 -26.863 1 29.83 324 VAL A C 1
ATOM 2659 O O . VAL A 1 324 ? 52.595 -9.693 -26.018 1 29.83 324 VAL A O 1
ATOM 2662 N N . ASP A 1 325 ? 53.882 -11.274 -26.608 1 29.1 325 ASP A N 1
ATOM 2663 C CA . ASP A 1 325 ? 55.235 -11.009 -26.13 1 29.1 325 ASP A CA 1
ATOM 2664 C C . ASP A 1 325 ? 55.836 -9.791 -26.828 1 29.1 325 ASP A C 1
ATOM 2666 O O . ASP A 1 325 ? 56.03 -9.8 -28.045 1 29.1 325 ASP A O 1
ATOM 2670 N N . TYR A 1 326 ? 55.365 -8.579 -26.593 1 26.35 326 TYR A N 1
ATOM 2671 C CA . TYR A 1 326 ? 56.041 -7.391 -27.104 1 26.35 326 TYR A CA 1
ATOM 2672 C C . TYR A 1 326 ? 57.476 -7.319 -26.595 1 26.35 326 TYR A C 1
ATOM 2674 O O . TYR A 1 326 ? 57.708 -7.137 -25.398 1 26.35 326 TYR A O 1
ATOM 2682 N N . ASP A 1 327 ? 58.486 -8.055 -27.188 1 26.98 327 ASP A N 1
ATOM 2683 C CA . ASP A 1 327 ? 59.942 -8.021 -27.094 1 26.98 327 ASP A CA 1
ATOM 2684 C C . ASP A 1 327 ? 60.478 -6.617 -27.365 1 26.98 327 ASP A C 1
ATOM 2686 O O . ASP A 1 327 ? 60.196 -6.031 -28.412 1 26.98 327 ASP A O 1
ATOM 2690 N N . SER A 1 328 ? 60.64 -5.708 -26.348 1 27.17 328 SER A N 1
ATOM 2691 C CA . SER A 1 328 ? 61.307 -4.414 -26.261 1 27.17 328 SER A CA 1
ATOM 2692 C C . SER A 1 328 ? 62.741 -4.495 -26.771 1 27.17 328 SER A C 1
ATOM 2694 O O . SER A 1 328 ? 63.569 -3.638 -26.453 1 27.17 328 SER A O 1
ATOM 2696 N N . ASP A 1 329 ? 63.197 -5.021 -27.9 1 25.58 329 ASP A N 1
ATOM 2697 C CA . ASP A 1 329 ? 64.56 -4.968 -28.419 1 25.58 329 ASP A CA 1
ATOM 2698 C C . ASP A 1 329 ? 64.949 -3.54 -28.795 1 25.58 329 ASP A C 1
ATOM 2700 O O . ASP A 1 329 ? 65.912 -3.327 -29.534 1 25.58 329 ASP A O 1
ATOM 2704 N N . ALA A 1 330 ? 64.387 -2.344 -28.568 1 25.46 330 ALA A N 1
ATOM 2705 C CA . ALA A 1 330 ? 64.951 -1.165 -29.221 1 25.46 330 ALA A CA 1
ATOM 2706 C C . ALA A 1 330 ? 66.305 -0.8 -28.619 1 25.46 330 ALA A C 1
ATOM 2708 O O . ALA A 1 330 ? 66.374 -0.254 -27.515 1 25.46 330 ALA A O 1
ATOM 2709 N N . SER A 1 331 ? 67.387 -1.66 -28.594 1 23.78 331 SER A N 1
ATOM 2710 C CA . SER A 1 331 ? 68.807 -1.368 -28.428 1 23.78 331 SER A CA 1
ATOM 2711 C C . SER A 1 331 ? 69.219 -0.143 -29.237 1 23.78 331 SER A C 1
ATOM 2713 O O . SER A 1 331 ? 69.931 0.729 -28.734 1 23.78 331 SER A O 1
ATOM 2715 N N . ASP A 1 332 ? 69.555 -0.376 -30.594 1 23.67 332 ASP A N 1
ATOM 2716 C CA . ASP A 1 332 ? 70.731 0.075 -31.333 1 23.67 332 ASP A CA 1
ATOM 2717 C C . ASP A 1 332 ? 70.57 1.523 -31.79 1 23.67 332 ASP A C 1
ATOM 2719 O O . ASP A 1 332 ? 71.55 2.177 -32.153 1 23.67 332 ASP A O 1
ATOM 2723 N N . PHE A 1 333 ? 69.505 2.227 -32.093 1 22.48 333 PHE A N 1
ATOM 2724 C CA . PHE A 1 333 ? 69.981 3.439 -32.75 1 22.48 333 PHE A CA 1
ATOM 2725 C C . PHE A 1 333 ? 70.374 4.493 -31.723 1 22.48 333 PHE A C 1
ATOM 2727 O O . PHE A 1 333 ? 69.821 4.531 -30.622 1 22.48 333 PHE A O 1
ATOM 2734 N N . MET B 1 1 ? 5.113 -24.185 12.873 1 41.34 1 MET B N 1
ATOM 2735 C CA . MET B 1 1 ? 3.804 -23.632 13.212 1 41.34 1 MET B CA 1
ATOM 2736 C C . MET B 1 1 ? 2.719 -24.699 13.107 1 41.34 1 MET B C 1
ATOM 2738 O O . MET B 1 1 ? 2.648 -25.422 12.111 1 41.34 1 MET B O 1
ATOM 2742 N N . SER B 1 2 ? 2.12 -24.849 14.178 1 49.38 2 SER B N 1
ATOM 2743 C CA . SER B 1 2 ? 1.105 -25.882 14.356 1 49.38 2 SER B CA 1
ATOM 2744 C C . SER B 1 2 ? -0.063 -25.681 13.397 1 49.38 2 SER B C 1
ATOM 2746 O O . SER B 1 2 ? -0.269 -24.58 12.882 1 49.38 2 SER B O 1
ATOM 2748 N N . SER B 1 3 ? -0.666 -26.785 12.945 1 56.47 3 SER B N 1
ATOM 2749 C CA . SER B 1 3 ? -1.916 -26.88 12.197 1 56.47 3 SER B CA 1
ATOM 2750 C C . SER B 1 3 ? -2.917 -25.827 12.658 1 56.47 3 SER B C 1
ATOM 2752 O O . SER B 1 3 ? -3.6 -25.21 11.838 1 56.47 3 SER B O 1
ATOM 2754 N N . ALA B 1 4 ? -2.787 -25.402 13.865 1 51.34 4 ALA B N 1
ATOM 2755 C CA . ALA B 1 4 ? -3.737 -24.46 14.452 1 51.34 4 ALA B CA 1
ATOM 2756 C C . ALA B 1 4 ? -3.403 -23.026 14.053 1 51.34 4 ALA B C 1
ATOM 2758 O O . ALA B 1 4 ? -4.299 -22.234 13.75 1 51.34 4 ALA B O 1
ATOM 2759 N N . ALA B 1 5 ? -2.111 -22.736 14.084 1 59.24 5 ALA B N 1
ATOM 2760 C CA . ALA B 1 5 ? -1.698 -21.385 13.713 1 59.24 5 ALA B CA 1
ATOM 2761 C C . ALA B 1 5 ? -2.032 -21.09 12.254 1 59.24 5 ALA B C 1
ATOM 2763 O O . ALA B 1 5 ? -2.474 -19.987 11.922 1 59.24 5 ALA B O 1
ATOM 2764 N N . ASN B 1 6 ? -1.868 -22.03 11.503 1 64.59 6 ASN B N 1
ATOM 2765 C CA . ASN B 1 6 ? -2.222 -21.896 10.094 1 64.59 6 ASN B CA 1
ATOM 2766 C C . ASN B 1 6 ? -3.725 -21.71 9.909 1 64.59 6 ASN B C 1
ATOM 2768 O O . ASN B 1 6 ? -4.159 -20.902 9.086 1 64.59 6 ASN B O 1
ATOM 2772 N N . GLN B 1 7 ? -4.356 -22.374 10.716 1 64.34 7 GLN B N 1
ATOM 2773 C CA . GLN B 1 7 ? -5.81 -22.286 10.635 1 64.34 7 GLN B CA 1
ATOM 2774 C C . GLN B 1 7 ? -6.299 -20.891 11.015 1 64.34 7 GLN B C 1
ATOM 2776 O O . GLN B 1 7 ? -7.254 -20.38 10.426 1 64.34 7 GLN B O 1
ATOM 2781 N N . LYS B 1 8 ? -5.598 -20.356 11.913 1 66.04 8 LYS B N 1
ATOM 2782 C CA . LYS B 1 8 ? -5.965 -19.005 12.329 1 66.04 8 LYS B CA 1
ATOM 2783 C C . LYS B 1 8 ? -5.793 -18.012 11.183 1 66.04 8 LYS B C 1
ATOM 2785 O O . LYS B 1 8 ? -6.63 -17.128 10.989 1 66.04 8 LYS B O 1
ATOM 2790 N N . VAL B 1 9 ? -4.798 -18.208 10.444 1 71.38 9 VAL B N 1
ATOM 2791 C CA . VAL B 1 9 ? -4.538 -17.308 9.325 1 71.38 9 VAL B CA 1
ATOM 2792 C C . VAL B 1 9 ? -5.569 -17.542 8.223 1 71.38 9 VAL B C 1
ATOM 2794 O O . VAL B 1 9 ? -6.091 -16.589 7.64 1 71.38 9 VAL B O 1
ATOM 2797 N N . PHE B 1 10 ? -5.924 -18.745 8.099 1 72.06 10 PHE B N 1
ATOM 2798 C CA . PHE B 1 10 ? -6.871 -19.078 7.041 1 72.06 10 PHE B CA 1
ATOM 2799 C C . PHE B 1 10 ? -8.258 -18.537 7.366 1 72.06 10 PHE B C 1
ATOM 2801 O O . PHE B 1 10 ? -8.984 -18.097 6.472 1 72.06 10 PHE B O 1
ATOM 2808 N N . ASN B 1 11 ? -8.532 -18.484 8.625 1 69.32 11 ASN B N 1
ATOM 2809 C CA . ASN B 1 11 ? -9.839 -18.014 9.071 1 69.32 11 ASN B CA 1
ATOM 2810 C C . ASN B 1 11 ? -9.974 -16.502 8.915 1 69.32 11 ASN B C 1
ATOM 2812 O O . ASN B 1 11 ? -11.083 -15.966 8.95 1 69.32 11 ASN B O 1
ATOM 2816 N N . ARG B 1 12 ? -8.905 -15.924 8.689 1 74.1 12 ARG B N 1
ATOM 2817 C CA . ARG B 1 12 ? -8.919 -14.468 8.601 1 74.1 12 ARG B CA 1
ATOM 2818 C C . ARG B 1 12 ? -9.119 -14.008 7.161 1 74.1 12 ARG B C 1
ATOM 2820 O O . ARG B 1 12 ? -9.299 -12.816 6.904 1 74.1 12 ARG B O 1
ATOM 2827 N N . LEU B 1 13 ? -9.078 -14.983 6.379 1 78.66 13 LEU B N 1
ATOM 2828 C CA . LEU B 1 13 ? -9.304 -14.639 4.979 1 78.66 13 LEU B CA 1
ATOM 2829 C C . LEU B 1 13 ? -10.781 -14.359 4.721 1 78.66 13 LEU B C 1
ATOM 2831 O O . LEU B 1 13 ? -11.634 -15.211 4.982 1 78.66 13 LEU B O 1
ATOM 2835 N N . THR B 1 14 ? -11.053 -13.079 4.471 1 80.98 14 THR B N 1
ATOM 2836 C CA . THR B 1 14 ? -12.437 -12.68 4.246 1 80.98 14 THR B CA 1
ATOM 2837 C C . THR B 1 14 ? -12.61 -12.088 2.85 1 80.98 14 THR B C 1
ATOM 2839 O O . THR B 1 14 ? -11.691 -11.462 2.318 1 80.98 14 THR B O 1
ATOM 2842 N N . SER B 1 15 ? -13.815 -12.335 2.38 1 88.14 15 SER B N 1
ATOM 2843 C CA . SER B 1 15 ? -14.138 -11.791 1.065 1 88.14 15 SER B CA 1
ATOM 2844 C C . SER B 1 15 ? -14.508 -10.314 1.153 1 88.14 15 SER B C 1
ATOM 2846 O O . SER B 1 15 ? -15.171 -9.891 2.102 1 88.14 15 SER B O 1
ATOM 2848 N N . ILE B 1 16 ? -14.156 -9.562 0.19 1 91.43 16 ILE B N 1
ATOM 2849 C CA . ILE B 1 16 ? -14.42 -8.129 0.123 1 91.43 16 ILE B CA 1
ATOM 2850 C C . ILE B 1 16 ? -15.79 -7.885 -0.504 1 91.43 16 ILE B C 1
ATOM 2852 O O . ILE B 1 16 ? -16.509 -6.967 -0.102 1 91.43 16 ILE B O 1
ATOM 2856 N N . LEU B 1 17 ? -16.148 -8.793 -1.469 1 90.72 17 LEU B N 1
ATOM 2857 C CA . LEU B 1 17 ? -17.407 -8.638 -2.189 1 90.72 17 LEU B CA 1
ATOM 2858 C C . LEU B 1 17 ? -18.442 -9.643 -1.696 1 90.72 17 LEU B C 1
ATOM 2860 O O . LEU B 1 17 ? -18.101 -10.78 -1.363 1 90.72 17 LEU B O 1
ATOM 2864 N N . PRO B 1 18 ? -19.622 -9.308 -1.65 1 90.75 18 PRO B N 1
ATOM 2865 C CA . PRO B 1 18 ? -20.171 -8.009 -2.046 1 90.75 18 PRO B CA 1
ATOM 2866 C C . PRO B 1 18 ? -19.848 -6.902 -1.045 1 90.75 18 PRO B C 1
ATOM 2868 O O . PRO B 1 18 ? -19.565 -7.183 0.123 1 90.75 18 PRO B O 1
ATOM 2871 N N . ILE B 1 19 ? -19.972 -5.687 -1.454 1 93.66 19 ILE B N 1
ATOM 2872 C CA . ILE B 1 19 ? -19.652 -4.534 -0.619 1 93.66 19 ILE B CA 1
ATOM 2873 C C . ILE B 1 19 ? -20.723 -4.362 0.456 1 93.66 19 ILE B C 1
ATOM 2875 O O . ILE B 1 19 ? -21.884 -4.084 0.145 1 93.66 19 ILE B O 1
ATOM 2879 N N . GLU B 1 20 ? -20.308 -4.456 1.653 1 93.12 20 GLU B N 1
ATOM 2880 C CA . GLU B 1 20 ? -21.23 -4.353 2.781 1 93.12 20 GLU B CA 1
ATOM 2881 C C . GLU B 1 20 ? -21.314 -2.919 3.296 1 93.12 20 GLU B C 1
ATOM 2883 O O . GLU B 1 20 ? -22.35 -2.501 3.816 1 93.12 20 GLU B O 1
ATOM 2888 N N . ASP B 1 21 ? -20.279 -2.194 3.276 1 95.83 21 ASP B N 1
ATOM 2889 C CA . ASP B 1 21 ? -20.222 -0.799 3.7 1 95.83 21 ASP B CA 1
ATOM 2890 C C . ASP B 1 21 ? -19.821 0.111 2.541 1 95.83 21 ASP B C 1
ATOM 2892 O O . ASP B 1 21 ? -18.633 0.359 2.322 1 95.83 21 ASP B O 1
ATOM 2896 N N . ARG B 1 22 ? -20.76 0.733 1.934 1 95.94 22 ARG B N 1
ATOM 2897 C CA . ARG B 1 22 ? -20.545 1.516 0.721 1 95.94 22 ARG B CA 1
ATOM 2898 C C . ARG B 1 22 ? -19.75 2.782 1.021 1 95.94 22 ARG B C 1
ATOM 2900 O O . ARG B 1 22 ? -18.981 3.253 0.18 1 95.94 22 ARG B O 1
ATOM 2907 N N . GLU B 1 23 ? -19.957 3.337 2.191 1 97.43 23 GLU B N 1
ATOM 2908 C CA . GLU B 1 23 ? -19.261 4.574 2.535 1 97.43 23 GLU B CA 1
ATOM 2909 C C . GLU B 1 23 ? -17.76 4.341 2.678 1 97.43 23 GLU B C 1
ATOM 2911 O O . GLU B 1 23 ? -16.955 5.065 2.088 1 97.43 23 GLU B O 1
ATOM 2916 N N . LEU B 1 24 ? -17.377 3.285 3.452 1 97.77 24 LEU B N 1
ATOM 2917 C CA . LEU B 1 24 ? -15.963 2.967 3.622 1 97.77 24 LEU B CA 1
ATOM 2918 C C . LEU B 1 24 ? -15.333 2.564 2.293 1 97.77 24 LEU B C 1
ATOM 2920 O O . LEU B 1 24 ? -14.219 2.986 1.976 1 97.77 24 LEU B O 1
ATOM 2924 N N . TYR B 1 25 ? -16.048 1.797 1.539 1 97.24 25 TYR B N 1
ATOM 2925 C CA . TYR B 1 25 ? -15.516 1.361 0.252 1 97.24 25 TYR B CA 1
ATOM 2926 C C . TYR B 1 25 ? -15.345 2.543 -0.695 1 97.24 25 TYR B C 1
ATOM 2928 O O . TYR B 1 25 ? -14.398 2.581 -1.484 1 97.24 25 TYR B O 1
ATOM 2936 N N . SER B 1 26 ? -16.285 3.487 -0.687 1 97.71 26 SER B N 1
ATOM 2937 C CA . SER B 1 26 ? -16.21 4.642 -1.576 1 97.71 26 SER B CA 1
ATOM 2938 C C . SER B 1 26 ? -14.965 5.476 -1.294 1 97.71 26 SER B C 1
ATOM 2940 O O . SER B 1 26 ? -14.39 6.07 -2.209 1 97.71 26 SER B O 1
ATOM 2942 N N . LEU B 1 27 ? -14.574 5.529 -0.067 1 98.09 27 LEU B N 1
ATOM 2943 C CA . LEU B 1 27 ? -13.357 6.253 0.286 1 98.09 27 LEU B CA 1
ATOM 2944 C C . LEU B 1 27 ? -12.123 5.538 -0.255 1 98.09 27 LEU B C 1
ATOM 2946 O O . LEU B 1 27 ? -11.192 6.183 -0.743 1 98.09 27 LEU B O 1
ATOM 2950 N N . TYR B 1 28 ? -12.14 4.197 -0.183 1 97.5 28 TYR B N 1
ATOM 2951 C CA . TYR B 1 28 ? -11.069 3.424 -0.803 1 97.5 28 TYR B CA 1
ATOM 2952 C C . TYR B 1 28 ? -11.038 3.646 -2.31 1 97.5 28 TYR B C 1
ATOM 2954 O O . TYR B 1 28 ? -9.973 3.872 -2.889 1 97.5 28 TYR B O 1
ATOM 2962 N N . ASP B 1 29 ? -12.204 3.589 -2.89 1 96.36 29 ASP B N 1
ATOM 2963 C CA . ASP B 1 29 ? -12.321 3.783 -4.332 1 96.36 29 ASP B CA 1
ATOM 2964 C C . ASP B 1 29 ? -11.795 5.155 -4.746 1 96.36 29 ASP B C 1
ATOM 2966 O O . ASP B 1 29 ? -11.109 5.283 -5.762 1 96.36 29 ASP B O 1
ATOM 2970 N N . LYS B 1 30 ? -12.117 6.178 -3.993 1 96.59 30 LYS B N 1
ATOM 2971 C CA . LYS B 1 30 ? -11.634 7.53 -4.259 1 96.59 30 LYS B CA 1
ATOM 2972 C C . LYS B 1 30 ? -10.112 7.597 -4.176 1 96.59 30 LYS B C 1
ATOM 2974 O O . LYS B 1 30 ? -9.47 8.273 -4.982 1 96.59 30 LYS B O 1
ATOM 2979 N N . ALA B 1 31 ? -9.533 6.907 -3.201 1 96.6 31 ALA B N 1
ATOM 2980 C CA . ALA B 1 31 ? -8.081 6.873 -3.047 1 96.6 31 ALA B CA 1
ATOM 2981 C C . ALA B 1 31 ? -7.413 6.273 -4.28 1 96.6 31 ALA B C 1
ATOM 2983 O O . ALA B 1 31 ? -6.407 6.797 -4.766 1 96.6 31 ALA B O 1
ATOM 2984 N N . GLN B 1 32 ? -7.961 5.245 -4.819 1 95.26 32 GLN B N 1
ATOM 2985 C CA . GLN B 1 32 ? -7.404 4.587 -5.996 1 95.26 32 GLN B CA 1
ATOM 2986 C C . GLN B 1 32 ? -7.455 5.505 -7.214 1 95.26 32 GLN B C 1
ATOM 2988 O O . GLN B 1 32 ? -6.502 5.564 -7.994 1 95.26 32 GLN B O 1
ATOM 2993 N N . ARG B 1 33 ? -8.499 6.242 -7.319 1 93.44 33 ARG B N 1
ATOM 2994 C CA . ARG B 1 33 ? -8.74 7.06 -8.504 1 93.44 33 ARG B CA 1
ATOM 2995 C C . ARG B 1 33 ? -7.841 8.291 -8.512 1 93.44 33 ARG B C 1
ATOM 2997 O O . ARG B 1 33 ? -7.636 8.91 -9.558 1 93.44 33 ARG B O 1
ATOM 3004 N N . THR B 1 34 ? -7.341 8.602 -7.371 1 93.92 34 THR B N 1
ATOM 3005 C CA . THR B 1 34 ? -6.544 9.821 -7.283 1 93.92 34 THR B CA 1
ATOM 3006 C C . THR B 1 34 ? -5.058 9.488 -7.173 1 93.92 34 THR B C 1
ATOM 3008 O O . THR B 1 34 ? -4.252 10.341 -6.797 1 93.92 34 THR B O 1
ATOM 3011 N N . PHE B 1 35 ? -4.715 8.259 -7.511 1 95.3 35 PHE B N 1
ATOM 3012 C CA . PHE B 1 35 ? -3.334 7.796 -7.445 1 95.3 35 PHE B CA 1
ATOM 3013 C C . PHE B 1 35 ? -2.419 8.704 -8.258 1 95.3 35 PHE B C 1
ATOM 3015 O O . PHE B 1 35 ? -2.787 9.151 -9.347 1 95.3 35 PHE B O 1
ATOM 3022 N N . TRP B 1 36 ? -1.29 9.034 -7.763 1 96.61 36 TRP B N 1
ATOM 3023 C CA . TRP B 1 36 ? -0.231 9.8 -8.412 1 96.61 36 TRP B CA 1
ATOM 3024 C C . TRP B 1 36 ? 1.143 9.35 -7.925 1 96.61 36 TRP B C 1
ATOM 3026 O O . TRP B 1 36 ? 1.248 8.589 -6.96 1 96.61 36 TRP B O 1
ATOM 3036 N N . THR B 1 37 ? 2.239 9.691 -8.641 1 95.7 37 THR B N 1
ATOM 3037 C CA . THR B 1 37 ? 3.606 9.373 -8.244 1 95.7 37 THR B CA 1
ATOM 3038 C C . THR B 1 37 ? 4.476 10.627 -8.248 1 95.7 37 THR B C 1
ATOM 3040 O O . THR B 1 37 ? 4.094 11.652 -8.817 1 95.7 37 THR B O 1
ATOM 3043 N N . GLU B 1 38 ? 5.538 10.578 -7.581 1 93.79 38 GLU B N 1
ATOM 3044 C CA . GLU B 1 38 ? 6.419 11.729 -7.411 1 93.79 38 GLU B CA 1
ATOM 3045 C C . GLU B 1 38 ? 6.999 12.183 -8.748 1 93.79 38 GLU B C 1
ATOM 3047 O O . GLU B 1 38 ? 7.321 13.36 -8.923 1 93.79 38 GLU B O 1
ATOM 3052 N N . GLY B 1 39 ? 7.046 11.333 -9.736 1 90.91 39 GLY B N 1
ATOM 3053 C CA . GLY B 1 39 ? 7.627 11.666 -11.026 1 90.91 39 GLY B CA 1
ATOM 3054 C C . GLY B 1 39 ? 6.721 12.528 -11.885 1 90.91 39 GLY B C 1
ATOM 3055 O O . GLY B 1 39 ? 7.149 13.056 -12.913 1 90.91 39 GLY B O 1
ATOM 3056 N N . GLU B 1 40 ? 5.583 12.79 -11.427 1 92.83 40 GLU B N 1
ATOM 3057 C CA . GLU B 1 40 ? 4.597 13.505 -12.23 1 92.83 40 GLU B CA 1
ATOM 3058 C C . GLU B 1 40 ? 4.773 15.016 -12.104 1 92.83 40 GLU B C 1
ATOM 3060 O O . GLU B 1 40 ? 4.123 15.784 -12.816 1 92.83 40 GLU B O 1
ATOM 3065 N N . VAL B 1 41 ? 5.662 15.531 -11.246 1 95.95 41 VAL B N 1
ATOM 3066 C CA . VAL B 1 41 ? 5.831 16.96 -11.006 1 95.95 41 VAL B CA 1
ATOM 3067 C C . VAL B 1 41 ? 7.23 17.394 -11.438 1 95.95 41 VAL B C 1
ATOM 3069 O O . VAL B 1 41 ? 8.225 16.769 -11.063 1 95.95 41 VAL B O 1
ATOM 3072 N N . ASP B 1 42 ? 7.293 18.418 -12.225 1 95.31 42 ASP B N 1
ATOM 3073 C CA . ASP B 1 42 ? 8.552 19.002 -12.675 1 95.31 42 ASP B CA 1
ATOM 3074 C C . ASP B 1 42 ? 8.995 20.134 -11.75 1 95.31 42 ASP B C 1
ATOM 3076 O O . ASP B 1 42 ? 8.266 21.109 -11.561 1 95.31 42 ASP B O 1
ATOM 3080 N N . LEU B 1 43 ? 10.214 20.095 -11.212 1 96.9 43 LEU B N 1
ATOM 3081 C CA . LEU B 1 43 ? 10.694 21.061 -10.23 1 96.9 43 LEU B CA 1
ATOM 3082 C C . LEU B 1 43 ? 11.73 21.994 -10.848 1 96.9 43 LEU B C 1
ATOM 3084 O O . LEU B 1 43 ? 12.3 22.841 -10.156 1 96.9 43 LEU B O 1
ATOM 3088 N N . SER B 1 44 ? 11.913 21.879 -12.14 1 96.48 44 SER B N 1
ATOM 3089 C CA . SER B 1 44 ? 12.981 22.625 -12.798 1 96.48 44 SER B CA 1
ATOM 3090 C C . SER B 1 44 ? 12.819 24.126 -12.586 1 96.48 44 SER B C 1
ATOM 3092 O O . SER B 1 44 ? 13.783 24.82 -12.258 1 96.48 44 SER B O 1
ATOM 3094 N N . LEU B 1 45 ? 11.675 24.679 -12.811 1 96.56 45 LEU B N 1
ATOM 3095 C CA . LEU B 1 45 ? 11.424 26.104 -12.628 1 96.56 45 LEU B CA 1
ATOM 3096 C C . LEU B 1 45 ? 11.501 26.486 -11.154 1 96.56 45 LEU B C 1
ATOM 3098 O O . LEU B 1 45 ? 11.923 27.594 -10.816 1 96.56 45 LEU B O 1
ATOM 3102 N N . ASP B 1 46 ? 11.117 25.599 -10.253 1 97.96 46 ASP B N 1
ATOM 3103 C CA . ASP B 1 46 ? 11.199 25.851 -8.818 1 97.96 46 ASP B CA 1
ATOM 3104 C C . ASP B 1 46 ? 12.644 26.085 -8.383 1 97.96 46 ASP B C 1
ATOM 3106 O O . ASP B 1 46 ? 12.913 26.941 -7.538 1 97.96 46 ASP B O 1
ATOM 3110 N N . VAL B 1 47 ? 13.502 25.323 -8.967 1 97.67 47 VAL B N 1
ATOM 3111 C CA . VAL B 1 47 ? 14.913 25.456 -8.622 1 97.67 47 VAL B CA 1
ATOM 3112 C C . VAL B 1 47 ? 15.413 26.844 -9.018 1 97.67 47 VAL B C 1
ATOM 3114 O O . VAL B 1 47 ? 16.146 27.485 -8.262 1 97.67 47 VAL B O 1
ATOM 3117 N N . VAL B 1 48 ? 15.029 27.297 -10.152 1 97.4 48 VAL B N 1
ATOM 3118 C CA . VAL B 1 48 ? 15.415 28.623 -10.624 1 97.4 48 VAL B CA 1
ATOM 3119 C C . VAL B 1 48 ? 14.828 29.691 -9.703 1 97.4 48 VAL B C 1
ATOM 3121 O O . VAL B 1 48 ? 15.539 30.595 -9.259 1 97.4 48 VAL B O 1
ATOM 3124 N N . GLN B 1 49 ? 13.586 29.584 -9.347 1 97.47 49 GLN B N 1
ATOM 3125 C CA . GLN B 1 49 ? 12.917 30.579 -8.515 1 97.47 49 GLN B CA 1
ATOM 3126 C C . GLN B 1 49 ? 13.473 30.571 -7.094 1 97.47 49 GLN B C 1
ATOM 3128 O O . GLN B 1 49 ? 13.56 31.619 -6.45 1 97.47 49 GLN B O 1
ATOM 3133 N N . TRP B 1 50 ? 13.786 29.383 -6.594 1 97.55 50 TRP B N 1
ATOM 3134 C CA . TRP B 1 50 ? 14.379 29.22 -5.27 1 97.55 50 TRP B CA 1
ATOM 3135 C C . TRP B 1 50 ? 15.631 30.078 -5.125 1 97.55 50 TRP B C 1
ATOM 3137 O O . TRP B 1 50 ? 15.832 30.725 -4.095 1 97.55 50 TRP B O 1
ATOM 3147 N N . ASN B 1 51 ? 16.386 30.156 -6.187 1 96.07 51 ASN B N 1
ATOM 3148 C CA . ASN B 1 51 ? 17.669 30.848 -6.144 1 96.07 51 ASN B CA 1
ATOM 3149 C C . ASN B 1 51 ? 17.521 32.326 -6.496 1 96.07 51 ASN B C 1
ATOM 3151 O O . ASN B 1 51 ? 18.208 33.176 -5.926 1 96.07 51 ASN B O 1
ATOM 3155 N N . ASP B 1 52 ? 16.542 32.612 -7.278 1 96.09 52 ASP B N 1
ATOM 3156 C CA . ASP B 1 52 ? 16.59 33.94 -7.881 1 96.09 52 ASP B CA 1
ATOM 3157 C C . ASP B 1 52 ? 15.434 34.808 -7.389 1 96.09 52 ASP B C 1
ATOM 3159 O O . ASP B 1 52 ? 15.486 36.036 -7.487 1 96.09 52 ASP B O 1
ATOM 3163 N N . LYS B 1 53 ? 14.417 34.184 -6.945 1 95.79 53 LYS B N 1
ATOM 3164 C CA . LYS B 1 53 ? 13.215 34.981 -6.721 1 95.79 53 LYS B CA 1
ATOM 3165 C C . LYS B 1 53 ? 12.811 34.965 -5.249 1 95.79 53 LYS B C 1
ATOM 3167 O O . LYS B 1 53 ? 12.129 35.878 -4.778 1 95.79 53 LYS B O 1
ATOM 3172 N N . LEU B 1 54 ? 13.146 33.931 -4.501 1 96.53 54 LEU B N 1
ATOM 3173 C CA . LEU B 1 54 ? 12.728 33.817 -3.109 1 96.53 54 LEU B CA 1
ATOM 3174 C C . LEU B 1 54 ? 13.666 34.595 -2.193 1 96.53 54 LEU B C 1
ATOM 3176 O O . LEU B 1 54 ? 14.879 34.617 -2.414 1 96.53 54 LEU B O 1
ATOM 3180 N N . THR B 1 55 ? 13.1 35.204 -1.203 1 95.6 55 THR B N 1
ATOM 3181 C CA . THR B 1 55 ? 13.888 35.841 -0.152 1 95.6 55 THR B CA 1
ATOM 3182 C C . THR B 1 55 ? 14.461 34.797 0.802 1 95.6 55 THR B C 1
ATOM 3184 O O . THR B 1 55 ? 14.068 33.629 0.761 1 95.6 55 THR B O 1
ATOM 3187 N N . SER B 1 56 ? 15.36 35.225 1.675 1 95.46 56 SER B N 1
ATOM 3188 C CA . SER B 1 56 ? 15.911 34.332 2.69 1 95.46 56 SER B CA 1
ATOM 3189 C C . SER B 1 56 ? 14.824 33.833 3.636 1 95.46 56 SER B C 1
ATOM 3191 O O . SER B 1 56 ? 14.867 32.687 4.09 1 95.46 56 SER B O 1
ATOM 3193 N N . ASP B 1 57 ? 13.841 34.684 3.884 1 95.83 57 ASP B N 1
ATOM 3194 C CA . ASP B 1 57 ? 12.73 34.314 4.754 1 95.83 57 ASP B CA 1
ATOM 3195 C C . ASP B 1 57 ? 11.85 33.251 4.101 1 95.83 57 ASP B C 1
ATOM 3197 O O . ASP B 1 57 ? 11.427 32.298 4.758 1 95.83 57 ASP B O 1
ATOM 3201 N N . ASP B 1 58 ? 11.64 33.421 2.786 1 96.26 58 ASP B N 1
ATOM 3202 C CA . ASP B 1 58 ? 10.874 32.42 2.049 1 96.26 58 ASP B CA 1
ATOM 3203 C C . ASP B 1 58 ? 11.535 31.046 2.139 1 96.26 58 ASP B C 1
ATOM 3205 O O . ASP B 1 58 ? 10.876 30.054 2.456 1 96.26 58 ASP B O 1
ATOM 3209 N N . ARG B 1 59 ? 12.805 31.079 1.869 1 96.49 59 ARG B N 1
ATOM 3210 C CA . ARG B 1 59 ? 13.556 29.828 1.831 1 96.49 59 ARG B CA 1
ATOM 3211 C C . ARG B 1 59 ? 13.604 29.177 3.21 1 96.49 59 ARG B C 1
ATOM 3213 O O . ARG B 1 59 ? 13.483 27.956 3.329 1 96.49 59 ARG B O 1
ATOM 3220 N N . HIS B 1 60 ? 13.788 30.005 4.203 1 94.68 60 HIS B N 1
ATOM 3221 C CA . HIS B 1 60 ? 13.795 29.501 5.572 1 94.68 60 HIS B CA 1
ATOM 3222 C C . HIS B 1 60 ? 12.465 28.842 5.923 1 94.68 60 HIS B C 1
ATOM 3224 O O . HIS B 1 60 ? 12.44 27.717 6.428 1 94.68 60 HIS B O 1
ATOM 3230 N N . PHE B 1 61 ? 11.42 29.487 5.634 1 96.05 61 PHE B N 1
ATOM 3231 C CA . PHE B 1 61 ? 10.088 28.987 5.956 1 96.05 61 PHE B CA 1
ATOM 3232 C C . PHE B 1 61 ? 9.812 27.676 5.23 1 96.05 61 PHE B C 1
ATOM 3234 O O . PHE B 1 61 ? 9.437 26.682 5.855 1 96.05 61 PHE B O 1
ATOM 3241 N N . ILE B 1 62 ? 10.066 27.636 3.919 1 96.51 62 ILE B N 1
ATOM 3242 C CA . ILE B 1 62 ? 9.752 26.479 3.088 1 96.51 62 ILE B CA 1
ATOM 3243 C C . ILE B 1 62 ? 10.606 25.289 3.515 1 96.51 62 ILE B C 1
ATOM 3245 O O . ILE B 1 62 ? 10.109 24.165 3.618 1 96.51 62 ILE B O 1
ATOM 3249 N N . SER B 1 63 ? 11.852 25.535 3.796 1 95.28 63 SER B N 1
ATOM 3250 C CA . SER B 1 63 ? 12.746 24.457 4.205 1 95.28 63 SER B CA 1
ATOM 3251 C C . SER B 1 63 ? 12.263 23.798 5.494 1 95.28 63 SER B C 1
ATOM 3253 O O . SER B 1 63 ? 12.3 22.573 5.622 1 95.28 63 SER B O 1
ATOM 3255 N N . HIS B 1 64 ? 11.787 24.593 6.436 1 93.67 64 HIS B N 1
ATOM 3256 C CA . HIS B 1 64 ? 11.309 24.06 7.708 1 93.67 64 HIS B CA 1
ATOM 3257 C C . HIS B 1 64 ? 10.003 23.294 7.528 1 93.67 64 HIS B C 1
ATOM 3259 O O . HIS B 1 64 ? 9.799 22.252 8.155 1 93.67 64 HIS B O 1
ATOM 3265 N N . VAL B 1 65 ? 9.171 23.785 6.678 1 95.2 65 VAL B N 1
ATOM 3266 C CA . VAL B 1 65 ? 7.909 23.112 6.391 1 95.2 65 VAL B CA 1
ATOM 3267 C C . VAL B 1 65 ? 8.182 21.765 5.724 1 95.2 65 VAL B C 1
ATOM 3269 O O . VAL B 1 65 ? 7.584 20.751 6.091 1 95.2 65 VAL B O 1
ATOM 3272 N N . LEU B 1 66 ? 9.089 21.755 4.76 1 94.75 66 LEU B N 1
ATOM 3273 C CA . LEU B 1 66 ? 9.443 20.515 4.076 1 94.75 66 LEU B CA 1
ATOM 3274 C C . LEU B 1 66 ? 10.073 19.521 5.045 1 94.75 66 LEU B C 1
ATOM 3276 O O . LEU B 1 66 ? 9.793 18.322 4.98 1 94.75 66 LEU B O 1
ATOM 3280 N N . GLY B 1 67 ? 10.906 20.026 5.913 1 91.34 67 GLY B N 1
ATOM 3281 C CA . GLY B 1 67 ? 11.478 19.172 6.942 1 91.34 67 GLY B CA 1
ATOM 3282 C C . GLY B 1 67 ? 10.431 18.534 7.836 1 91.34 67 GLY B C 1
ATOM 3283 O O . GLY B 1 67 ? 10.521 17.346 8.155 1 91.34 67 GLY B O 1
ATOM 3284 N N . PHE B 1 68 ? 9.504 19.256 8.258 1 91.28 68 PHE B N 1
ATOM 3285 C CA . PHE B 1 68 ? 8.396 18.749 9.059 1 91.28 68 PHE B CA 1
ATOM 3286 C C . PHE B 1 68 ? 7.617 17.686 8.293 1 91.28 68 PHE B C 1
ATOM 3288 O O . PHE B 1 68 ? 7.309 16.623 8.836 1 91.28 68 PHE B O 1
ATOM 3295 N N . PHE B 1 69 ? 7.314 17.897 6.992 1 91.74 69 PHE B N 1
ATOM 3296 C CA . PHE B 1 69 ? 6.502 16.994 6.185 1 91.74 69 PHE B CA 1
ATOM 3297 C C . PHE B 1 69 ? 7.187 15.642 6.03 1 91.74 69 PHE B C 1
ATOM 3299 O O . PHE B 1 69 ? 6.552 14.596 6.185 1 91.74 69 PHE B O 1
ATOM 3306 N N . VAL B 1 70 ? 8.421 15.609 5.774 1 90.59 70 VAL B N 1
ATOM 3307 C CA . VAL B 1 70 ? 9.124 14.39 5.389 1 90.59 70 VAL B CA 1
ATOM 3308 C C . VAL B 1 70 ? 9.094 13.389 6.541 1 90.59 70 VAL B C 1
ATOM 3310 O O . VAL B 1 70 ? 8.712 12.231 6.357 1 90.59 70 VAL B O 1
ATOM 3313 N N . GLN B 1 71 ? 9.33 13.775 7.731 1 87.6 71 GLN B N 1
ATOM 3314 C CA . GLN B 1 71 ? 9.408 12.831 8.841 1 87.6 71 GLN B CA 1
ATOM 3315 C C . GLN B 1 71 ? 8.025 12.545 9.418 1 87.6 71 GLN B C 1
ATOM 3317 O O . GLN B 1 71 ? 7.775 11.452 9.931 1 87.6 71 GLN B O 1
ATOM 3322 N N . SER B 1 72 ? 7.149 13.521 9.261 1 88.73 72 SER B N 1
ATOM 3323 C CA . SER B 1 72 ? 5.79 13.298 9.744 1 88.73 72 SER B CA 1
ATOM 3324 C C . SER B 1 72 ? 5.096 12.196 8.951 1 88.73 72 SER B C 1
ATOM 3326 O O . SER B 1 72 ? 4.493 11.292 9.532 1 88.73 72 SER B O 1
ATOM 3328 N N . ASP B 1 73 ? 5.256 12.202 7.632 1 91.43 73 ASP B N 1
ATOM 3329 C CA . ASP B 1 73 ? 4.624 11.194 6.787 1 91.43 73 ASP B CA 1
ATOM 3330 C C . ASP B 1 73 ? 5.279 9.828 6.978 1 91.43 73 ASP B C 1
ATOM 3332 O O . ASP B 1 73 ? 4.61 8.795 6.891 1 91.43 73 ASP B O 1
ATOM 3336 N N . ALA B 1 74 ? 6.542 9.881 7.231 1 88.99 74 ALA B N 1
ATOM 3337 C CA . ALA B 1 74 ? 7.22 8.623 7.535 1 88.99 74 ALA B CA 1
ATOM 3338 C C . ALA B 1 74 ? 6.702 8.021 8.837 1 88.99 74 ALA B C 1
ATOM 3340 O O . ALA B 1 74 ? 6.512 6.806 8.935 1 88.99 74 ALA B O 1
ATOM 3341 N N . LEU B 1 75 ? 6.473 8.872 9.793 1 88.43 75 LEU B N 1
ATOM 3342 C CA . LEU B 1 75 ? 5.949 8.421 11.078 1 88.43 75 LEU B CA 1
ATOM 3343 C C . LEU B 1 75 ? 4.542 7.854 10.922 1 88.43 75 LEU B C 1
ATOM 3345 O O . LEU B 1 75 ? 4.201 6.847 11.547 1 88.43 75 LEU B O 1
ATOM 3349 N N . VAL B 1 76 ? 3.768 8.509 10.156 1 91.24 76 VAL B N 1
ATOM 3350 C CA . VAL B 1 76 ? 2.415 8.034 9.881 1 91.24 76 VAL B CA 1
ATOM 3351 C C . VAL B 1 76 ? 2.472 6.635 9.272 1 91.24 76 VAL B C 1
ATOM 3353 O O . VAL B 1 76 ? 1.702 5.752 9.657 1 91.24 76 VAL B O 1
ATOM 3356 N N . ASN B 1 77 ? 3.356 6.442 8.382 1 92.39 77 ASN B N 1
ATOM 3357 C CA . ASN B 1 77 ? 3.505 5.157 7.706 1 92.39 77 ASN B CA 1
ATOM 3358 C C . ASN B 1 77 ? 3.87 4.047 8.687 1 92.39 77 ASN B C 1
ATOM 3360 O O . ASN B 1 77 ? 3.285 2.963 8.649 1 92.39 77 ASN B O 1
ATOM 3364 N N . ILE B 1 78 ? 4.74 4.313 9.564 1 87.05 78 ILE B N 1
ATOM 3365 C CA . ILE B 1 78 ? 5.174 3.336 10.557 1 87.05 78 ILE B CA 1
ATOM 3366 C C . ILE B 1 78 ? 4.004 2.973 11.469 1 87.05 78 ILE B C 1
ATOM 3368 O O . ILE B 1 78 ? 3.78 1.797 11.764 1 87.05 78 ILE B O 1
ATOM 3372 N N . ASN B 1 79 ? 3.283 3.974 11.845 1 88.07 79 ASN B N 1
ATOM 3373 C CA . ASN B 1 79 ? 2.145 3.744 12.728 1 88.07 79 ASN B CA 1
ATOM 3374 C C . ASN B 1 79 ? 1.074 2.893 12.052 1 88.07 79 ASN B C 1
ATOM 3376 O O . ASN B 1 79 ? 0.474 2.023 12.686 1 88.07 79 ASN B O 1
ATOM 3380 N N . LEU B 1 80 ? 0.838 3.148 10.797 1 92.53 80 LEU B N 1
ATOM 3381 C CA . LEU B 1 80 ? -0.14 2.365 10.049 1 92.53 80 LEU B CA 1
ATOM 3382 C C . LEU B 1 80 ? 0.283 0.902 9.968 1 92.53 80 LEU B C 1
ATOM 3384 O O . LEU B 1 80 ? -0.516 0.004 10.245 1 92.53 80 LEU B O 1
ATOM 3388 N N . GLY B 1 81 ? 1.486 0.674 9.66 1 88.48 81 GLY B N 1
ATOM 3389 C CA . GLY B 1 81 ? 1.987 -0.674 9.443 1 88.48 81 GLY B CA 1
ATOM 3390 C C . GLY B 1 81 ? 2.153 -1.463 10.728 1 88.48 81 GLY B C 1
ATOM 3391 O O . GLY B 1 81 ? 1.831 -2.652 10.779 1 88.48 81 GLY B O 1
ATOM 3392 N N . GLU B 1 82 ? 2.562 -0.802 11.751 1 84.92 82 GLU B N 1
ATOM 3393 C CA . GLU B 1 82 ? 2.95 -1.534 12.952 1 84.92 82 GLU B CA 1
ATOM 3394 C C . GLU B 1 82 ? 1.823 -1.546 13.981 1 84.92 82 GLU B C 1
ATOM 3396 O O . GLU B 1 82 ? 1.814 -2.377 14.891 1 84.92 82 GLU B O 1
ATOM 3401 N N . ARG B 1 83 ? 0.89 -0.681 13.799 1 87.89 83 ARG B N 1
ATOM 3402 C CA . ARG B 1 83 ? -0.121 -0.58 14.846 1 87.89 83 ARG B CA 1
ATOM 3403 C C . ARG B 1 83 ? -1.524 -0.734 14.269 1 87.89 83 ARG B C 1
ATOM 3405 O O . ARG B 1 83 ? -2.253 -1.659 14.634 1 87.89 83 ARG B O 1
ATOM 3412 N N . PHE B 1 84 ? -1.836 0.07 13.385 1 91.9 84 PHE B N 1
ATOM 3413 C CA . PHE B 1 84 ? -3.217 0.109 12.919 1 91.9 84 PHE B CA 1
ATOM 3414 C C . PHE B 1 84 ? -3.593 -1.197 12.229 1 91.9 84 PHE B C 1
ATOM 3416 O O . PHE B 1 84 ? -4.706 -1.698 12.402 1 91.9 84 PHE B O 1
ATOM 3423 N N . LEU B 1 85 ? -2.682 -1.783 11.456 1 89.88 85 LEU B N 1
ATOM 3424 C CA . LEU B 1 85 ? -2.972 -3.046 10.784 1 89.88 85 LEU B CA 1
ATOM 3425 C C . LEU B 1 85 ? -3.214 -4.158 11.799 1 89.88 85 LEU B C 1
ATOM 3427 O O . LEU B 1 85 ? -3.931 -5.12 11.513 1 89.88 85 LEU B O 1
ATOM 3431 N N . ILE B 1 86 ? -2.659 -3.981 12.946 1 86.63 86 ILE B N 1
ATOM 3432 C CA . ILE B 1 86 ? -2.878 -4.952 14.012 1 86.63 86 ILE B CA 1
ATOM 3433 C C . ILE B 1 86 ? -4.192 -4.646 14.727 1 86.63 86 ILE B C 1
ATOM 3435 O O . ILE B 1 86 ? -4.974 -5.555 15.017 1 86.63 86 ILE B O 1
ATOM 3439 N N . ASP B 1 87 ? -4.477 -3.428 14.967 1 89.42 87 ASP B N 1
ATOM 3440 C CA . ASP B 1 87 ? -5.644 -2.994 15.73 1 89.42 87 ASP B CA 1
ATOM 3441 C C . ASP B 1 87 ? -6.939 -3.391 15.027 1 89.42 87 ASP B C 1
ATOM 3443 O O . ASP B 1 87 ? -7.933 -3.714 15.681 1 89.42 87 ASP B O 1
ATOM 3447 N N . ILE B 1 88 ? -6.917 -3.374 13.753 1 91.8 88 ILE B N 1
ATOM 3448 C CA . ILE B 1 88 ? -8.166 -3.601 13.034 1 91.8 88 ILE B CA 1
ATOM 3449 C C . ILE B 1 88 ? -8.544 -5.079 13.111 1 91.8 88 ILE B C 1
ATOM 3451 O O . ILE B 1 88 ? -9.665 -5.458 12.764 1 91.8 88 ILE B O 1
ATOM 3455 N N . GLU B 1 89 ? -7.65 -5.905 13.578 1 87.7 89 GLU B N 1
ATOM 3456 C CA . GLU B 1 89 ? -7.975 -7.319 13.741 1 87.7 89 GLU B CA 1
ATOM 3457 C C . GLU B 1 89 ? -8.996 -7.526 14.857 1 87.7 89 GLU B C 1
ATOM 3459 O O . GLU B 1 89 ? -9.642 -8.574 14.928 1 87.7 89 GLU B O 1
ATOM 3464 N N . SER B 1 90 ? -9.187 -6.503 15.671 1 88.61 90 SER B N 1
ATOM 3465 C CA . SER B 1 90 ? -10.077 -6.624 16.821 1 88.61 90 SER B CA 1
ATOM 3466 C C . SER B 1 90 ? -11.457 -6.051 16.515 1 88.61 90 SER B C 1
ATOM 3468 O O . SER B 1 90 ? -12.352 -6.085 17.362 1 88.61 90 SER B O 1
ATOM 3470 N N . ILE B 1 91 ? -11.652 -5.531 15.368 1 93.37 91 ILE B N 1
ATOM 3471 C CA . ILE B 1 91 ? -12.957 -4.963 15.047 1 93.37 91 ILE B CA 1
ATOM 3472 C C . ILE B 1 91 ? -13.715 -5.906 14.116 1 93.37 91 ILE B C 1
ATOM 3474 O O . ILE B 1 91 ? -13.129 -6.83 13.546 1 93.37 91 ILE B O 1
ATOM 3478 N N . PRO B 1 92 ? -15.063 -5.711 13.991 1 93.8 92 PRO B N 1
ATOM 3479 C CA . PRO B 1 92 ? -15.87 -6.606 13.159 1 93.8 92 PRO B CA 1
ATOM 3480 C C . PRO B 1 92 ? -15.4 -6.647 11.707 1 93.8 92 PRO B C 1
ATOM 3482 O O . PRO B 1 92 ? -14.965 -5.626 11.167 1 93.8 92 PRO B O 1
ATOM 3485 N N . ASP B 1 93 ? -15.542 -7.783 11.079 1 92.03 93 ASP B N 1
ATOM 3486 C CA . ASP B 1 93 ? -15.088 -8.048 9.718 1 92.03 93 ASP B CA 1
ATOM 3487 C C . ASP B 1 93 ? -15.714 -7.067 8.729 1 92.03 93 ASP B C 1
ATOM 3489 O O . ASP B 1 93 ? -15.086 -6.692 7.737 1 92.03 93 ASP B O 1
ATOM 3493 N N . ARG B 1 94 ? -16.867 -6.637 9.031 1 93.27 94 ARG B N 1
ATOM 3494 C CA . ARG B 1 94 ? -17.603 -5.761 8.125 1 93.27 94 ARG B CA 1
ATOM 3495 C C . ARG B 1 94 ? -16.892 -4.423 7.959 1 93.27 94 ARG B C 1
ATOM 3497 O O . ARG B 1 94 ? -17.137 -3.7 6.991 1 93.27 94 ARG B O 1
ATOM 3504 N N . TYR B 1 95 ? -15.961 -4.093 8.962 1 95.47 95 TYR B N 1
ATOM 3505 C CA . TYR B 1 95 ? -15.138 -2.893 8.859 1 95.47 95 TYR B CA 1
ATOM 3506 C C . TYR B 1 95 ? -13.711 -3.242 8.455 1 95.47 95 TYR B C 1
ATOM 3508 O O . TYR B 1 95 ? -13.113 -2.564 7.617 1 95.47 95 TYR B O 1
ATOM 3516 N N . ARG B 1 96 ? -13.218 -4.354 8.986 1 95.02 96 ARG B N 1
ATOM 3517 C CA . ARG B 1 96 ? -11.814 -4.742 8.904 1 95.02 96 ARG B CA 1
ATOM 3518 C C . ARG B 1 96 ? -11.365 -4.87 7.452 1 95.02 96 ARG B C 1
ATOM 3520 O O . ARG B 1 96 ? -10.261 -4.451 7.099 1 95.02 96 ARG B O 1
ATOM 3527 N N . LYS B 1 97 ? -12.144 -5.437 6.6 1 94.3 97 LYS B N 1
ATOM 3528 C CA . LYS B 1 97 ? -11.754 -5.689 5.215 1 94.3 97 LYS B CA 1
ATOM 3529 C C . LYS B 1 97 ? -11.518 -4.381 4.464 1 94.3 97 LYS B C 1
ATOM 3531 O O . LYS B 1 97 ? -10.57 -4.27 3.685 1 94.3 97 LYS B O 1
ATOM 3536 N N . TYR B 1 98 ? -12.317 -3.364 4.796 1 96.4 98 TYR B N 1
ATOM 3537 C CA . TYR B 1 98 ? -12.167 -2.081 4.117 1 96.4 98 TYR B CA 1
ATOM 3538 C C . TYR B 1 98 ? -11.018 -1.279 4.716 1 96.4 98 TYR B C 1
ATOM 3540 O O . TYR B 1 98 ? -10.355 -0.512 4.013 1 96.4 98 TYR B O 1
ATOM 3548 N N . CYS B 1 99 ? -10.758 -1.523 6.035 1 96.74 99 CYS B N 1
ATOM 3549 C CA . CYS B 1 99 ? -9.603 -0.9 6.672 1 96.74 99 CYS B CA 1
ATOM 3550 C C . CYS B 1 99 ? -8.303 -1.402 6.055 1 96.74 99 CYS B C 1
ATOM 3552 O O . CYS B 1 99 ? -7.4 -0.613 5.772 1 96.74 99 CYS B O 1
ATOM 3554 N N . ARG B 1 100 ? -8.283 -2.648 5.814 1 95.24 100 ARG B N 1
ATOM 3555 C CA . ARG B 1 100 ? -7.083 -3.226 5.217 1 95.24 100 ARG B CA 1
ATOM 3556 C C . ARG B 1 100 ? -6.828 -2.646 3.83 1 95.24 100 ARG B C 1
ATOM 3558 O O . ARG B 1 100 ? -5.699 -2.273 3.505 1 95.24 100 ARG B O 1
ATOM 3565 N N . LEU B 1 101 ? -7.907 -2.581 3.04 1 96.69 101 LEU B N 1
ATOM 3566 C CA . LEU B 1 101 ? -7.794 -2.013 1.701 1 96.69 101 LEU B CA 1
ATOM 3567 C C . LEU B 1 101 ? -7.264 -0.584 1.76 1 96.69 101 LEU B C 1
ATOM 3569 O O . LEU B 1 101 ? -6.31 -0.242 1.059 1 96.69 101 LEU B O 1
ATOM 3573 N N . PHE B 1 102 ? -7.829 0.179 2.636 1 98.16 102 PHE B N 1
ATOM 3574 C CA . PHE B 1 102 ? -7.507 1.6 2.692 1 98.16 102 PHE B CA 1
ATOM 3575 C C . PHE B 1 102 ? -6.113 1.816 3.269 1 98.16 102 PHE B C 1
ATOM 3577 O O . PHE B 1 102 ? -5.345 2.637 2.761 1 98.16 102 PHE B O 1
ATOM 3584 N N . TYR B 1 103 ? -5.765 1.064 4.324 1 97.6 103 TYR B N 1
ATOM 3585 C CA . TYR B 1 103 ? -4.477 1.262 4.978 1 97.6 103 TYR B CA 1
ATOM 3586 C C . TYR B 1 103 ? -3.333 0.81 4.079 1 97.6 103 TYR B C 1
ATOM 3588 O O . TYR B 1 103 ? -2.265 1.426 4.064 1 97.6 103 TYR B O 1
ATOM 3596 N N . ASN B 1 104 ? -3.559 -0.255 3.339 1 97.15 104 ASN B N 1
ATOM 3597 C CA . ASN B 1 104 ? -2.541 -0.664 2.377 1 97.15 104 ASN B CA 1
ATOM 3598 C C . ASN B 1 104 ? -2.295 0.416 1.328 1 97.15 104 ASN B C 1
ATOM 3600 O O . ASN B 1 104 ? -1.147 0.706 0.986 1 97.15 104 ASN B O 1
ATOM 3604 N N . PHE B 1 105 ? -3.322 0.982 0.883 1 98.12 105 PHE B N 1
ATOM 3605 C CA . PHE B 1 105 ? -3.185 2.058 -0.092 1 98.12 105 PHE B CA 1
ATOM 3606 C C . PHE B 1 105 ? -2.52 3.277 0.536 1 98.12 105 PHE B C 1
ATOM 3608 O O . PHE B 1 105 ? -1.654 3.903 -0.078 1 98.12 105 PHE B O 1
ATOM 3615 N N . GLN B 1 106 ? -2.954 3.596 1.705 1 98.2 106 GLN B N 1
ATOM 3616 C CA . GLN B 1 106 ? -2.419 4.77 2.386 1 98.2 106 GLN B CA 1
ATOM 3617 C C . GLN B 1 106 ? -0.926 4.615 2.66 1 98.2 106 GLN B C 1
ATOM 3619 O O . GLN B 1 106 ? -0.16 5.57 2.512 1 98.2 106 GLN B O 1
ATOM 3624 N N . MET B 1 107 ? -0.529 3.466 3.085 1 97.18 107 MET B N 1
ATOM 3625 C CA . MET B 1 107 ? 0.89 3.249 3.352 1 97.18 107 MET B CA 1
ATOM 3626 C C . MET B 1 107 ? 1.719 3.456 2.088 1 97.18 107 MET B C 1
ATOM 3628 O O . MET B 1 107 ? 2.787 4.068 2.135 1 97.18 107 MET B O 1
ATOM 3632 N N . MET B 1 108 ? 1.199 3.004 1.024 1 97.45 108 MET B N 1
ATOM 3633 C CA . MET B 1 108 ? 1.887 3.202 -0.249 1 97.45 108 MET B CA 1
ATOM 3634 C C . MET B 1 108 ? 1.953 4.682 -0.607 1 97.45 108 MET B C 1
ATOM 3636 O O . MET B 1 108 ? 3.004 5.181 -1.012 1 97.45 108 MET B O 1
ATOM 3640 N N . ILE B 1 109 ? 0.886 5.391 -0.396 1 97.75 109 ILE B N 1
ATOM 3641 C CA . ILE B 1 109 ? 0.842 6.803 -0.76 1 97.75 109 ILE B CA 1
ATOM 3642 C C . ILE B 1 109 ? 1.735 7.606 0.183 1 97.75 109 ILE B C 1
ATOM 3644 O O . ILE B 1 109 ? 2.354 8.591 -0.227 1 97.75 109 ILE B O 1
ATOM 3648 N N . GLU B 1 110 ? 1.813 7.214 1.441 1 96.94 110 GLU B N 1
ATOM 3649 C CA . GLU B 1 110 ? 2.722 7.874 2.372 1 96.94 110 GLU B CA 1
ATOM 3650 C C . GLU B 1 110 ? 4.169 7.769 1.899 1 96.94 110 GLU B C 1
ATOM 3652 O O . GLU B 1 110 ? 4.969 8.68 2.121 1 96.94 110 GLU B O 1
ATOM 3657 N N . ASP B 1 111 ? 4.481 6.665 1.315 1 96.36 111 ASP B N 1
ATOM 3658 C CA . ASP B 1 111 ? 5.809 6.522 0.726 1 96.36 111 ASP B CA 1
ATOM 3659 C C . ASP B 1 111 ? 6.032 7.549 -0.381 1 96.36 111 ASP B C 1
ATOM 3661 O O . ASP B 1 111 ? 7.112 8.136 -0.483 1 96.36 111 ASP B O 1
ATOM 3665 N N . ILE B 1 112 ? 5.034 7.739 -1.184 1 96.94 112 ILE B N 1
ATOM 3666 C CA . ILE B 1 112 ? 5.111 8.694 -2.284 1 96.94 112 ILE B CA 1
ATOM 3667 C C . ILE B 1 112 ? 5.26 10.109 -1.73 1 96.94 112 ILE B C 1
ATOM 3669 O O . ILE B 1 112 ? 6.046 10.905 -2.248 1 96.94 112 ILE B O 1
ATOM 3673 N N . HIS B 1 113 ? 4.531 10.393 -0.628 1 97.39 113 HIS B N 1
ATOM 3674 C CA . HIS B 1 113 ? 4.685 11.679 0.043 1 97.39 113 HIS B CA 1
ATOM 3675 C C . HIS B 1 113 ? 6.129 11.905 0.478 1 97.39 113 HIS B C 1
ATOM 3677 O O . HIS B 1 113 ? 6.728 12.931 0.147 1 97.39 113 HIS B O 1
ATOM 3683 N N . THR B 1 114 ? 6.623 10.917 1.16 1 95.39 114 THR B N 1
ATOM 3684 C CA . THR B 1 114 ? 7.972 11.011 1.708 1 95.39 114 THR B CA 1
ATOM 3685 C C . THR B 1 114 ? 8.995 11.21 0.593 1 95.39 114 THR B C 1
ATOM 3687 O O . THR B 1 114 ? 9.857 12.087 0.684 1 95.39 114 THR B O 1
ATOM 3690 N N . LEU B 1 115 ? 8.865 10.464 -0.471 1 95.26 115 LEU B N 1
ATOM 3691 C CA . LEU B 1 115 ? 9.777 10.565 -1.605 1 95.26 115 LEU B CA 1
ATOM 3692 C C . LEU B 1 115 ? 9.66 11.93 -2.277 1 95.26 115 LEU B C 1
ATOM 3694 O O . LEU B 1 115 ? 10.661 12.495 -2.722 1 95.26 115 LEU B O 1
ATOM 3698 N N . SER B 1 116 ? 8.482 12.435 -2.338 1 96.87 116 SER B N 1
ATOM 3699 C CA . SER B 1 116 ? 8.252 13.743 -2.942 1 96.87 116 SER B CA 1
ATOM 3700 C C . SER B 1 116 ? 8.927 14.849 -2.138 1 96.87 116 SER B C 1
ATOM 3702 O O . SER B 1 116 ? 9.596 15.716 -2.705 1 96.87 116 SER B O 1
ATOM 3704 N N . TYR B 1 117 ? 8.77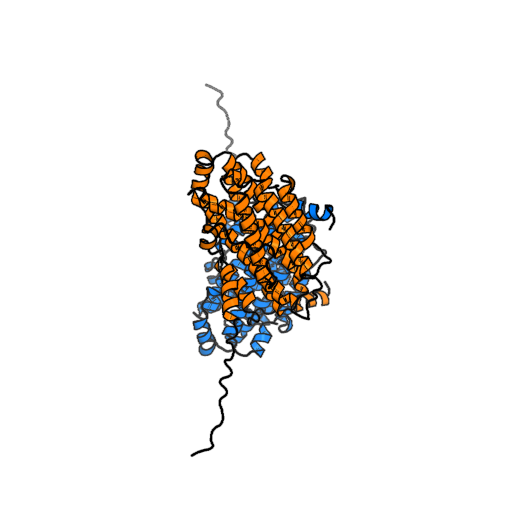3 14.791 -0.85 1 96.34 117 TYR B N 1
ATOM 3705 C CA . TYR B 1 117 ? 9.383 15.803 0.005 1 96.34 117 TYR B CA 1
ATOM 3706 C C . TYR B 1 117 ? 10.904 15.709 -0.039 1 96.34 117 TYR B C 1
ATOM 3708 O O . TYR B 1 117 ? 11.594 16.73 -0.077 1 96.34 117 TYR B O 1
ATOM 3716 N N . GLU B 1 118 ? 11.399 14.5 0.008 1 94.62 118 GLU B N 1
ATOM 3717 C CA . GLU B 1 118 ? 12.847 14.335 -0.069 1 94.62 118 GLU B CA 1
ATOM 3718 C C . GLU B 1 118 ? 13.389 14.829 -1.408 1 94.62 118 GLU B C 1
ATOM 3720 O O . GLU B 1 118 ? 14.47 15.418 -1.467 1 94.62 118 GLU B O 1
ATOM 3725 N N . THR B 1 119 ? 12.628 14.545 -2.472 1 95.39 119 THR B N 1
ATOM 3726 C CA . THR B 1 119 ? 13.02 15.029 -3.791 1 95.39 119 THR B CA 1
ATOM 3727 C C . THR B 1 119 ? 13.087 16.554 -3.81 1 95.39 119 THR B C 1
ATOM 3729 O O . THR B 1 119 ? 14.045 17.132 -4.328 1 95.39 119 THR B O 1
ATOM 3732 N N . MET B 1 120 ? 12.159 17.189 -3.234 1 96.75 120 MET B N 1
ATOM 3733 C CA . MET B 1 120 ? 12.143 18.648 -3.171 1 96.75 120 MET B CA 1
ATOM 3734 C C . MET B 1 120 ? 13.325 19.171 -2.362 1 96.75 120 MET B C 1
ATOM 3736 O O . MET B 1 120 ? 14.006 20.107 -2.783 1 96.75 120 MET B O 1
ATOM 3740 N N . LEU B 1 121 ? 13.564 18.551 -1.233 1 95.82 121 LEU B N 1
ATOM 3741 C CA . LEU B 1 121 ? 14.692 18.966 -0.405 1 95.82 121 LEU B CA 1
ATOM 3742 C C . LEU B 1 121 ? 16.006 18.823 -1.166 1 95.82 121 LEU B C 1
ATOM 3744 O O . LEU B 1 121 ? 16.839 19.731 -1.15 1 95.82 121 LEU B O 1
ATOM 3748 N N . ASN B 1 122 ? 16.141 17.755 -1.872 1 94.45 122 ASN B N 1
ATOM 3749 C CA . ASN B 1 122 ? 17.37 17.491 -2.613 1 94.45 122 ASN B CA 1
ATOM 3750 C C . ASN B 1 122 ? 17.563 18.49 -3.751 1 94.45 122 ASN B C 1
ATOM 3752 O O . ASN B 1 122 ? 18.692 18.877 -4.058 1 94.45 122 ASN B O 1
ATOM 3756 N N . GLU B 1 123 ? 16.467 18.846 -4.39 1 95.48 123 GLU B N 1
ATOM 3757 C CA . GLU B 1 123 ? 16.553 19.738 -5.543 1 95.48 123 GLU B CA 1
ATOM 3758 C C . GLU B 1 123 ? 16.732 21.189 -5.105 1 95.48 123 GLU B C 1
ATOM 3760 O O . GLU B 1 123 ? 17.416 21.966 -5.776 1 95.48 123 GLU B O 1
ATOM 3765 N N . LEU B 1 124 ? 16.193 21.589 -3.999 1 96.51 124 LEU B N 1
ATOM 3766 C CA . LEU B 1 124 ? 16.153 22.991 -3.599 1 96.51 124 LEU B CA 1
ATOM 3767 C C . LEU B 1 124 ? 17.317 23.326 -2.673 1 96.51 124 LEU B C 1
ATOM 3769 O O . LEU B 1 124 ? 17.805 24.458 -2.667 1 96.51 124 LEU B O 1
ATOM 3773 N N . ILE B 1 125 ? 17.68 22.366 -1.851 1 95.27 125 ILE B N 1
ATOM 3774 C CA . ILE B 1 125 ? 18.728 22.613 -0.866 1 95.27 125 ILE B CA 1
ATOM 3775 C C . ILE B 1 125 ? 19.996 21.86 -1.262 1 95.27 125 ILE B C 1
ATOM 3777 O O . ILE B 1 125 ? 20.173 20.696 -0.895 1 95.27 125 ILE B O 1
ATOM 3781 N N . SER B 1 126 ? 20.916 22.521 -1.802 1 90.96 126 SER B N 1
ATOM 3782 C CA . SER B 1 126 ? 22.114 21.919 -2.379 1 90.96 126 SER B CA 1
ATOM 3783 C C . SER B 1 126 ? 23.152 21.615 -1.304 1 90.96 126 SER B C 1
ATOM 3785 O O . SER B 1 126 ? 23.963 20.7 -1.458 1 90.96 126 SER B O 1
ATOM 3787 N N . ASP B 1 127 ? 23.132 22.372 -0.18 1 93.73 127 ASP B N 1
ATOM 3788 C CA . ASP B 1 127 ? 24.079 22.133 0.904 1 93.73 127 ASP B CA 1
ATOM 3789 C C . ASP B 1 127 ? 23.766 20.826 1.629 1 93.73 127 ASP B C 1
ATOM 3791 O O . ASP B 1 127 ? 22.702 20.686 2.234 1 93.73 127 ASP B O 1
ATOM 3795 N N . PRO B 1 128 ? 24.649 19.886 1.634 1 92.2 128 PRO B N 1
ATOM 3796 C CA . PRO B 1 128 ? 24.383 18.565 2.208 1 92.2 128 PRO B CA 1
ATOM 3797 C C . PRO B 1 128 ? 24.099 18.62 3.708 1 92.2 128 PRO B C 1
ATOM 3799 O O . PRO B 1 128 ? 23.303 17.828 4.219 1 92.2 128 PRO B O 1
ATOM 3802 N N . LYS B 1 129 ? 24.771 19.481 4.398 1 93.98 129 LYS B N 1
ATOM 3803 C CA . LYS B 1 129 ? 24.553 19.597 5.837 1 93.98 129 LYS B CA 1
ATOM 3804 C C . LYS B 1 129 ? 23.146 20.105 6.14 1 93.98 129 LYS B C 1
ATOM 3806 O O . LYS B 1 129 ? 22.467 19.578 7.023 1 93.98 129 LYS B O 1
ATOM 3811 N N . GLN B 1 130 ? 22.738 21.104 5.397 1 93.76 130 GLN B N 1
ATOM 3812 C CA . GLN B 1 130 ? 21.394 21.642 5.574 1 93.76 130 GLN B CA 1
ATOM 3813 C C . GLN B 1 130 ? 20.335 20.622 5.164 1 93.76 130 GLN B C 1
ATOM 3815 O O . GLN B 1 130 ? 19.304 20.489 5.826 1 93.76 130 GLN B O 1
ATOM 3820 N N . ASN B 1 131 ? 20.624 20.001 4.055 1 93.65 131 ASN B N 1
ATOM 3821 C CA . ASN B 1 131 ? 19.716 18.963 3.58 1 93.65 131 ASN B CA 1
ATOM 3822 C C . ASN B 1 131 ? 19.515 17.871 4.626 1 93.65 131 ASN B C 1
ATOM 3824 O O . ASN B 1 131 ? 18.38 17.513 4.947 1 93.65 131 ASN B O 1
ATOM 3828 N N . SER B 1 132 ? 20.568 17.388 5.211 1 90.74 132 SER B N 1
ATOM 3829 C CA . SER B 1 132 ? 20.518 16.361 6.246 1 90.74 132 SER B CA 1
ATOM 3830 C C . SER B 1 132 ? 19.804 16.869 7.494 1 90.74 132 SER B C 1
ATOM 3832 O O . SER B 1 132 ? 19.074 16.12 8.147 1 90.74 132 SER B O 1
ATOM 3834 N N . PHE B 1 133 ? 20.045 18.096 7.854 1 92.53 133 PHE B N 1
ATOM 3835 C CA . PHE B 1 133 ? 19.396 18.72 9.001 1 92.53 133 PHE B CA 1
ATOM 3836 C C . PHE B 1 133 ? 17.88 18.62 8.886 1 92.53 133 PHE B C 1
ATOM 3838 O O . PHE B 1 133 ? 17.206 18.216 9.836 1 92.53 133 PHE B O 1
ATOM 3845 N N . PHE B 1 134 ? 17.326 18.881 7.703 1 91.58 134 PHE B N 1
ATOM 3846 C CA . PHE B 1 134 ? 15.882 18.916 7.507 1 91.58 134 PHE B CA 1
ATOM 3847 C C . PHE B 1 134 ? 15.324 17.507 7.34 1 91.58 134 PHE B C 1
ATOM 3849 O O . PHE B 1 134 ? 14.186 17.234 7.728 1 91.58 134 PHE B O 1
ATOM 3856 N N . LYS B 1 135 ? 16.135 16.589 6.878 1 88.3 135 LYS B N 1
ATOM 3857 C CA . LYS B 1 135 ? 15.694 15.203 6.75 1 88.3 135 LYS B CA 1
ATOM 3858 C C . LYS B 1 135 ? 15.596 14.529 8.115 1 88.3 135 LYS B C 1
ATOM 3860 O O . LYS B 1 135 ? 14.933 13.499 8.258 1 88.3 135 LYS B O 1
ATOM 3865 N N . HIS B 1 136 ? 16.257 15.098 9.1 1 87.82 136 HIS B N 1
ATOM 3866 C CA . HIS B 1 136 ? 16.186 14.612 10.474 1 87.82 136 HIS B CA 1
ATOM 3867 C C . HIS B 1 136 ? 15.563 15.655 11.396 1 87.82 136 HIS B C 1
ATOM 3869 O O . HIS B 1 136 ? 16.109 15.954 12.46 1 87.82 136 HIS B O 1
ATOM 3875 N N . SER B 1 137 ? 14.469 16.105 10.985 1 86.91 137 SER B N 1
ATOM 3876 C CA . SER B 1 137 ? 13.855 17.302 11.55 1 86.91 137 SER B CA 1
ATOM 3877 C C . SER B 1 137 ? 13.298 17.031 12.944 1 86.91 137 SER B C 1
ATOM 3879 O O . SER B 1 137 ? 13.29 17.92 13.799 1 86.91 137 SER B O 1
ATOM 3881 N N . ILE B 1 138 ? 12.753 15.842 13.218 1 86.4 138 ILE B N 1
ATOM 3882 C CA . ILE B 1 138 ? 12.196 15.524 14.528 1 86.4 138 ILE B CA 1
ATOM 3883 C C . ILE B 1 138 ? 13.277 15.666 15.597 1 86.4 138 ILE B C 1
ATOM 3885 O O . ILE B 1 138 ? 13.013 16.165 16.694 1 86.4 138 ILE B O 1
ATOM 3889 N N . ALA B 1 139 ? 14.47 15.322 15.2 1 83.69 139 ALA B N 1
ATOM 3890 C CA . ALA B 1 139 ? 15.582 15.414 16.142 1 83.69 139 ALA B CA 1
ATOM 3891 C C . ALA B 1 139 ? 16.114 16.842 16.226 1 83.69 139 ALA B C 1
ATOM 3893 O O . ALA B 1 139 ? 16.618 17.263 17.269 1 83.69 139 ALA B O 1
ATOM 3894 N N . ASN B 1 140 ? 15.935 17.629 15.205 1 88.36 140 ASN B N 1
ATOM 3895 C CA . ASN B 1 140 ? 16.668 18.886 15.097 1 88.36 140 ASN B CA 1
ATOM 3896 C C . ASN B 1 140 ? 15.764 20.086 15.361 1 88.36 140 ASN B C 1
ATOM 3898 O O . ASN B 1 140 ? 16.247 21.175 15.678 1 88.36 140 ASN B O 1
ATOM 3902 N N . ILE B 1 141 ? 14.451 19.932 15.196 1 88.03 141 ILE B N 1
ATOM 3903 C CA . ILE B 1 141 ? 13.535 21.061 15.313 1 88.03 141 ILE B CA 1
ATOM 3904 C C . ILE B 1 141 ? 12.539 20.802 16.442 1 88.03 141 ILE B C 1
ATOM 3906 O O . ILE B 1 141 ? 11.601 20.017 16.284 1 88.03 141 ILE B O 1
ATOM 3910 N N . PRO B 1 142 ? 12.583 21.543 17.504 1 88.67 142 PRO B N 1
ATOM 3911 C CA . PRO B 1 142 ? 11.805 21.275 18.716 1 88.67 142 PRO B CA 1
ATOM 3912 C C . PRO B 1 142 ? 10.299 21.307 18.469 1 88.67 142 PRO B C 1
ATOM 3914 O O . PRO B 1 142 ? 9.558 20.506 19.045 1 88.67 142 PRO B O 1
ATOM 3917 N N . ALA B 1 143 ? 9.867 22.188 17.676 1 86.79 143 ALA B N 1
ATOM 3918 C CA . ALA B 1 143 ? 8.435 22.293 17.41 1 86.79 143 ALA B CA 1
ATOM 3919 C C . ALA B 1 143 ? 7.909 21.031 16.732 1 86.79 143 ALA B C 1
ATOM 3921 O O . ALA B 1 143 ? 6.767 20.626 16.959 1 86.79 143 ALA B O 1
ATOM 3922 N N . ILE B 1 144 ? 8.734 20.401 15.938 1 88.51 144 ILE B N 1
ATOM 3923 C CA . ILE B 1 144 ? 8.356 19.162 15.267 1 88.51 144 ILE B CA 1
ATOM 3924 C C . ILE B 1 144 ? 8.39 18.005 16.263 1 88.51 144 ILE B C 1
ATOM 3926 O O . ILE B 1 144 ? 7.537 17.115 16.22 1 88.51 144 ILE B O 1
ATOM 3930 N N . THR B 1 145 ? 9.281 18.094 17.201 1 89.11 145 THR B N 1
ATOM 3931 C CA . THR B 1 145 ? 9.364 17.102 18.268 1 89.11 145 THR B CA 1
ATOM 3932 C C . THR B 1 145 ? 8.079 17.086 19.092 1 89.11 145 THR B C 1
ATOM 3934 O O . THR B 1 145 ? 7.586 16.018 19.461 1 89.11 145 THR B O 1
ATOM 3937 N N . LYS B 1 146 ? 7.591 18.242 19.374 1 90.97 146 LYS B N 1
ATOM 3938 C CA . LYS B 1 146 ? 6.367 18.364 20.161 1 90.97 146 LYS B CA 1
ATOM 3939 C C . LYS B 1 146 ? 5.196 17.675 19.467 1 90.97 146 LYS B C 1
ATOM 3941 O O . LYS B 1 146 ? 4.39 17.004 20.116 1 90.97 146 LYS B O 1
ATOM 3946 N N . LYS B 1 147 ? 5.06 17.85 18.178 1 91.56 147 LYS B N 1
ATOM 3947 C CA . LYS B 1 147 ? 4.012 17.189 17.406 1 91.56 147 LYS B CA 1
ATOM 3948 C C . LYS B 1 147 ? 4.185 15.673 17.429 1 91.56 147 LYS B C 1
ATOM 3950 O O . LYS B 1 147 ? 3.211 14.934 17.587 1 91.56 147 LYS B O 1
ATOM 3955 N N . ALA B 1 148 ? 5.418 15.259 17.283 1 88.83 148 ALA B N 1
ATOM 3956 C CA . ALA B 1 148 ? 5.715 13.829 17.299 1 88.83 148 ALA B CA 1
ATOM 3957 C C . ALA B 1 148 ? 5.385 13.216 18.657 1 88.83 148 ALA B C 1
ATOM 3959 O O . ALA B 1 148 ? 4.894 12.087 18.732 1 88.83 148 ALA B O 1
ATOM 3960 N N . GLU B 1 149 ? 5.632 13.961 19.694 1 89.44 149 GLU B N 1
ATOM 3961 C CA . GLU B 1 149 ? 5.354 13.483 21.045 1 89.44 149 GLU B CA 1
ATOM 3962 C C . GLU B 1 149 ? 3.852 13.377 21.294 1 89.44 149 GLU B C 1
ATOM 3964 O O . GLU B 1 149 ? 3.391 12.446 21.958 1 89.44 149 GLU B O 1
ATOM 3969 N N . TRP B 1 150 ? 3.15 14.363 20.857 1 92.04 150 TRP B N 1
ATOM 3970 C CA . TRP B 1 150 ? 1.696 14.297 20.949 1 92.04 150 TRP B CA 1
ATOM 3971 C C . TRP B 1 150 ? 1.161 13.057 20.242 1 92.04 150 TRP B C 1
ATOM 3973 O O . TRP B 1 150 ? 0.31 12.345 20.781 1 92.04 150 TRP B O 1
ATOM 3983 N N . ALA B 1 151 ? 1.642 12.789 19.013 1 88.78 151 ALA B N 1
ATOM 3984 C CA . ALA B 1 151 ? 1.224 11.623 18.24 1 88.78 151 ALA B CA 1
ATOM 3985 C C . ALA B 1 151 ? 1.556 10.328 18.977 1 88.78 151 ALA B C 1
ATOM 3987 O O . ALA B 1 151 ? 0.743 9.402 19.016 1 88.78 151 ALA B O 1
ATOM 3988 N N . ALA B 1 152 ? 2.69 10.27 19.564 1 85.61 152 ALA B N 1
ATOM 3989 C CA . ALA B 1 152 ? 3.128 9.081 20.291 1 85.61 152 ALA B CA 1
ATOM 3990 C C . ALA B 1 152 ? 2.242 8.825 21.507 1 85.61 152 ALA B C 1
ATOM 3992 O O . ALA B 1 152 ? 1.966 7.673 21.85 1 85.61 152 ALA B O 1
ATOM 3993 N N . ARG B 1 153 ? 1.81 9.868 22.146 1 87.87 153 ARG B N 1
ATOM 3994 C CA . ARG B 1 153 ? 0.984 9.766 23.345 1 87.87 153 ARG B CA 1
ATOM 3995 C C . ARG B 1 153 ? -0.372 9.147 23.024 1 87.87 153 ARG B C 1
ATOM 3997 O O . ARG B 1 153 ? -0.876 8.316 23.782 1 87.87 153 ARG B O 1
ATOM 4004 N N . TYR B 1 154 ? -0.895 9.481 21.906 1 87.07 154 TYR B N 1
ATOM 4005 C CA . TYR B 1 154 ? -2.279 9.096 21.657 1 87.07 154 TYR B CA 1
ATOM 4006 C C . TYR B 1 154 ? -2.356 7.962 20.642 1 87.07 154 TYR B C 1
ATOM 4008 O O . TYR B 1 154 ? -3.179 7.053 20.778 1 87.07 154 TYR B O 1
ATOM 4016 N N . ILE B 1 155 ? -1.562 7.946 19.661 1 82.67 155 ILE B N 1
ATOM 4017 C CA . ILE B 1 155 ? -1.661 6.983 18.569 1 82.67 155 ILE B CA 1
ATOM 4018 C C . ILE B 1 155 ? -0.953 5.687 18.957 1 82.67 155 ILE B C 1
ATOM 4020 O O . ILE B 1 155 ? -1.407 4.596 18.607 1 82.67 155 ILE B O 1
ATOM 4024 N N . ASN B 1 156 ? 0.069 5.775 19.806 1 77.97 156 ASN B N 1
ATOM 4025 C CA . ASN B 1 156 ? 0.843 4.592 20.168 1 77.97 156 ASN B CA 1
ATOM 4026 C C . ASN B 1 156 ? 0.456 4.069 21.548 1 77.97 156 ASN B C 1
ATOM 4028 O O . ASN B 1 156 ? 1.085 3.145 22.065 1 77.97 156 ASN B O 1
ATOM 4032 N N . ASP B 1 157 ? -0.541 4.694 22.092 1 80.16 157 ASP B N 1
ATOM 4033 C CA . ASP B 1 157 ? -0.997 4.254 23.407 1 80.16 157 ASP B CA 1
ATOM 4034 C C . ASP B 1 157 ? -1.593 2.85 23.34 1 80.16 157 ASP B C 1
ATOM 4036 O O . ASP B 1 157 ? -2.603 2.63 22.667 1 80.16 157 ASP B O 1
ATOM 4040 N N . GLN B 1 158 ? -1.102 1.911 24.03 1 76.38 158 GLN B N 1
ATOM 4041 C CA . GLN B 1 158 ? -1.512 0.513 23.954 1 76.38 158 GLN B CA 1
ATOM 4042 C C . GLN B 1 158 ? -2.748 0.255 24.812 1 76.38 158 GLN B C 1
ATOM 4044 O O . GLN B 1 158 ? -3.412 -0.773 24.66 1 76.38 158 GLN B O 1
ATOM 4049 N N . GLU B 1 159 ? -3.069 1.216 25.641 1 80.76 159 GLU B N 1
ATOM 4050 C CA . GLU B 1 159 ? -4.151 0.985 26.593 1 80.76 159 GLU B CA 1
ATOM 4051 C C . GLU B 1 159 ? -5.455 1.613 26.109 1 80.76 159 GLU B C 1
ATOM 4053 O O . GLU B 1 159 ? -6.535 1.258 26.585 1 80.76 159 GLU B O 1
ATOM 4058 N N . SER B 1 160 ? -5.301 2.456 25.207 1 85.45 160 SER B N 1
ATOM 4059 C CA . SER B 1 160 ? -6.495 3.163 24.755 1 85.45 160 SER B CA 1
ATOM 4060 C C . SER B 1 160 ? -7.28 2.334 23.744 1 85.45 160 SER B C 1
ATOM 4062 O O . SER B 1 160 ? -6.701 1.531 23.009 1 85.45 160 SER B O 1
ATOM 4064 N N . ASP B 1 161 ? -8.593 2.595 23.779 1 90.25 161 ASP B N 1
ATOM 4065 C CA . ASP B 1 161 ? -9.46 1.964 22.788 1 90.25 161 ASP B CA 1
ATOM 4066 C C . ASP B 1 161 ? -9.096 2.414 21.375 1 90.25 161 ASP B C 1
ATOM 4068 O O . ASP B 1 161 ? -8.664 3.55 21.171 1 90.25 161 ASP B O 1
ATOM 4072 N N . PHE B 1 162 ? -9.358 1.557 20.384 1 92.44 162 PHE B N 1
ATOM 4073 C CA . PHE B 1 162 ? -8.987 1.824 18.999 1 92.44 162 PHE B CA 1
ATOM 4074 C C . PHE B 1 162 ? -9.687 3.075 18.482 1 92.44 162 PHE B C 1
ATOM 4076 O O . PHE B 1 162 ? -9.072 3.901 17.805 1 92.44 162 PHE B O 1
ATOM 4083 N N . PRO B 1 163 ? -10.922 3.37 18.846 1 92.81 163 PRO B N 1
ATOM 4084 C CA . PRO B 1 163 ? -11.579 4.562 18.307 1 92.81 163 PRO B CA 1
ATOM 4085 C C . PRO B 1 163 ? -10.895 5.858 18.737 1 92.81 163 PRO B C 1
ATOM 4087 O O . PRO B 1 163 ? -10.841 6.818 17.963 1 92.81 163 PRO B O 1
ATOM 4090 N N . ILE B 1 164 ? -10.384 5.888 19.943 1 92.25 164 ILE B N 1
ATOM 4091 C CA . ILE B 1 164 ? -9.71 7.098 20.401 1 92.25 164 ILE B CA 1
ATOM 4092 C C . ILE B 1 164 ? -8.418 7.299 19.612 1 92.25 164 ILE B C 1
ATOM 4094 O O . ILE B 1 164 ? -8.037 8.432 19.312 1 92.25 164 ILE B O 1
ATOM 4098 N N . ARG B 1 165 ? -7.74 6.27 19.319 1 92.97 165 ARG B N 1
ATOM 4099 C CA . ARG B 1 165 ? -6.526 6.358 18.514 1 92.97 165 ARG B CA 1
ATOM 4100 C C . ARG B 1 165 ? -6.843 6.8 17.09 1 92.97 165 ARG B C 1
ATOM 4102 O O . ARG B 1 165 ? -6.046 7.497 16.458 1 92.97 165 ARG B O 1
ATOM 4109 N N . LEU B 1 166 ? -8.024 6.398 16.663 1 94.86 166 LEU B N 1
ATOM 4110 C CA . LEU B 1 166 ? -8.479 6.824 15.344 1 94.86 166 LEU B CA 1
ATOM 4111 C C . LEU B 1 166 ? -8.706 8.331 15.308 1 94.86 166 LEU B C 1
ATOM 4113 O O . LEU B 1 166 ? -8.367 8.991 14.323 1 94.86 166 LEU B O 1
ATOM 4117 N N . ILE B 1 167 ? -9.233 8.858 16.351 1 95.51 167 ILE B N 1
ATOM 4118 C CA . ILE B 1 167 ? -9.475 10.296 16.403 1 95.51 167 ILE B CA 1
ATOM 4119 C C . ILE B 1 167 ? -8.145 11.041 16.481 1 95.51 167 ILE B C 1
ATOM 4121 O O . ILE B 1 167 ? -7.984 12.102 15.874 1 95.51 167 ILE B O 1
ATOM 4125 N N . ALA B 1 168 ? -7.251 10.499 17.27 1 95.28 168 ALA B N 1
ATOM 4126 C CA . ALA B 1 168 ? -5.918 11.094 17.323 1 95.28 168 ALA B CA 1
ATOM 4127 C C . ALA B 1 168 ? -5.271 11.111 15.941 1 95.28 168 ALA B C 1
ATOM 4129 O O . ALA B 1 168 ? -4.633 12.096 15.56 1 95.28 168 ALA B O 1
ATOM 4130 N N . PHE B 1 169 ? -5.484 10.017 15.265 1 96.32 169 PHE B N 1
ATOM 4131 C CA . PHE B 1 169 ? -4.955 9.917 13.91 1 96.32 169 PHE B CA 1
ATOM 4132 C C . PHE B 1 169 ? -5.607 10.948 12.996 1 96.32 169 PHE B C 1
ATOM 4134 O O . PHE B 1 169 ? -4.932 11.575 12.177 1 96.32 169 PHE B O 1
ATOM 4141 N N . ALA B 1 170 ? -6.903 11.152 13.096 1 97.06 170 ALA B N 1
ATOM 4142 C CA . ALA B 1 170 ? -7.628 12.146 12.308 1 97.06 170 ALA B CA 1
ATOM 4143 C C . ALA B 1 170 ? -7.129 13.556 12.611 1 97.06 170 ALA B C 1
ATOM 4145 O O . ALA B 1 170 ? -7.026 14.391 11.709 1 97.06 170 ALA B O 1
ATOM 4146 N N . ILE B 1 171 ? -6.82 13.791 13.834 1 97.21 171 ILE B N 1
ATOM 4147 C CA . ILE B 1 171 ? -6.301 15.087 14.258 1 97.21 171 ILE B CA 1
ATOM 4148 C C . ILE B 1 171 ? -4.93 15.325 13.631 1 97.21 171 ILE B C 1
ATOM 4150 O O . ILE B 1 171 ? -4.651 16.416 13.127 1 97.21 171 ILE B O 1
ATOM 4154 N N . LEU B 1 172 ? -4.135 14.326 13.629 1 95.67 172 LEU B N 1
ATOM 4155 C CA . LEU B 1 172 ? -2.822 14.418 13 1 95.67 172 LEU B CA 1
ATOM 4156 C C . LEU B 1 172 ? -2.953 14.732 11.514 1 95.67 172 LEU B C 1
ATOM 4158 O O . LEU B 1 172 ? -2.272 15.623 11.001 1 95.67 172 LEU B O 1
ATOM 4162 N N . GLU B 1 173 ? -3.856 14.076 10.816 1 95.3 173 GLU B N 1
ATOM 4163 C CA . GLU B 1 173 ? -4.032 14.209 9.372 1 95.3 173 GLU B CA 1
ATOM 4164 C C . GLU B 1 173 ? -4.72 15.524 9.019 1 95.3 173 GLU B C 1
ATOM 4166 O O . GLU B 1 173 ? -4.474 16.092 7.953 1 95.3 173 GLU B O 1
ATOM 4171 N N . GLY B 1 174 ? -5.55 15.978 9.911 1 95.99 174 GLY B N 1
ATOM 4172 C CA . GLY B 1 174 ? -6.445 17.064 9.545 1 95.99 174 GLY B CA 1
ATOM 4173 C C . GLY B 1 174 ? -6.019 18.405 10.111 1 95.99 174 GLY B C 1
ATOM 4174 O O . GLY B 1 174 ? -6.302 19.451 9.523 1 95.99 174 GLY B O 1
ATOM 4175 N N . ILE B 1 175 ? -5.327 18.364 11.244 1 97.02 175 ILE B N 1
ATOM 4176 C CA . ILE B 1 175 ? -5.041 19.628 11.913 1 97.02 175 ILE B CA 1
ATOM 4177 C C . ILE B 1 175 ? -3.546 19.926 11.836 1 97.02 175 ILE B C 1
ATOM 4179 O O . ILE B 1 175 ? -3.144 21.03 11.461 1 97.02 175 ILE B O 1
ATOM 4183 N N . PHE B 1 176 ? -2.676 18.984 12.015 1 95.47 176 PHE B N 1
ATOM 4184 C CA . PHE B 1 176 ? -1.243 19.206 12.172 1 95.47 176 PHE B CA 1
ATOM 4185 C C . PHE B 1 176 ? -0.616 19.648 10.855 1 95.47 176 PHE B C 1
ATOM 4187 O O . PHE B 1 176 ? 0.48 20.211 10.842 1 95.47 176 PHE B O 1
ATOM 4194 N N . PHE B 1 177 ? -1.298 19.404 9.746 1 94.17 177 PHE B N 1
ATOM 4195 C CA . PHE B 1 177 ? -0.727 19.785 8.46 1 94.17 177 PHE B CA 1
ATOM 4196 C C . PHE B 1 177 ? -1.42 21.025 7.906 1 94.17 177 PHE B C 1
ATOM 4198 O O . PHE B 1 177 ? -0.965 21.609 6.921 1 94.17 177 PHE B O 1
ATOM 4205 N N . SER B 1 178 ? -2.424 21.512 8.522 1 95.24 178 SER B N 1
ATOM 4206 C CA . SER B 1 178 ? -3.337 22.486 7.932 1 95.24 178 SER B CA 1
ATOM 4207 C C . SER B 1 178 ? -2.65 23.831 7.724 1 95.24 178 SER B C 1
ATOM 4209 O O . SER B 1 178 ? -2.781 24.444 6.662 1 95.24 178 SER B O 1
ATOM 4211 N N . GLY B 1 179 ? -1.912 24.27 8.74 1 96.2 179 GLY B N 1
ATOM 4212 C CA . GLY B 1 179 ? -1.215 25.538 8.605 1 96.2 179 GLY B CA 1
ATOM 4213 C C . GLY B 1 179 ? -0.159 25.526 7.516 1 96.2 179 GLY B C 1
ATOM 4214 O O . GLY B 1 179 ? -0.029 26.49 6.758 1 96.2 179 GLY B O 1
ATOM 4215 N N . SER B 1 180 ? 0.562 24.437 7.461 1 96.26 180 SER B N 1
ATOM 4216 C CA . SER B 1 180 ? 1.627 24.301 6.472 1 96.26 180 SER B CA 1
ATOM 4217 C C . SER B 1 180 ? 1.063 24.258 5.056 1 96.26 180 SER B C 1
ATOM 4219 O O . SER B 1 180 ? 1.579 24.923 4.156 1 96.26 180 SER B O 1
ATOM 4221 N N . PHE B 1 181 ? 0.027 23.489 4.849 1 96.55 181 PHE B N 1
ATOM 4222 C CA . PHE B 1 181 ? -0.596 23.425 3.532 1 96.55 181 PHE B CA 1
ATOM 4223 C C . PHE B 1 181 ? -1.131 24.791 3.12 1 96.55 181 PHE B C 1
ATOM 4225 O O . PHE B 1 181 ? -0.935 25.222 1.982 1 96.55 181 PHE B O 1
ATOM 4232 N N . CYS B 1 182 ? -1.774 25.465 4.033 1 96.21 182 CYS B N 1
ATOM 4233 C CA . CYS B 1 182 ? -2.318 26.793 3.769 1 96.21 182 CYS B CA 1
ATOM 4234 C C . CYS B 1 182 ? -1.213 27.768 3.38 1 96.21 182 CYS B C 1
ATOM 4236 O O . CYS B 1 182 ? -1.374 28.553 2.444 1 96.21 182 CYS B O 1
ATOM 4238 N N . SER B 1 183 ? -0.122 27.712 4.035 1 96.4 183 SER B N 1
ATOM 4239 C CA . SER B 1 183 ? 1 28.609 3.782 1 96.4 183 SER B CA 1
ATOM 4240 C C . SER B 1 183 ? 1.58 28.389 2.389 1 96.4 183 SER B C 1
ATOM 4242 O O . SER B 1 183 ? 1.956 29.346 1.709 1 96.4 183 SER B O 1
ATOM 4244 N N . ILE B 1 184 ? 1.665 27.145 1.985 1 95.92 184 ILE B N 1
ATOM 4245 C CA . ILE B 1 184 ? 2.189 26.852 0.655 1 95.92 184 ILE B CA 1
ATOM 4246 C C . ILE B 1 184 ? 1.21 27.348 -0.406 1 95.92 184 ILE B C 1
ATOM 4248 O O . ILE B 1 184 ? 1.623 27.839 -1.459 1 95.92 184 ILE B O 1
ATOM 4252 N N . PHE B 1 185 ? -0.058 27.247 -0.163 1 94.74 185 PHE B N 1
ATOM 4253 C CA . PHE B 1 185 ? -1.039 27.772 -1.105 1 94.74 185 PHE B CA 1
ATOM 4254 C C . PHE B 1 185 ? -0.952 29.291 -1.186 1 94.74 185 PHE B C 1
ATOM 4256 O O . PHE B 1 185 ? -1.195 29.877 -2.243 1 94.74 185 PHE B O 1
ATOM 4263 N N . TRP B 1 186 ? -0.561 29.878 -0.08 1 94.27 186 TRP B N 1
ATOM 4264 C CA . TRP B 1 186 ? -0.33 31.319 -0.076 1 94.27 186 TRP B CA 1
ATOM 4265 C C . TRP B 1 186 ? 0.78 31.695 -1.051 1 94.27 186 TRP B C 1
ATOM 4267 O O . TRP B 1 186 ? 0.698 32.723 -1.728 1 94.27 186 TRP B O 1
ATOM 4277 N N . ILE B 1 187 ? 1.773 30.875 -1.166 1 93.36 187 ILE B N 1
ATOM 4278 C CA . ILE B 1 187 ? 2.884 31.09 -2.087 1 93.36 187 ILE B CA 1
ATOM 4279 C C . ILE B 1 187 ? 2.379 31.028 -3.527 1 93.36 187 ILE B C 1
ATOM 4281 O O . ILE B 1 187 ? 2.864 31.759 -4.394 1 93.36 187 ILE B O 1
ATOM 4285 N N . GLU B 1 188 ? 1.41 30.198 -3.765 1 91.59 188 GLU B N 1
ATOM 4286 C CA . GLU B 1 188 ? 0.805 30.107 -5.091 1 91.59 188 GLU B CA 1
ATOM 4287 C C . GLU B 1 188 ? 0.244 31.455 -5.535 1 91.59 188 GLU B C 1
ATOM 4289 O O . GLU B 1 188 ? 0.296 31.796 -6.719 1 91.59 188 GLU B O 1
ATOM 4294 N N . GLN B 1 189 ? -0.298 32.185 -4.622 1 89.64 189 GLN B N 1
ATOM 4295 C CA . GLN B 1 189 ? -0.885 33.488 -4.912 1 89.64 189 GLN B CA 1
ATOM 4296 C C . GLN B 1 189 ? 0.169 34.464 -5.428 1 89.64 189 GLN B C 1
ATOM 4298 O O . GLN B 1 189 ? -0.163 35.458 -6.078 1 89.64 189 GLN B O 1
ATOM 4303 N N . ARG B 1 190 ? 1.373 34.147 -5.182 1 92.12 190 ARG B N 1
ATOM 4304 C CA . ARG B 1 190 ? 2.482 34.98 -5.635 1 92.12 190 ARG B CA 1
ATOM 4305 C C . ARG B 1 190 ? 3.084 34.436 -6.927 1 92.12 190 ARG B C 1
ATOM 4307 O O . ARG B 1 190 ? 4.079 34.965 -7.425 1 92.12 190 ARG B O 1
ATOM 4314 N N . ASN B 1 191 ? 2.467 33.387 -7.49 1 93.19 191 ASN B N 1
ATOM 4315 C CA . ASN B 1 191 ? 2.87 32.741 -8.735 1 93.19 191 ASN B CA 1
ATOM 4316 C C . ASN B 1 191 ? 4.303 32.221 -8.658 1 93.19 191 ASN B C 1
ATOM 4318 O O . ASN B 1 191 ? 5.08 32.388 -9.599 1 93.19 191 ASN B O 1
ATOM 4322 N N . LEU B 1 192 ? 4.648 31.719 -7.487 1 95.59 192 LEU B N 1
ATOM 4323 C CA . LEU B 1 192 ? 5.982 31.171 -7.265 1 95.59 192 LEU B CA 1
ATOM 4324 C C . LEU B 1 192 ? 5.912 29.679 -6.957 1 95.59 192 LEU B C 1
ATOM 4326 O O . LEU B 1 192 ? 4.897 29.192 -6.453 1 95.59 192 LEU B O 1
ATOM 4330 N N . MET B 1 193 ? 6.921 28.964 -7.326 1 97.41 193 MET B N 1
ATOM 4331 C CA . MET B 1 193 ? 7.157 27.587 -6.902 1 97.41 193 MET B CA 1
ATOM 4332 C C . MET B 1 193 ? 6.018 26.677 -7.349 1 97.41 193 MET B C 1
ATOM 4334 O O . MET B 1 193 ? 5.414 25.984 -6.529 1 97.41 193 MET B O 1
ATOM 4338 N N . ARG B 1 194 ? 5.779 26.593 -8.579 1 96.31 194 ARG B N 1
ATOM 4339 C CA . ARG B 1 194 ? 4.659 25.852 -9.153 1 96.31 194 ARG B CA 1
ATOM 4340 C C . ARG B 1 194 ? 4.772 24.363 -8.844 1 96.31 194 ARG B C 1
ATOM 4342 O O . ARG B 1 194 ? 3.762 23.691 -8.624 1 96.31 194 ARG B O 1
ATOM 4349 N N . GLY B 1 195 ? 5.941 23.782 -8.937 1 97.54 195 GLY B N 1
ATOM 4350 C CA . GLY B 1 195 ? 6.123 22.382 -8.59 1 97.54 195 GLY B CA 1
ATOM 4351 C C . GLY B 1 195 ? 5.776 22.075 -7.146 1 97.54 195 GLY B C 1
ATOM 4352 O O . GLY B 1 195 ? 5.05 21.119 -6.865 1 97.54 195 GLY B O 1
ATOM 4353 N N . LEU B 1 196 ? 6.261 22.922 -6.235 1 97.76 196 LEU B N 1
ATOM 4354 C CA . LEU B 1 196 ? 5.934 22.8 -4.818 1 97.76 196 LEU B CA 1
ATOM 4355 C C . LEU B 1 196 ? 4.426 22.872 -4.601 1 97.76 196 LEU B C 1
ATOM 4357 O O . LEU B 1 196 ? 3.864 22.074 -3.847 1 97.76 196 LEU B O 1
ATOM 4361 N N . VAL B 1 197 ? 3.799 23.786 -5.236 1 96.7 197 VAL B N 1
ATOM 4362 C CA . VAL B 1 197 ? 2.362 24.003 -5.096 1 96.7 197 VAL B CA 1
ATOM 4363 C C . VAL B 1 197 ? 1.602 22.798 -5.645 1 96.7 197 VAL B C 1
ATOM 4365 O O . VAL B 1 197 ? 0.593 22.38 -5.073 1 96.7 197 VAL B O 1
ATOM 4368 N N . GLN B 1 198 ? 2.088 22.223 -6.738 1 96.85 198 GLN B N 1
ATOM 4369 C CA . GLN B 1 198 ? 1.441 21.05 -7.314 1 96.85 198 GLN B CA 1
ATOM 4370 C C . GLN B 1 198 ? 1.524 19.856 -6.367 1 96.85 198 GLN B C 1
ATOM 4372 O O . GLN B 1 198 ? 0.532 19.153 -6.157 1 96.85 198 GLN B O 1
ATOM 4377 N N . TYR B 1 199 ? 2.696 19.578 -5.811 1 97.27 199 TYR B N 1
ATOM 4378 C CA . TYR B 1 199 ? 2.818 18.544 -4.789 1 97.27 199 TYR B CA 1
ATOM 4379 C C . TYR B 1 199 ? 1.867 18.809 -3.628 1 97.27 199 TYR B C 1
ATOM 4381 O O . TYR B 1 199 ? 1.224 17.887 -3.122 1 97.27 199 TYR B O 1
ATOM 4389 N N . ASN B 1 200 ? 1.813 20.065 -3.246 1 96.42 200 ASN B N 1
ATOM 4390 C CA . ASN B 1 200 ? 0.949 20.46 -2.138 1 96.42 200 ASN B CA 1
ATOM 4391 C C . ASN B 1 200 ? -0.515 20.143 -2.427 1 96.42 200 ASN B C 1
ATOM 4393 O O . ASN B 1 200 ? -1.253 19.728 -1.532 1 96.42 200 ASN B O 1
ATOM 4397 N N . LYS B 1 201 ? -0.934 20.334 -3.622 1 95.69 201 LYS B N 1
ATOM 4398 C CA . LYS B 1 201 ? -2.302 20.022 -4.027 1 95.69 201 LYS B CA 1
ATOM 4399 C C . LYS B 1 201 ? -2.573 18.523 -3.942 1 95.69 201 LYS B C 1
ATOM 4401 O O . LYS B 1 201 ? -3.585 18.1 -3.381 1 95.69 201 LYS B O 1
ATOM 4406 N N . PHE B 1 202 ? -1.656 17.693 -4.482 1 96.78 202 PHE B N 1
ATOM 4407 C CA . PHE B 1 202 ? -1.813 16.244 -4.458 1 96.78 202 PHE B CA 1
ATOM 4408 C C . PHE B 1 202 ? -1.831 15.725 -3.025 1 96.78 202 PHE B C 1
ATOM 4410 O O . PHE B 1 202 ? -2.714 14.95 -2.651 1 96.78 202 PHE B O 1
ATOM 4417 N N . ILE B 1 203 ? -0.914 16.182 -2.223 1 97.24 203 ILE B N 1
ATOM 4418 C CA . ILE B 1 203 ? -0.715 15.622 -0.891 1 97.24 203 ILE B CA 1
ATOM 4419 C C . ILE B 1 203 ? -1.816 16.115 0.046 1 97.24 203 ILE B C 1
ATOM 4421 O O . ILE B 1 203 ? -2.331 15.35 0.865 1 97.24 203 ILE B O 1
ATOM 4425 N N . SER B 1 204 ? -2.177 17.424 -0.04 1 96.03 204 SER B N 1
ATOM 4426 C CA . SER B 1 204 ? -3.25 17.93 0.81 1 96.03 204 SER B CA 1
ATOM 4427 C C . SER B 1 204 ? -4.563 17.206 0.533 1 96.03 204 SER B C 1
ATOM 4429 O O . SER B 1 204 ? -5.349 16.961 1.451 1 96.03 204 SER B O 1
ATOM 4431 N N . ARG B 1 205 ? -4.833 16.879 -0.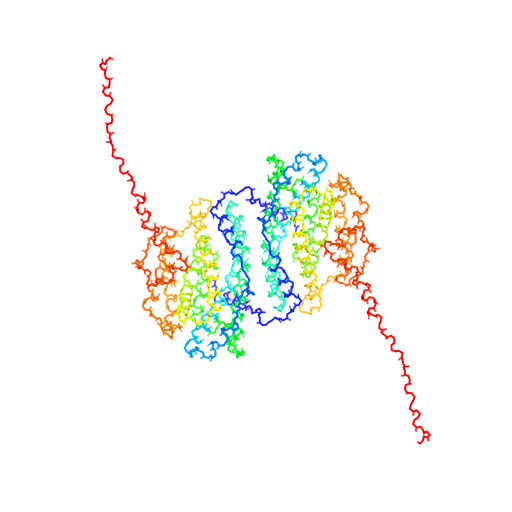725 1 95.46 205 ARG B N 1
ATOM 4432 C CA . ARG B 1 205 ? -6.006 16.085 -1.077 1 95.46 205 ARG B CA 1
ATOM 4433 C C . ARG B 1 205 ? -5.95 14.707 -0.426 1 95.46 205 ARG B C 1
ATOM 4435 O O . ARG B 1 205 ? -6.949 14.229 0.115 1 95.46 205 ARG B O 1
ATOM 4442 N N . ASP B 1 206 ? -4.831 14.042 -0.506 1 97.01 206 ASP B N 1
ATOM 4443 C CA . ASP B 1 206 ? -4.658 12.731 0.112 1 97.01 206 ASP B CA 1
ATOM 4444 C C . ASP B 1 206 ? -4.896 12.799 1.619 1 97.01 206 ASP B C 1
ATOM 4446 O O . ASP B 1 206 ? -5.569 11.935 2.186 1 97.01 206 ASP B O 1
ATOM 4450 N N . GLU B 1 207 ? -4.3 13.826 2.277 1 96.27 207 GLU B N 1
ATOM 4451 C CA . GLU B 1 207 ? -4.436 13.963 3.724 1 96.27 207 GLU B CA 1
ATOM 4452 C C . GLU B 1 207 ? -5.896 14.157 4.125 1 96.27 207 GLU B C 1
ATOM 4454 O O . GLU B 1 207 ? -6.328 13.67 5.171 1 96.27 207 GLU B O 1
ATOM 4459 N N . ARG B 1 208 ? -6.558 14.933 3.338 1 95.16 208 ARG B N 1
ATOM 4460 C CA . ARG B 1 208 ? -7.986 15.098 3.59 1 95.16 208 ARG B CA 1
ATOM 4461 C C . ARG B 1 208 ? -8.713 13.761 3.512 1 95.16 208 ARG B C 1
ATOM 4463 O O . ARG B 1 208 ? -9.565 13.462 4.352 1 95.16 208 ARG B O 1
ATOM 4470 N N . LEU B 1 209 ? -8.421 12.998 2.528 1 96.99 209 LEU B N 1
ATOM 4471 C CA . LEU B 1 209 ? -9.042 11.687 2.368 1 96.99 209 LEU B CA 1
ATOM 4472 C C . LEU B 1 209 ? -8.696 10.775 3.541 1 96.99 209 LEU B C 1
ATOM 4474 O O . LEU B 1 209 ? -9.544 10.015 4.012 1 96.99 209 LEU B O 1
ATOM 4478 N N . HIS B 1 210 ? -7.405 10.791 3.982 1 97.9 210 HIS B N 1
ATOM 4479 C CA . HIS B 1 210 ? -6.995 10.032 5.158 1 97.9 210 HIS B CA 1
ATOM 4480 C C . HIS B 1 210 ? -7.804 10.438 6.385 1 97.9 210 HIS B C 1
ATOM 4482 O O . HIS B 1 210 ? -8.27 9.58 7.138 1 97.9 210 HIS B O 1
ATOM 4488 N N . CYS B 1 211 ? -7.955 11.718 6.535 1 97.77 211 CYS B N 1
ATOM 4489 C CA . CYS B 1 211 ? -8.739 12.241 7.648 1 97.77 211 CYS B CA 1
ATOM 4490 C C . CYS B 1 2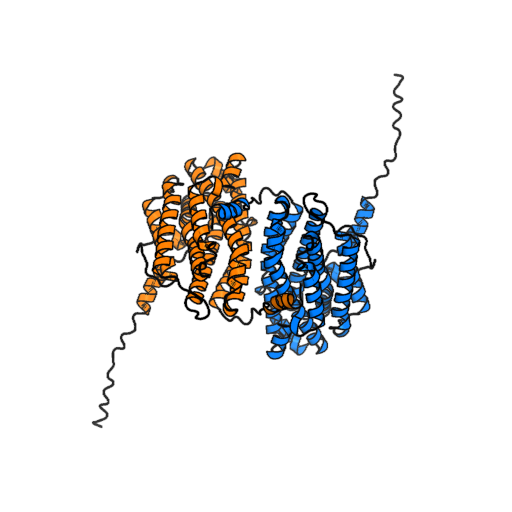11 ? -10.193 11.797 7.547 1 97.77 211 CYS B C 1
ATOM 4492 O O . CYS B 1 211 ? -10.768 11.314 8.524 1 97.77 211 CYS B O 1
ATOM 4494 N N . ASP B 1 212 ? -10.785 11.923 6.38 1 97.25 212 ASP B N 1
ATOM 4495 C CA . ASP B 1 212 ? -12.176 11.542 6.157 1 97.25 212 ASP B CA 1
ATOM 4496 C C . ASP B 1 212 ? -12.396 10.062 6.464 1 97.25 212 ASP B C 1
ATOM 4498 O O . ASP B 1 212 ? -13.416 9.689 7.047 1 97.25 212 ASP B O 1
ATOM 4502 N N . PHE B 1 213 ? -11.517 9.212 6.061 1 98.35 213 PHE B N 1
ATOM 4503 C CA . PHE B 1 213 ? -11.649 7.785 6.331 1 98.35 213 PHE B CA 1
ATOM 4504 C C . PHE B 1 213 ? -11.615 7.513 7.83 1 98.35 213 PHE B C 1
ATOM 4506 O O . PHE B 1 213 ? -12.432 6.747 8.346 1 98.35 213 PHE B O 1
ATOM 4513 N N . ALA B 1 214 ? -10.629 8.137 8.514 1 97.93 214 ALA B N 1
ATOM 4514 C CA . ALA B 1 214 ? -10.5 7.945 9.956 1 97.93 214 ALA B CA 1
ATOM 4515 C C . ALA B 1 214 ? -11.764 8.391 10.685 1 97.93 214 ALA B C 1
ATOM 4517 O O . ALA B 1 214 ? -12.243 7.703 11.59 1 97.93 214 ALA B O 1
ATOM 4518 N N . LEU B 1 215 ? -12.331 9.508 10.285 1 97.81 215 LEU B N 1
ATOM 4519 C CA . LEU B 1 215 ? -13.529 10.037 10.929 1 97.81 215 LEU B CA 1
ATOM 4520 C C . LEU B 1 215 ? -14.737 9.153 10.639 1 97.81 215 LEU B C 1
ATOM 4522 O O . LEU B 1 215 ? -15.561 8.909 11.523 1 97.81 215 LEU B O 1
ATOM 4526 N N . CYS B 1 216 ? -14.858 8.704 9.396 1 97.52 216 CYS B N 1
ATOM 4527 C CA . CYS B 1 216 ? -15.937 7.795 9.025 1 97.52 216 CYS B CA 1
ATOM 4528 C C . CYS B 1 216 ? -15.877 6.513 9.847 1 97.52 216 CYS B C 1
ATOM 4530 O O . CYS B 1 216 ? -16.886 6.079 10.404 1 97.52 216 CYS B O 1
ATOM 4532 N N . LEU B 1 217 ? -14.705 5.935 9.966 1 97.88 217 LEU B N 1
ATOM 4533 C CA . LEU B 1 217 ? -14.524 4.707 10.731 1 97.88 217 LEU B CA 1
ATOM 4534 C C . LEU B 1 217 ? -14.81 4.941 12.211 1 97.88 217 LEU B C 1
ATOM 4536 O O . LEU B 1 217 ? -15.428 4.101 12.869 1 97.88 217 LEU B O 1
ATOM 4540 N N . PHE B 1 218 ? -14.361 6.057 12.739 1 97 218 PHE B N 1
ATOM 4541 C CA . PHE B 1 218 ? -14.606 6.395 14.137 1 97 218 PHE B CA 1
ATOM 4542 C C . PHE B 1 218 ? -16.1 6.422 14.434 1 97 218 PHE B C 1
ATOM 4544 O O . PHE B 1 218 ? -16.556 5.818 15.407 1 97 218 PHE B O 1
ATOM 4551 N N . ARG B 1 219 ? -16.858 7.124 13.588 1 96.55 219 ARG B N 1
ATOM 4552 C CA . ARG B 1 219 ? -18.299 7.224 13.796 1 96.55 219 ARG B CA 1
ATOM 4553 C C . ARG B 1 219 ? -18.947 5.844 13.813 1 96.55 219 ARG B C 1
ATOM 4555 O O . ARG B 1 219 ? -19.804 5.564 14.654 1 96.55 219 ARG B O 1
ATOM 4562 N N . LYS B 1 220 ? -18.502 4.995 12.978 1 96.59 220 LYS B N 1
ATOM 4563 C CA . LYS B 1 220 ? -19.079 3.659 12.867 1 96.59 220 LYS B CA 1
ATOM 4564 C C . LYS B 1 220 ? -18.696 2.793 14.063 1 96.59 220 LYS B C 1
ATOM 4566 O O . LYS B 1 220 ? -19.519 2.03 14.572 1 96.59 220 LYS B O 1
ATOM 4571 N N . LEU B 1 221 ? -17.468 2.897 14.469 1 96.36 221 LEU B N 1
ATOM 4572 C CA . LEU B 1 221 ? -16.991 2.077 15.578 1 96.36 221 LEU B CA 1
ATOM 4573 C C . LEU B 1 221 ? -17.548 2.581 16.905 1 96.36 221 LEU B C 1
ATOM 4575 O O . LEU B 1 221 ? -17.87 1.785 17.79 1 96.36 221 LEU B O 1
ATOM 4579 N N . ARG B 1 222 ? -17.609 3.898 17.041 1 93.77 222 ARG B N 1
ATOM 4580 C CA . ARG B 1 222 ? -18.12 4.506 18.265 1 93.77 222 ARG B CA 1
ATOM 4581 C C . ARG B 1 222 ? -19.528 4.01 18.577 1 93.77 222 ARG B C 1
ATOM 4583 O O . ARG B 1 222 ? -19.868 3.782 19.74 1 93.77 222 ARG B O 1
ATOM 4590 N N . ASP B 1 223 ? -20.316 3.743 17.611 1 91.23 223 ASP B N 1
ATOM 4591 C CA . ASP B 1 223 ? -21.728 3.413 17.779 1 91.23 223 ASP B CA 1
ATOM 4592 C C . ASP B 1 223 ? -21.956 1.907 17.681 1 91.23 223 ASP B C 1
ATOM 4594 O O . ASP B 1 223 ? -23.084 1.433 17.833 1 91.23 223 ASP B O 1
ATOM 4598 N N . ASP B 1 224 ? -20.93 1.122 17.42 1 94.59 224 ASP B N 1
ATOM 4599 C CA . ASP B 1 224 ? -21.06 -0.325 17.277 1 94.59 224 ASP B CA 1
ATOM 4600 C C . ASP B 1 224 ? -20.951 -1.023 18.63 1 94.59 224 ASP B C 1
ATOM 4602 O O . ASP B 1 224 ? -19.921 -0.932 19.301 1 94.59 224 ASP B O 1
ATOM 4606 N N . PRO B 1 225 ? -21.943 -1.768 19.084 1 94.2 225 PRO B N 1
ATOM 4607 C CA . PRO B 1 225 ? -21.945 -2.407 20.402 1 94.2 225 PRO B CA 1
ATOM 4608 C C . PRO B 1 225 ? -20.839 -3.449 20.554 1 94.2 225 PRO B C 1
ATOM 4610 O O . PRO B 1 225 ? -20.474 -3.808 21.677 1 94.2 225 PRO B O 1
ATOM 4613 N N . GLU B 1 226 ? -20.26 -3.932 19.425 1 94.44 226 GLU B N 1
ATOM 4614 C CA . GLU B 1 226 ? -19.225 -4.96 19.473 1 94.44 226 GLU B CA 1
ATOM 4615 C C . GLU B 1 226 ? -17.844 -4.344 19.674 1 94.44 226 GLU B C 1
ATOM 4617 O O . GLU B 1 226 ? -16.86 -5.061 19.868 1 94.44 226 GLU B O 1
ATOM 4622 N N . VAL B 1 227 ? -17.829 -3.04 19.649 1 94.35 227 VAL B N 1
ATOM 4623 C CA . VAL B 1 227 ? -16.548 -2.352 19.772 1 94.35 227 VAL B CA 1
ATOM 4624 C C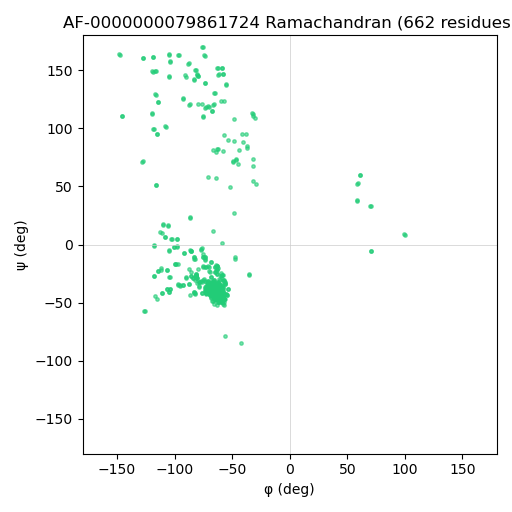 . VAL B 1 227 ? -16.51 -1.559 21.076 1 94.35 227 VAL B C 1
ATOM 4626 O O . VAL B 1 227 ? -17.349 -0.684 21.303 1 94.35 227 VAL B O 1
ATOM 4629 N N . PRO B 1 228 ? -15.538 -1.859 21.875 1 90.74 228 PRO B N 1
ATOM 4630 C CA . PRO B 1 228 ? -15.426 -1.092 23.118 1 90.74 228 PRO B CA 1
ATOM 4631 C C . PRO B 1 228 ? -15.097 0.379 22.875 1 90.74 228 PRO B C 1
ATOM 4633 O O . PRO B 1 228 ? -14.235 0.695 22.05 1 90.74 228 PRO B O 1
ATOM 4636 N N . PHE B 1 229 ? -15.825 1.21 23.481 1 90.04 229 PHE B N 1
ATOM 4637 C CA . PHE B 1 229 ? -15.575 2.646 23.454 1 90.04 229 PHE B CA 1
ATOM 4638 C C . PHE B 1 229 ? -15.966 3.289 24.779 1 90.04 229 PHE B C 1
ATOM 4640 O O . PHE B 1 229 ? -17.152 3.388 25.101 1 90.04 229 PHE B O 1
ATOM 4647 N N . SER B 1 230 ? -14.903 3.743 25.529 1 87.06 230 SER B N 1
ATOM 4648 C CA . SER B 1 230 ? -15.152 4.244 26.877 1 87.06 230 SER B CA 1
ATOM 4649 C C . SER B 1 230 ? -14.762 5.713 27.001 1 87.06 230 SER B C 1
ATOM 4651 O O . SER B 1 230 ? -15.027 6.347 28.025 1 87.06 230 SER B O 1
ATOM 4653 N N . THR B 1 231 ? -14.305 6.278 26.039 1 86.83 231 THR B N 1
ATOM 4654 C CA . THR B 1 231 ? -13.795 7.642 26.122 1 86.83 231 THR B CA 1
ATOM 4655 C C . THR B 1 231 ? -14.937 8.652 26.057 1 86.83 231 THR B C 1
ATOM 4657 O O . THR B 1 231 ? -15.893 8.467 25.301 1 86.83 231 THR B O 1
ATOM 4660 N N . SER B 1 232 ? -14.794 9.77 26.782 1 90.56 232 SER B N 1
ATOM 4661 C CA . SER B 1 232 ? -15.815 10.812 26.811 1 90.56 232 SER B CA 1
ATOM 4662 C C . SER B 1 232 ? -15.61 11.818 25.683 1 90.56 232 SER B C 1
ATOM 4664 O O . SER B 1 232 ? -14.492 11.993 25.196 1 90.56 232 SER B O 1
ATOM 4666 N N . ASN B 1 233 ? -16.681 12.497 25.283 1 92.59 233 ASN B N 1
ATOM 4667 C CA . ASN B 1 233 ? -16.616 13.592 24.321 1 92.59 233 ASN B CA 1
ATOM 4668 C C . ASN B 1 233 ? -15.688 14.704 24.799 1 92.59 233 ASN B C 1
ATOM 4670 O O . ASN B 1 233 ? -15.018 15.35 23.991 1 92.59 233 ASN B O 1
ATOM 4674 N N . ASP B 1 234 ? -15.601 14.877 26.084 1 95.33 234 ASP B N 1
ATOM 4675 C CA . ASP B 1 234 ? -14.744 15.912 26.655 1 95.33 234 ASP B CA 1
ATOM 4676 C C . ASP B 1 234 ? -13.271 15.616 26.384 1 95.33 234 ASP B C 1
ATOM 4678 O O . ASP B 1 234 ? -12.486 16.53 26.124 1 95.33 234 ASP B O 1
ATOM 4682 N N . THR B 1 235 ? -12.97 14.356 26.468 1 94.69 235 THR B N 1
ATOM 4683 C CA . THR B 1 235 ? -11.593 13.961 26.194 1 94.69 235 THR B CA 1
ATOM 4684 C C . THR B 1 235 ? -11.22 14.267 24.746 1 94.69 235 THR B C 1
ATOM 4686 O O . THR B 1 235 ? -10.12 14.749 24.471 1 94.69 235 THR B O 1
ATOM 4689 N N . ILE B 1 236 ? -12.139 14.059 23.838 1 96.39 236 ILE B N 1
ATOM 4690 C CA . ILE B 1 236 ? -11.902 14.316 22.422 1 96.39 236 ILE B CA 1
ATOM 4691 C C . ILE B 1 236 ? -11.721 15.814 22.192 1 96.39 236 ILE B C 1
ATOM 4693 O O . ILE B 1 236 ? -10.797 16.234 21.491 1 96.39 236 ILE B O 1
ATOM 4697 N N . VAL B 1 237 ? -12.554 16.587 22.81 1 97.81 237 VAL B N 1
ATOM 4698 C CA . VAL B 1 237 ? -12.487 18.038 22.67 1 97.81 237 VAL B CA 1
ATOM 4699 C C . VAL B 1 237 ? -11.155 18.549 23.212 1 97.81 237 VAL B C 1
ATOM 4701 O O . VAL B 1 237 ? -10.533 19.432 22.617 1 97.81 237 VAL B O 1
ATOM 4704 N N . GLU B 1 238 ? -10.726 18.001 24.269 1 97.18 238 GLU B N 1
ATOM 4705 C CA . GLU B 1 238 ? -9.444 18.391 24.848 1 97.18 238 GLU B CA 1
ATOM 4706 C C . GLU B 1 238 ? -8.288 18.039 23.916 1 97.18 238 GLU B C 1
ATOM 4708 O O . GLU B 1 238 ? -7.334 18.809 23.784 1 97.18 238 GLU B O 1
ATOM 4713 N N . MET B 1 239 ? -8.322 16.861 23.319 1 96.52 239 MET B N 1
ATOM 4714 C CA . MET B 1 239 ? -7.306 16.459 22.351 1 96.52 239 MET B CA 1
ATOM 4715 C C . MET B 1 239 ? -7.228 17.454 21.198 1 96.52 239 MET B C 1
ATOM 4717 O O . MET B 1 239 ? -6.136 17.833 20.771 1 96.52 239 MET B O 1
ATOM 4721 N N . VAL B 1 240 ? -8.393 17.874 20.734 1 98.06 240 VAL B N 1
ATOM 4722 C CA . VAL B 1 240 ? -8.471 18.807 19.615 1 98.06 240 VAL B CA 1
ATOM 4723 C C . VAL B 1 240 ? -7.896 20.16 20.029 1 98.06 240 VAL B C 1
ATOM 4725 O O . VAL B 1 240 ? -7.106 20.757 19.294 1 98.06 240 VAL B O 1
ATOM 4728 N N . LYS B 1 241 ? -8.244 20.654 21.209 1 98.27 241 LYS B N 1
ATOM 4729 C CA . LYS B 1 241 ? -7.743 21.934 21.701 1 98.27 241 LYS B CA 1
ATOM 4730 C C . LYS B 1 241 ? -6.224 21.913 21.84 1 98.27 241 LYS B C 1
ATOM 4732 O O . LYS B 1 241 ? -5.548 22.877 21.472 1 98.27 241 LYS B O 1
ATOM 4737 N N . GLN B 1 242 ? -5.716 20.829 22.34 1 97.55 242 GLN B N 1
ATOM 4738 C CA . GLN B 1 242 ? -4.271 20.68 22.479 1 97.55 242 GLN B CA 1
ATOM 4739 C C . GLN B 1 242 ? -3.582 20.711 21.118 1 97.55 242 GLN B C 1
ATOM 4741 O O . GLN B 1 242 ? -2.542 21.353 20.957 1 97.55 242 GLN B O 1
ATOM 4746 N N . ALA B 1 243 ? -4.148 19.995 20.173 1 97.42 243 ALA B N 1
ATOM 4747 C CA . ALA B 1 243 ? -3.576 19.941 18.83 1 97.42 243 ALA B CA 1
ATOM 4748 C C . ALA B 1 243 ? -3.567 21.322 18.182 1 97.42 243 ALA B C 1
ATOM 4750 O O . ALA B 1 243 ? -2.606 21.69 17.503 1 97.42 243 ALA B O 1
ATOM 4751 N N . VAL B 1 244 ? -4.628 22.071 18.372 1 98.05 244 VAL B N 1
ATOM 4752 C CA . VAL B 1 244 ? -4.729 23.42 17.823 1 98.05 244 VAL B CA 1
ATOM 4753 C C . VAL B 1 244 ? -3.629 24.301 18.411 1 98.05 244 VAL B C 1
ATOM 4755 O O . VAL B 1 244 ? -2.957 25.034 17.682 1 98.05 244 VAL B O 1
ATOM 4758 N N . GLU B 1 245 ? -3.413 24.199 19.691 1 97.56 245 GLU B N 1
ATOM 4759 C CA . GLU B 1 245 ? -2.374 24.981 20.353 1 97.56 245 GLU B CA 1
ATOM 4760 C C . GLU B 1 245 ? -0.99 24.63 19.813 1 97.56 245 GLU B C 1
ATOM 4762 O O . GLU B 1 245 ? -0.174 25.517 19.559 1 97.56 245 GLU B O 1
ATOM 4767 N N . ILE B 1 246 ? -0.748 23.366 19.653 1 96.61 246 ILE B N 1
ATOM 4768 C CA . ILE B 1 246 ? 0.544 22.899 19.164 1 96.61 246 ILE B CA 1
ATOM 4769 C C . ILE B 1 246 ? 0.757 23.379 17.73 1 96.61 246 ILE B C 1
ATOM 4771 O O . ILE B 1 246 ? 1.849 23.828 17.374 1 96.61 246 ILE B O 1
ATOM 4775 N N . GLU B 1 247 ? -0.26 23.315 16.896 1 97.23 247 GLU B N 1
ATOM 4776 C CA . GLU B 1 247 ? -0.158 23.741 15.503 1 97.23 247 GLU B CA 1
ATOM 4777 C C . GLU B 1 247 ? 0.08 25.245 15.403 1 97.23 247 GLU B C 1
ATOM 4779 O O . GLU B 1 247 ? 0.882 25.699 14.584 1 97.23 247 GLU B O 1
ATOM 4784 N N . ILE B 1 248 ? -0.602 26.02 16.207 1 97.04 248 ILE B N 1
ATOM 4785 C CA . ILE B 1 248 ? -0.431 27.469 16.226 1 97.04 248 ILE B CA 1
ATOM 4786 C C . ILE B 1 248 ? 0.994 27.815 16.653 1 97.04 248 ILE B C 1
ATOM 4788 O O . ILE B 1 248 ? 1.633 28.685 16.057 1 97.04 248 ILE B O 1
ATOM 4792 N N . GLU B 1 249 ? 1.472 27.113 17.642 1 95.86 249 GLU B N 1
ATOM 4793 C CA . GLU B 1 249 ? 2.847 27.336 18.079 1 95.86 249 GLU B CA 1
ATOM 4794 C C . GLU B 1 249 ? 3.838 27.019 16.963 1 95.86 249 GLU B C 1
ATOM 4796 O O . GLU B 1 249 ? 4.806 27.755 16.758 1 95.86 249 GLU B O 1
ATOM 4801 N N . PHE B 1 250 ? 3.634 26.02 16.237 1 95.33 250 PHE B N 1
ATOM 4802 C CA . PHE B 1 250 ? 4.521 25.607 15.156 1 95.33 250 PHE B CA 1
ATOM 4803 C C . PHE B 1 250 ? 4.536 26.647 14.042 1 95.33 250 PHE B C 1
ATOM 4805 O O . PHE B 1 250 ? 5.597 27.161 13.68 1 95.33 250 PHE B O 1
ATOM 4812 N N . ILE B 1 251 ? 3.367 27.063 13.562 1 95.57 251 ILE B N 1
ATOM 4813 C CA . ILE B 1 251 ? 3.248 27.813 12.317 1 95.57 251 ILE B CA 1
ATOM 4814 C C . ILE B 1 251 ? 3.406 29.306 12.596 1 95.57 251 ILE B C 1
ATOM 4816 O O . ILE B 1 251 ? 3.837 30.065 11.725 1 95.57 251 ILE B O 1
ATOM 4820 N N . ASN B 1 252 ? 3.195 29.771 13.848 1 93.77 252 ASN B N 1
ATOM 4821 C CA . ASN B 1 252 ? 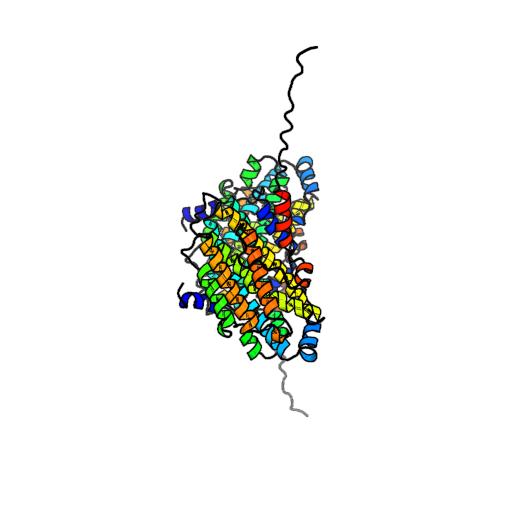3.202 31.201 14.134 1 93.77 252 ASN B CA 1
ATOM 4822 C C . ASN B 1 252 ? 4.398 31.595 14.995 1 93.77 252 ASN B C 1
ATOM 4824 O O . ASN B 1 252 ? 4.816 32.755 14.992 1 93.77 252 ASN B O 1
ATOM 4828 N N . GLU B 1 253 ? 4.924 30.626 15.687 1 90.3 253 GLU B N 1
ATOM 4829 C CA . GLU B 1 253 ? 5.979 30.998 16.625 1 90.3 253 GLU B CA 1
ATOM 4830 C C . GLU B 1 253 ? 7.314 30.372 16.23 1 90.3 253 GLU B C 1
ATOM 4832 O O . GLU B 1 253 ? 8.327 31.067 16.135 1 90.3 253 GLU B O 1
ATOM 4837 N N . SER B 1 254 ? 7.297 29.091 15.914 1 88.81 254 SER B N 1
ATOM 4838 C CA . SER B 1 254 ? 8.545 28.381 15.653 1 88.81 254 SER B CA 1
ATOM 4839 C C . SER B 1 254 ? 9.027 28.615 14.225 1 88.81 254 SER B C 1
ATOM 4841 O O . SER B 1 254 ? 10.229 28.741 13.983 1 88.81 254 SER B O 1
ATOM 4843 N N . ILE B 1 255 ? 8.087 28.565 13.286 1 89.98 255 ILE B N 1
ATOM 4844 C CA . ILE B 1 255 ? 8.321 28.869 11.879 1 89.98 255 ILE B CA 1
ATOM 4845 C C . ILE B 1 255 ? 7.292 29.888 11.393 1 89.98 255 ILE B C 1
ATOM 4847 O O . ILE B 1 255 ? 6.474 29.586 10.521 1 89.98 255 ILE B O 1
ATOM 4851 N N . PRO B 1 256 ? 7.512 31.206 11.938 1 91.45 256 PRO B N 1
ATOM 4852 C CA . PRO B 1 256 ? 6.412 32.165 11.803 1 91.45 256 PRO B CA 1
ATOM 4853 C C . PRO B 1 256 ? 5.99 32.378 10.351 1 91.45 256 PRO B C 1
ATOM 4855 O O . PRO B 1 256 ? 6.79 32.838 9.533 1 91.45 256 PRO B O 1
ATOM 4858 N N . CYS B 1 257 ? 4.712 32.143 10.067 1 92.8 257 CYS B N 1
ATOM 4859 C CA . CYS B 1 257 ? 4.165 32.331 8.728 1 92.8 257 CYS B CA 1
ATOM 4860 C C . CYS B 1 257 ? 4.267 33.789 8.297 1 92.8 257 CYS B C 1
ATOM 4862 O O . CYS B 1 257 ? 4.229 34.092 7.103 1 92.8 257 CYS B O 1
ATOM 4864 N N . ALA B 1 258 ? 4.414 34.686 9.232 1 92.43 258 ALA B N 1
ATOM 4865 C CA . ALA B 1 258 ? 4.602 36.104 8.934 1 92.43 258 ALA B CA 1
ATOM 4866 C C . ALA B 1 258 ? 5.833 36.322 8.06 1 92.43 258 ALA B C 1
ATOM 4868 O O . ALA B 1 258 ? 5.906 37.301 7.313 1 92.43 258 ALA B O 1
ATOM 4869 N N . MET B 1 259 ? 6.774 35.43 8.141 1 89.05 259 MET B N 1
ATOM 4870 C CA . MET B 1 259 ? 7.997 35.515 7.349 1 89.05 259 MET B CA 1
ATOM 4871 C C . MET B 1 259 ? 7.682 35.504 5.857 1 89.05 259 MET B C 1
ATOM 4873 O O . MET B 1 259 ? 8.439 36.052 5.055 1 89.05 259 MET B O 1
ATOM 4877 N N . ILE B 1 260 ? 6.522 34.934 5.522 1 92.54 260 ILE B N 1
ATOM 4878 C CA . ILE B 1 260 ? 6.19 34.848 4.105 1 92.54 260 ILE B CA 1
ATOM 4879 C C . ILE B 1 260 ? 4.993 35.746 3.8 1 92.54 260 ILE B C 1
ATOM 4881 O O . ILE B 1 260 ? 4.32 35.57 2.781 1 92.54 260 ILE B O 1
ATOM 4885 N N . GLY B 1 261 ? 4.61 36.626 4.8 1 91.71 261 GLY B N 1
ATOM 4886 C CA . GLY B 1 261 ? 3.624 37.66 4.533 1 91.71 261 GLY B CA 1
ATOM 4887 C C . GLY B 1 261 ? 2.23 37.292 5.005 1 91.71 261 GLY B C 1
ATOM 4888 O O . GLY B 1 261 ? 1.266 38.008 4.729 1 91.71 261 GLY B O 1
ATOM 4889 N N . MET B 1 262 ? 2.104 36.229 5.736 1 93.89 262 MET B N 1
ATOM 4890 C CA . MET B 1 262 ? 0.791 35.831 6.235 1 93.89 262 MET B CA 1
ATOM 4891 C C . MET B 1 262 ? 0.518 36.449 7.602 1 93.89 262 MET B C 1
ATOM 4893 O O . MET B 1 262 ? 1.444 36.666 8.386 1 93.89 262 MET B O 1
ATOM 4897 N N . ASN B 1 263 ? -0.728 36.737 7.766 1 94.68 263 ASN B N 1
ATOM 4898 C CA . ASN B 1 263 ? -1.169 37.264 9.053 1 94.68 263 ASN B CA 1
ATOM 4899 C C . ASN B 1 263 ? -1.338 36.152 10.085 1 94.68 263 ASN B C 1
ATOM 4901 O O . ASN B 1 263 ? -2.178 35.266 9.917 1 94.68 263 ASN B O 1
ATOM 4905 N N . ALA B 1 264 ? -0.626 36.233 11.186 1 96.23 264 ALA B N 1
ATOM 4906 C CA . ALA B 1 264 ? -0.605 35.188 12.206 1 96.23 264 ALA B CA 1
ATOM 4907 C C . ALA B 1 264 ? -1.979 35.022 12.85 1 96.23 264 ALA B C 1
ATOM 4909 O O . ALA B 1 264 ? -2.376 33.908 13.199 1 96.23 264 ALA B O 1
ATOM 4910 N N . GLU B 1 265 ? -2.675 36.13 13.05 1 97.37 265 GLU B N 1
ATOM 4911 C CA . GLU B 1 265 ? -4.002 36.061 13.656 1 97.37 265 GLU B CA 1
ATOM 4912 C C . GLU B 1 265 ? -4.987 35.334 12.745 1 97.37 265 GLU B C 1
ATOM 4914 O O . GLU B 1 265 ? -5.788 34.521 13.212 1 97.37 265 GLU B O 1
ATOM 4919 N N . LEU B 1 266 ? -4.898 35.578 11.486 1 97.22 266 LEU B N 1
ATOM 4920 C CA . LEU B 1 266 ? -5.769 34.91 10.525 1 97.22 266 LEU B CA 1
ATOM 4921 C C . LEU B 1 266 ? -5.408 33.434 10.399 1 97.22 266 LEU B C 1
ATOM 4923 O O . LEU B 1 266 ? -6.289 32.587 10.239 1 97.22 266 LEU B O 1
ATOM 4927 N N . MET B 1 267 ? -4.112 33.142 10.479 1 97.81 267 MET B N 1
ATOM 4928 C CA . MET B 1 267 ? -3.685 31.746 10.462 1 97.81 267 MET B CA 1
ATOM 4929 C C . MET B 1 267 ? -4.226 30.997 11.675 1 97.81 267 MET B C 1
ATOM 4931 O O . MET B 1 267 ? -4.702 29.867 11.551 1 97.81 267 MET B O 1
ATOM 4935 N N . THR B 1 268 ? -4.197 31.632 12.848 1 98.02 268 THR B N 1
ATOM 4936 C CA . THR B 1 268 ? -4.771 31.047 14.054 1 98.02 268 THR B CA 1
ATOM 4937 C C . THR B 1 268 ? -6.257 30.757 13.861 1 98.02 268 THR B C 1
ATOM 4939 O O . THR B 1 268 ? -6.726 29.66 14.17 1 98.02 268 THR B O 1
ATOM 4942 N N . GLN B 1 269 ? -6.949 31.728 13.344 1 98.23 269 GLN B N 1
ATOM 4943 C CA . GLN B 1 269 ? -8.372 31.564 13.068 1 98.23 269 GLN B CA 1
ATOM 4944 C C . GLN B 1 269 ? -8.617 30.403 12.109 1 98.23 269 GLN B C 1
ATOM 4946 O O . GLN B 1 269 ? -9.574 29.644 12.275 1 98.23 269 GLN B O 1
ATOM 4951 N N . TYR B 1 270 ? -7.787 30.279 11.12 1 97.44 270 TYR B N 1
ATOM 4952 C CA . TYR B 1 270 ? -7.94 29.215 10.134 1 97.44 270 TYR B CA 1
ATOM 4953 C C . TYR B 1 270 ? -7.773 27.845 10.78 1 97.44 270 TYR B C 1
ATOM 4955 O O . TYR B 1 270 ? -8.559 26.93 10.522 1 97.44 270 TYR B O 1
ATOM 4963 N N . ILE B 1 271 ? -6.759 27.687 11.59 1 97.91 271 ILE B N 1
ATOM 4964 C CA . ILE B 1 271 ? -6.5 26.415 12.255 1 97.91 271 ILE B CA 1
ATOM 4965 C C . ILE B 1 271 ? -7.675 26.059 13.163 1 97.91 271 ILE B C 1
ATOM 4967 O O . ILE B 1 271 ? -8.09 24.899 13.225 1 97.91 271 ILE B O 1
ATOM 4971 N N . GLN B 1 272 ? -8.223 27.065 13.838 1 98.44 272 GLN B N 1
ATOM 4972 C CA . GLN B 1 272 ? -9.399 26.877 14.681 1 98.44 272 GLN B CA 1
ATOM 4973 C C . GLN B 1 272 ? -10.613 26.473 13.85 1 98.44 272 GLN B C 1
ATOM 4975 O O . GLN B 1 272 ? -11.403 25.624 14.267 1 98.44 272 GLN B O 1
ATOM 4980 N N . PHE B 1 273 ? -10.736 27.045 12.724 1 97.49 273 PHE B N 1
ATOM 4981 C CA . PHE B 1 273 ? -11.81 26.71 11.796 1 97.49 273 PHE B CA 1
ATOM 4982 C C . PHE B 1 273 ? -11.725 25.247 11.376 1 97.49 273 PHE B C 1
ATOM 4984 O O . PHE B 1 273 ? -12.732 24.535 11.381 1 97.49 273 PHE B O 1
ATOM 4991 N N . VAL B 1 274 ? -10.554 24.846 10.975 1 97.09 274 VAL B N 1
ATOM 4992 C CA . VAL B 1 274 ? -10.321 23.469 10.553 1 97.09 274 VAL B CA 1
ATOM 4993 C C . VAL B 1 274 ? -10.681 22.513 11.688 1 97.09 274 VAL B C 1
ATOM 4995 O O . VAL B 1 274 ? -11.315 21.48 11.459 1 97.09 274 VAL B O 1
ATOM 4998 N N . ALA B 1 275 ? -10.302 22.869 12.925 1 98.16 275 ALA B N 1
ATOM 4999 C CA . ALA B 1 275 ? -10.578 22.038 14.094 1 98.16 275 ALA B CA 1
ATOM 5000 C C . ALA B 1 275 ? -12.079 21.918 14.339 1 98.16 275 ALA B C 1
ATOM 5002 O O . ALA B 1 275 ? -12.574 20.843 14.686 1 98.16 275 ALA B O 1
ATOM 5003 N N . ASP B 1 276 ? -12.779 23.011 14.188 1 97.88 276 ASP B N 1
ATOM 5004 C CA . ASP B 1 276 ? -14.226 23.003 14.378 1 97.88 276 ASP B CA 1
ATOM 5005 C C . ASP B 1 276 ? -14.909 22.103 13.351 1 97.88 276 ASP B C 1
ATOM 5007 O O . ASP B 1 276 ? -15.897 21.435 13.663 1 97.88 276 ASP B O 1
ATOM 5011 N N . HIS B 1 277 ? -14.392 22.077 12.199 1 95.56 277 HIS B N 1
ATOM 5012 C CA . HIS B 1 277 ? -14.96 21.217 11.167 1 95.56 277 HIS B CA 1
ATOM 5013 C C . HIS B 1 277 ? -14.733 19.744 11.492 1 95.56 277 HIS B C 1
ATOM 5015 O O . HIS B 1 277 ? -15.6 18.907 11.233 1 95.56 277 HIS B O 1
ATOM 5021 N N . LEU B 1 278 ? -13.598 19.455 11.977 1 97.53 278 LEU B N 1
ATOM 5022 C CA . LEU B 1 278 ? -13.318 18.083 12.388 1 97.53 278 LEU B CA 1
ATOM 5023 C C . LEU B 1 278 ? -14.286 17.634 13.477 1 97.53 278 LEU B C 1
ATOM 5025 O O . LEU B 1 278 ? -14.843 16.536 13.404 1 97.53 278 LEU B O 1
ATOM 5029 N N . LEU B 1 279 ? -14.508 18.511 14.487 1 97.55 279 LEU B N 1
ATOM 5030 C CA . LEU B 1 279 ? -15.443 18.195 15.561 1 97.55 279 LEU B CA 1
ATOM 5031 C C . LEU B 1 279 ? -16.854 18.002 15.015 1 97.55 279 LEU B C 1
ATOM 5033 O O . LEU B 1 279 ? -17.558 17.073 15.418 1 97.55 279 LEU B O 1
ATOM 5037 N N . ALA B 1 280 ? -17.229 18.822 14.083 1 96.07 280 ALA B N 1
ATOM 5038 C CA . ALA B 1 280 ? -18.559 18.73 13.486 1 96.07 280 ALA B CA 1
ATOM 5039 C C . ALA B 1 280 ? -18.734 17.412 12.738 1 96.07 280 ALA B C 1
ATOM 5041 O O . ALA B 1 280 ? -19.818 16.824 12.748 1 96.07 280 ALA B O 1
ATOM 5042 N N . ASP B 1 281 ? -17.721 16.924 12.111 1 95.19 281 ASP B N 1
ATOM 5043 C CA . ASP B 1 281 ? -17.761 15.696 11.322 1 95.19 281 ASP B CA 1
ATOM 5044 C C . ASP B 1 281 ? -18.052 14.485 12.205 1 95.19 281 ASP B C 1
ATOM 5046 O O . ASP B 1 281 ? -18.54 13.461 11.722 1 95.19 281 ASP B O 1
ATOM 5050 N N . ILE B 1 282 ? -17.749 14.59 13.466 1 95.41 282 ILE B N 1
ATOM 5051 C CA . ILE B 1 282 ? -18.038 13.481 14.367 1 95.41 282 ILE B CA 1
ATOM 5052 C C . ILE B 1 282 ? -19.177 13.864 15.309 1 95.41 282 ILE B C 1
ATOM 5054 O O . ILE B 1 282 ? -19.281 13.331 16.417 1 95.41 282 ILE B O 1
ATOM 5058 N N . GLN B 1 283 ? -19.882 14.928 14.898 1 94.02 283 GLN B N 1
ATOM 5059 C CA . GLN B 1 283 ? -21.142 15.328 15.517 1 94.02 283 GLN B CA 1
ATOM 5060 C C . GLN B 1 283 ? -20.913 15.885 16.919 1 94.02 283 GLN B C 1
ATOM 5062 O O . GLN B 1 283 ? -21.685 15.603 17.838 1 94.02 283 GLN B O 1
ATOM 5067 N N . LEU B 1 284 ? -19.841 16.522 17.134 1 95.98 284 LEU B N 1
ATOM 5068 C CA . LEU B 1 284 ? -19.595 17.297 18.345 1 95.98 284 LEU B CA 1
ATOM 5069 C C . LEU B 1 284 ? -19.728 18.791 18.071 1 95.98 284 LEU B C 1
ATOM 5071 O O . LEU B 1 284 ? -19.587 19.232 16.928 1 95.98 284 LEU B O 1
ATOM 5075 N N . GLN B 1 285 ? -19.966 19.519 19.054 1 96.04 285 GLN B N 1
ATOM 5076 C CA . GLN B 1 285 ? -20.137 20.961 18.915 1 96.04 285 GLN B CA 1
ATOM 5077 C C . GLN B 1 285 ? -18.8 21.653 18.666 1 96.04 285 GLN B C 1
ATOM 5079 O O . GLN B 1 285 ? -17.784 21.284 19.26 1 96.04 285 GLN B O 1
ATOM 5084 N N . PRO B 1 286 ? -18.867 22.593 17.768 1 95.8 286 PRO B N 1
ATOM 5085 C CA . PRO B 1 286 ? -17.647 23.384 17.588 1 95.8 286 PRO B CA 1
ATOM 5086 C C . PRO B 1 286 ? -17.201 24.08 18.872 1 95.8 286 PRO B C 1
ATOM 5088 O O . PRO B 1 286 ? -18.038 24.497 19.676 1 95.8 286 PRO B O 1
ATOM 5091 N N . VAL B 1 287 ? -15.973 24.291 18.962 1 97.5 287 VAL B N 1
ATOM 5092 C CA . VAL B 1 287 ? -15.395 24.89 20.161 1 97.5 287 VAL B CA 1
ATOM 5093 C C . VAL B 1 287 ? -15.034 26.348 19.888 1 97.5 287 VAL B C 1
ATOM 5095 O O . VAL B 1 287 ? -15.291 27.224 20.717 1 97.5 287 VAL B O 1
ATOM 5098 N N . PHE B 1 288 ? -14.532 26.648 18.809 1 97.94 288 PHE B N 1
ATOM 5099 C CA . PHE B 1 288 ? -13.968 27.963 18.525 1 97.94 288 PHE B CA 1
ATOM 5100 C C . PHE B 1 288 ? -14.979 28.838 17.793 1 97.94 288 PHE B C 1
ATOM 5102 O O . PHE B 1 288 ? -14.941 30.065 17.905 1 97.94 288 PHE B O 1
ATOM 5109 N N . LYS B 1 289 ? -15.793 28.356 16.972 1 97.21 289 LYS B N 1
ATOM 5110 C CA . LYS B 1 289 ? -16.9 29.03 16.3 1 97.21 289 LYS B CA 1
ATOM 5111 C C . LYS B 1 289 ? -16.404 30.216 15.478 1 97.21 289 LYS B C 1
ATOM 5113 O O . LYS B 1 289 ? -16.915 31.33 15.615 1 97.21 289 LYS B O 1
ATOM 5118 N N . VAL B 1 290 ? -15.439 29.913 14.649 1 97.08 290 VAL B N 1
ATOM 5119 C CA . VAL B 1 290 ? -14.879 30.949 13.788 1 97.08 290 VAL B CA 1
ATOM 5120 C C . VAL B 1 290 ? -15.097 30.579 12.323 1 97.08 290 VAL B C 1
ATOM 5122 O O . VAL B 1 290 ? -15.397 29.425 12.006 1 97.08 290 VAL B O 1
ATOM 5125 N N . SER B 1 291 ? -14.997 31.55 11.407 1 94.77 291 SER B N 1
ATOM 5126 C CA . SER B 1 291 ? -15.15 31.337 9.972 1 94.77 291 SER B CA 1
ATOM 5127 C C . SER B 1 291 ? -13.795 31.177 9.289 1 94.77 291 SER B C 1
ATOM 5129 O O . SER B 1 291 ? -12.756 31.465 9.886 1 94.77 291 SER B O 1
ATOM 5131 N N . ASN B 1 292 ? -13.82 30.653 8.093 1 95.05 292 ASN B N 1
ATOM 5132 C CA . ASN B 1 292 ? -12.604 30.542 7.294 1 95.05 292 ASN B CA 1
ATOM 5133 C C . ASN B 1 292 ? -12.083 31.913 6.872 1 95.05 292 ASN B C 1
ATOM 5135 O O . ASN B 1 292 ? -12.728 32.614 6.09 1 95.05 292 ASN B O 1
ATOM 5139 N N . PRO B 1 293 ? -10.953 32.316 7.308 1 95.57 293 PRO B N 1
ATOM 5140 C CA . PRO B 1 293 ? -10.451 33.65 6.969 1 95.57 293 PRO B CA 1
ATOM 5141 C C . PRO B 1 293 ? -9.771 33.694 5.603 1 95.57 293 PRO B C 1
ATOM 5143 O O . PRO B 1 293 ? -9.441 34.775 5.108 1 95.57 293 PRO B O 1
ATOM 5146 N N . PHE B 1 294 ? -9.52 32.534 4.988 1 93.24 294 PHE B N 1
ATOM 5147 C CA . PHE B 1 294 ? -8.792 32.466 3.726 1 93.24 294 PHE B CA 1
ATOM 5148 C C . PHE B 1 294 ? -9.685 31.927 2.614 1 93.24 294 PHE B C 1
ATOM 5150 O O . PHE B 1 294 ? -9.674 30.728 2.329 1 93.24 294 PHE B O 1
ATOM 5157 N N . PRO B 1 295 ? -10.315 32.777 1.827 1 88.77 295 PRO B N 1
ATOM 5158 C CA . PRO B 1 295 ? -11.225 32.352 0.76 1 88.77 295 PRO B CA 1
ATOM 5159 C C . PRO B 1 295 ? -10.541 31.473 -0.284 1 88.77 295 PRO B C 1
ATOM 5161 O O . PRO B 1 295 ? -11.177 30.589 -0.864 1 88.77 295 PRO B O 1
ATOM 5164 N N . PHE B 1 296 ? -9.248 31.585 -0.497 1 87.38 296 PHE B N 1
ATOM 5165 C CA . PHE B 1 296 ? -8.539 30.804 -1.503 1 87.38 296 PHE B CA 1
ATOM 5166 C C . PHE B 1 296 ? -8.465 29.337 -1.097 1 87.38 296 PHE B C 1
ATOM 5168 O O . PHE B 1 296 ? -8.289 28.46 -1.946 1 87.38 296 PHE B O 1
ATOM 5175 N N . MET B 1 297 ? -8.575 29.018 0.139 1 88.61 297 MET B N 1
ATOM 5176 C CA . MET B 1 297 ? -8.569 27.632 0.598 1 88.61 297 MET B CA 1
ATOM 5177 C C . MET B 1 297 ? -9.881 26.938 0.248 1 88.61 297 MET B C 1
ATOM 5179 O O . MET B 1 297 ? -9.911 25.721 0.054 1 88.61 297 MET B O 1
ATOM 5183 N N . ALA B 1 298 ? -10.956 27.622 0.21 1 79.05 298 ALA B N 1
ATOM 5184 C CA . ALA B 1 298 ? -12.254 27.07 -0.168 1 79.05 298 ALA B CA 1
ATOM 5185 C C . ALA B 1 298 ? -12.282 26.699 -1.648 1 79.05 298 ALA B C 1
ATOM 5187 O O . ALA B 1 298 ? -12.883 25.692 -2.031 1 79.05 298 ALA B O 1
ATOM 5188 N N . ALA B 1 299 ? -11.662 27.405 -2.452 1 66 299 ALA B N 1
ATOM 5189 C CA . ALA B 1 299 ? -11.619 27.217 -3.9 1 66 299 ALA B CA 1
ATOM 5190 C C . ALA B 1 299 ? -10.848 25.952 -4.265 1 66 299 ALA B C 1
ATOM 5192 O O . ALA B 1 299 ? -11.09 25.352 -5.316 1 66 299 ALA B O 1
ATOM 5193 N N . LEU B 1 300 ? -9.981 25.579 -3.5 1 64.79 300 LEU B N 1
ATOM 5194 C CA . LEU B 1 300 ? -9.118 24.441 -3.797 1 64.79 300 LEU B CA 1
ATOM 5195 C C . LEU B 1 300 ? -9.77 23.135 -3.354 1 64.79 300 LEU B C 1
ATOM 5197 O O . LEU B 1 300 ? -9.164 22.066 -3.462 1 64.79 300 LEU B O 1
ATOM 5201 N N . GLY B 1 301 ? -11.222 23.151 -3.238 1 56.67 301 GLY B N 1
ATOM 5202 C CA . GLY B 1 301 ? -11.97 21.939 -2.941 1 56.67 301 GLY B CA 1
ATOM 5203 C C . GLY B 1 301 ? -11.776 21.453 -1.517 1 56.67 301 GLY B C 1
ATOM 5204 O O . GLY B 1 301 ? -12.099 20.307 -1.198 1 56.67 301 GLY B O 1
ATOM 5205 N N . MET B 1 302 ? -11.004 22.077 -0.999 1 50.85 302 MET B N 1
ATOM 5206 C CA . MET B 1 302 ? -11.101 21.763 0.423 1 50.85 302 MET B CA 1
ATOM 5207 C C . MET B 1 302 ? -12.471 22.149 0.973 1 50.85 302 MET B C 1
ATOM 5209 O O . MET B 1 302 ? -12.86 23.317 0.919 1 50.85 302 MET B O 1
ATOM 5213 N N . PRO B 1 303 ? -13.51 21.248 0.775 1 41.44 303 PRO B N 1
ATOM 5214 C CA . PRO B 1 303 ? -14.903 21.618 1.037 1 41.44 303 PRO B CA 1
ATOM 5215 C C . PRO B 1 303 ? -15.041 22.63 2.172 1 41.44 303 PRO B C 1
ATOM 5217 O O . PRO B 1 303 ? -14.329 22.538 3.175 1 41.44 303 PRO B O 1
ATOM 5220 N N . ASP B 1 304 ? -15.43 23.774 1.93 1 36.42 304 ASP B N 1
ATOM 5221 C CA . ASP B 1 304 ? -16.099 24.496 3.009 1 36.42 304 ASP B CA 1
ATOM 5222 C C . ASP B 1 304 ? -17.147 23.618 3.69 1 36.42 304 ASP B C 1
ATOM 5224 O O . ASP B 1 304 ? -18.238 23.415 3.152 1 36.42 304 ASP B O 1
ATOM 5228 N N . ARG B 1 305 ? -16.814 22.684 4.434 1 39.64 305 ARG B N 1
ATOM 5229 C CA . ARG B 1 305 ? -17.803 21.924 5.191 1 39.64 305 ARG B CA 1
ATOM 5230 C C . ARG B 1 305 ? -18.783 22.853 5.899 1 39.64 305 ARG B C 1
ATOM 5232 O O . ARG B 1 305 ? -19.65 22.396 6.647 1 39.64 305 ARG B O 1
ATOM 5239 N N . ALA B 1 306 ? -18.526 24.021 5.931 1 36.23 306 ALA B N 1
ATOM 5240 C CA . ALA B 1 306 ? -19.43 24.963 6.586 1 36.23 306 ALA B CA 1
ATOM 5241 C C . ALA B 1 306 ? -20.837 24.87 6.004 1 36.23 306 ALA B C 1
ATOM 5243 O O . ALA B 1 306 ? -21.825 25.051 6.72 1 36.23 306 ALA B O 1
ATOM 5244 N N . ASN B 1 307 ? -21.005 24.583 4.733 1 36.67 307 ASN B N 1
ATOM 5245 C CA . ASN B 1 307 ? -22.38 24.596 4.247 1 36.67 307 ASN B CA 1
ATOM 5246 C C . ASN B 1 307 ? -23.146 23.355 4.698 1 36.67 307 ASN B C 1
ATOM 5248 O O . ASN B 1 307 ? -24.319 23.187 4.361 1 36.67 307 ASN B O 1
ATOM 5252 N N . TYR B 1 308 ? -22.478 22.498 5.19 1 37.36 308 TYR B N 1
ATOM 5253 C CA . TYR B 1 308 ? -23.214 21.358 5.726 1 37.36 308 TYR B CA 1
ATOM 5254 C C . TYR B 1 308 ? -23.967 21.744 6.994 1 37.36 308 TYR B C 1
ATOM 5256 O O . TYR B 1 308 ? -25.077 21.263 7.235 1 37.36 308 TYR B O 1
ATOM 5264 N N . PHE B 1 309 ? -23.388 22.644 7.759 1 35.44 309 PHE B N 1
ATOM 5265 C CA . PHE B 1 309 ? -24.126 23.099 8.931 1 35.44 309 PHE B CA 1
ATOM 5266 C C . PHE B 1 309 ? -25.335 23.931 8.521 1 35.44 309 PHE B C 1
ATOM 5268 O O . PHE B 1 309 ? -26.397 23.84 9.14 1 35.44 309 PHE B O 1
ATOM 5275 N N . GLU B 1 310 ? -25.149 24.756 7.586 1 36.12 310 GLU B N 1
ATOM 5276 C CA . GLU B 1 310 ? -26.296 25.542 7.139 1 36.12 310 GLU B CA 1
ATOM 5277 C C . GLU B 1 310 ? -27.336 24.66 6.455 1 36.12 310 GLU B C 1
ATOM 5279 O O . GLU B 1 310 ? -28.54 24.883 6.601 1 36.12 310 GLU B O 1
ATOM 5284 N N . ILE B 1 311 ? -26.928 23.654 5.812 1 34.04 311 ILE B N 1
ATOM 5285 C CA . ILE B 1 311 ? -27.914 22.811 5.145 1 34.04 311 ILE B CA 1
ATOM 5286 C C . ILE B 1 311 ? -28.583 21.894 6.166 1 34.04 311 ILE B C 1
ATOM 5288 O O . ILE B 1 311 ? -29.799 21.69 6.123 1 34.04 311 ILE B O 1
ATOM 5292 N N . ARG B 1 312 ? -27.808 21.444 7.123 1 36.34 312 ARG B N 1
ATOM 5293 C CA . ARG B 1 312 ? -28.501 20.574 8.067 1 36.34 312 ARG B CA 1
ATOM 5294 C C . ARG B 1 312 ? -29.437 21.375 8.966 1 36.34 312 ARG B C 1
ATOM 5296 O O . ARG B 1 312 ? -30.464 20.862 9.416 1 36.34 312 ARG B O 1
ATOM 5303 N N . GLU B 1 313 ? -29.022 22.53 9.371 1 35.66 313 GLU B N 1
ATOM 5304 C CA . GLU B 1 313 ? -29.996 23.311 10.128 1 35.66 313 GLU B CA 1
ATOM 5305 C C . GLU B 1 313 ? -31.235 23.61 9.289 1 35.66 313 GLU B C 1
ATOM 5307 O O . GLU B 1 313 ? -32.349 23.661 9.815 1 35.66 313 GLU B O 1
ATOM 5312 N N . SER B 1 314 ? -30.987 23.709 8.027 1 33.88 314 SER B N 1
ATOM 5313 C CA . SER B 1 314 ? -32.163 24.016 7.22 1 33.88 314 SER B CA 1
ATOM 5314 C C . SER B 1 314 ? -33.013 22.772 6.985 1 33.88 314 SER B C 1
ATOM 5316 O O . SER B 1 314 ? -34.238 22.861 6.879 1 33.88 314 SER B O 1
ATOM 5318 N N . VAL B 1 315 ? -32.328 21.643 6.909 1 35.65 315 VAL B N 1
ATOM 5319 C CA . VAL B 1 315 ? -33.133 20.463 6.613 1 35.65 315 VAL B CA 1
ATOM 5320 C C . VAL B 1 315 ? -33.776 19.941 7.896 1 35.65 315 VAL B C 1
ATOM 5322 O O . VAL B 1 315 ? -34.817 19.281 7.852 1 35.65 315 VAL B O 1
ATOM 5325 N N . TYR B 1 316 ? -33.142 20.116 8.993 1 33.08 316 TYR B N 1
ATOM 5326 C CA . TYR B 1 316 ? -33.776 19.643 10.219 1 33.08 316 TYR B CA 1
ATOM 5327 C C . TYR B 1 316 ? -34.91 20.57 10.639 1 33.08 316 TYR B C 1
ATOM 5329 O O . TYR B 1 316 ? -35.437 20.453 11.748 1 33.08 316 TYR B O 1
ATOM 5337 N N . GLN B 1 317 ? -34.974 21.669 9.932 1 29.88 317 GLN B N 1
ATOM 5338 C CA . GLN B 1 317 ? -36.251 22.274 10.299 1 29.88 317 GLN B CA 1
ATOM 5339 C C . GLN B 1 317 ? -37.42 21.391 9.874 1 29.88 317 GLN B C 1
ATOM 5341 O O . GLN B 1 317 ? -37.617 21.142 8.683 1 29.88 317 GLN B O 1
ATOM 5346 N N . LYS B 1 318 ? -37.575 20.441 10.702 1 31.34 318 LYS B N 1
ATOM 5347 C CA . LYS B 1 318 ? -38.794 19.643 10.61 1 31.34 318 LYS B CA 1
ATOM 5348 C C . LYS B 1 318 ? -39.959 20.478 10.086 1 31.34 318 LYS B C 1
ATOM 5350 O O . LYS B 1 318 ? -40.141 21.626 10.497 1 31.34 318 LYS B O 1
ATOM 5355 N N . PRO B 1 319 ? -40.375 20.22 8.856 1 29.62 319 PRO B N 1
ATOM 5356 C CA . PRO B 1 319 ? -41.668 20.836 8.549 1 29.62 319 PRO B CA 1
ATOM 5357 C C . PRO B 1 319 ? -42.629 20.814 9.736 1 29.62 319 PRO B C 1
ATOM 5359 O O . PRO B 1 319 ? -42.728 19.802 10.435 1 29.62 319 PRO B O 1
ATOM 5362 N N . VAL B 1 320 ? -42.699 21.844 10.494 1 31.28 320 VAL B N 1
ATOM 5363 C CA . VAL B 1 320 ? -43.821 22.001 11.413 1 31.28 320 VAL B CA 1
ATOM 5364 C C . VAL B 1 320 ? -45.099 21.476 10.762 1 31.28 320 VAL B C 1
ATOM 5366 O O . VAL B 1 320 ? -45.472 21.912 9.67 1 31.28 320 VAL B O 1
ATOM 5369 N N . ASP B 1 321 ? -45.301 20.167 10.881 1 28.53 321 ASP B N 1
ATOM 5370 C CA . ASP B 1 321 ? -46.602 19.569 10.599 1 28.53 321 ASP B CA 1
ATOM 5371 C C . ASP B 1 321 ? -47.735 20.535 10.938 1 28.53 321 ASP B C 1
ATOM 5373 O O . ASP B 1 321 ? -47.905 20.918 12.097 1 28.53 321 ASP B O 1
ATOM 5377 N N . THR B 1 322 ? -47.875 21.624 10.204 1 28.59 322 THR B N 1
ATOM 5378 C CA . THR B 1 322 ? -49.158 22.312 10.289 1 28.59 322 THR B CA 1
ATOM 5379 C C . THR B 1 322 ? -50.308 21.31 10.314 1 28.59 322 THR B C 1
ATOM 5381 O O . THR B 1 322 ? -50.406 20.447 9.44 1 28.59 322 THR B O 1
ATOM 5384 N N . GLY B 1 323 ? -50.694 20.831 11.517 1 27.26 323 GLY B N 1
ATOM 5385 C CA . GLY B 1 323 ? -51.894 20.113 11.917 1 27.26 323 GLY B CA 1
ATOM 5386 C C . GLY B 1 323 ? -53.121 20.51 11.118 1 27.26 323 GLY B C 1
ATOM 5387 O O . GLY B 1 323 ? -53.697 21.576 11.344 1 27.26 323 GLY B O 1
ATOM 5388 N N . VAL B 1 324 ? -53.112 20.447 9.779 1 27.9 324 VAL B N 1
ATOM 5389 C CA . VAL B 1 324 ? -54.383 20.546 9.07 1 27.9 324 VAL B CA 1
ATOM 5390 C C . VAL B 1 324 ? -55.401 19.599 9.699 1 27.9 324 VAL B C 1
ATOM 5392 O O . VAL B 1 324 ? -55.175 18.388 9.765 1 27.9 324 VAL B O 1
ATOM 5395 N N . ASP B 1 325 ? -56.158 20.068 10.729 1 27.37 325 ASP B N 1
ATOM 5396 C CA . ASP B 1 325 ? -57.376 19.528 11.325 1 27.37 325 ASP B CA 1
ATOM 5397 C C . ASP B 1 325 ? -58.405 19.182 10.251 1 27.37 325 ASP B C 1
ATOM 5399 O O . ASP B 1 325 ? -58.866 20.06 9.519 1 27.37 325 ASP B O 1
ATOM 5403 N N . TYR B 1 326 ? -58.231 18.188 9.468 1 25.85 326 TYR B N 1
ATOM 5404 C CA . TYR B 1 326 ? -59.307 17.626 8.659 1 25.85 326 TYR B CA 1
ATOM 5405 C C . TYR B 1 326 ? -60.548 17.371 9.505 1 25.85 326 TYR B C 1
ATOM 5407 O O . TYR B 1 326 ? -60.554 16.48 10.358 1 25.85 326 TYR B O 1
ATOM 5415 N N . ASP B 1 327 ? -61.323 18.449 9.972 1 25.55 327 ASP B N 1
ATOM 5416 C CA . ASP B 1 327 ? -62.7 18.438 10.456 1 25.55 327 ASP B CA 1
ATOM 5417 C C . ASP B 1 327 ? -63.616 17.689 9.491 1 25.55 327 ASP B C 1
ATOM 5419 O O . ASP B 1 327 ? -63.568 17.913 8.28 1 25.55 327 ASP B O 1
ATOM 5423 N N . SER B 1 328 ? -64.113 16.44 9.849 1 28.14 328 SER B N 1
ATOM 5424 C CA . SER B 1 328 ? -65.139 15.481 9.45 1 28.14 328 SER B CA 1
ATOM 5425 C C . SER B 1 328 ? -66.491 16.163 9.265 1 28.14 328 SER B C 1
ATOM 5427 O O . SER B 1 328 ? -67.513 15.493 9.106 1 28.14 328 SER B O 1
ATOM 5429 N N . ASP B 1 329 ? -66.704 17.427 8.939 1 25.83 329 ASP B N 1
ATOM 5430 C CA . ASP B 1 329 ? -68.112 17.805 8.863 1 25.83 329 ASP B CA 1
ATOM 5431 C C . ASP B 1 329 ? -68.825 17.046 7.746 1 25.83 329 ASP B C 1
ATOM 5433 O O . ASP B 1 329 ? -68.733 17.422 6.576 1 25.83 329 ASP B O 1
ATOM 5437 N N . ALA B 1 330 ? -68.867 15.69 7.67 1 26.04 330 ALA B N 1
ATOM 5438 C CA . ALA B 1 330 ? -69.804 14.906 6.869 1 26.04 330 ALA B CA 1
ATOM 5439 C C . ALA B 1 330 ? -71.247 15.209 7.262 1 26.04 330 ALA B C 1
ATOM 5441 O O . ALA B 1 330 ? -72.165 14.474 6.89 1 26.04 330 ALA B O 1
ATOM 5442 N N . SER B 1 331 ? -71.615 16.127 8.228 1 21.57 331 SER B N 1
ATOM 5443 C CA . SER B 1 331 ? -73.057 16.159 8.451 1 21.57 331 SER B CA 1
ATOM 5444 C C . SER B 1 331 ? -73.811 16.443 7.157 1 21.57 331 SER B C 1
ATOM 5446 O O . SER B 1 331 ? -74.852 15.837 6.893 1 21.57 331 SER B O 1
ATOM 5448 N N . ASP B 1 332 ? -73.91 17.751 6.649 1 22.37 332 ASP B N 1
ATOM 5449 C CA . ASP B 1 332 ? -75.225 18.192 6.195 1 22.37 332 ASP B CA 1
ATOM 5450 C C . ASP B 1 332 ? -75.534 17.654 4.8 1 22.37 332 ASP B C 1
ATOM 5452 O O . ASP B 1 332 ? -76.693 17.634 4.379 1 22.37 332 ASP B O 1
ATOM 5456 N N . PHE B 1 333 ? -74.805 17.21 3.809 1 21.32 333 PHE B N 1
ATOM 5457 C CA . PHE B 1 333 ? -75.734 16.631 2.845 1 21.32 333 PHE B CA 1
ATOM 5458 C C . PHE B 1 333 ? -76.04 15.18 3.193 1 21.32 333 PHE B C 1
ATOM 5460 O O . PHE B 1 333 ? -75.206 14.487 3.779 1 21.32 333 PHE B O 1
#

pLDDT: mean 86.47, std 19.52, range [21.32, 98.45]

Solvent-accessible surface area (backbone atoms only — not comparable to full-atom values): 36724 Å² total; per-residue (Å²): 124,55,77,60,59,54,45,54,56,58,68,63,64,70,79,67,73,75,78,82,42,64,68,60,44,48,53,40,53,51,54,62,75,64,65,79,60,57,84,77,58,67,49,68,66,27,42,54,38,60,71,71,67,47,50,73,48,41,50,52,47,51,50,53,49,45,13,48,50,30,50,50,35,48,49,52,33,49,45,43,58,71,39,48,64,57,56,41,71,73,46,62,68,82,51,29,59,49,48,50,55,37,49,29,43,47,39,32,49,27,50,38,51,28,52,38,38,49,49,48,42,59,66,65,39,76,52,64,69,60,37,52,46,30,70,42,19,57,82,67,34,68,61,46,31,53,54,52,48,54,46,46,60,45,57,62,34,85,82,57,48,65,50,59,25,31,49,44,46,22,43,50,43,51,49,64,44,44,60,58,53,52,54,48,54,52,40,44,78,70,76,43,45,60,30,61,40,50,51,48,53,58,50,53,52,50,30,49,51,54,19,51,49,32,47,54,50,30,57,54,44,65,71,31,90,88,38,78,69,84,79,54,73,66,57,54,52,49,54,52,53,51,49,48,53,53,38,43,43,32,40,53,63,72,52,39,45,50,61,71,71,42,57,56,67,49,50,46,39,33,49,43,24,51,50,24,50,55,34,42,73,67,74,39,76,56,80,66,80,58,62,76,71,54,71,72,54,44,72,71,63,46,68,63,63,63,59,52,57,59,46,47,60,57,61,64,52,63,76,74,75,74,78,75,78,80,79,78,73,87,71,79,128,123,54,79,61,58,54,46,53,57,57,68,64,64,71,79,68,73,74,77,81,44,63,69,62,44,49,53,41,52,51,53,62,74,64,64,79,60,58,82,77,57,67,50,69,66,27,42,52,39,58,72,72,67,48,51,73,47,43,50,52,47,52,50,53,50,44,14,48,50,30,48,50,34,48,48,52,34,50,46,43,59,72,40,48,64,57,55,42,71,73,47,62,66,81,52,30,58,50,48,52,54,36,49,30,44,46,40,32,49,28,49,39,51,27,52,38,37,50,49,49,42,58,66,66,38,78,52,66,68,63,38,51,47,30,69,42,20,57,83,68,34,68,61,46,32,54,54,52,49,53,45,47,59,44,55,62,34,86,82,57,49,65,50,61,25,30,50,45,48,22,43,52,44,50,48,65,44,43,60,59,54,51,53,48,54,53,41,44,76,67,77,42,45,62,31,61,41,50,51,48,54,58,50,52,53,50,31,49,51,54,18,52,48,32,46,54,50,29,56,54,44,64,72,32,90,86,39,77,71,86,78,54,72,64,57,54,51,49,54,51,54,52,49,48,53,53,40,43,43,33,39,52,64,73,48,38,44,50,58,73,73,43,56,55,69,49,52,46,39,34,50,42,24,52,48,24,50,55,34,43,73,69,74,39,76,57,79,66,81,56,64,76,68,54,70,71,54,43,73,72,64,45,67,64,63,63,59,52,56,57,46,45,58,57,61,64,49,59,75,72,73,73,78,74,76,81,75,73,81,69,67,85,120

InterPro domains:
  IPR000358 Ribonucleotide reductase small subunit family [PF00268] (16-293)
  IPR000358 Ribonucleotide reductase small subunit family [PTHR23409] (15-318)
  IPR009078 Ferritin-like superfamily [SSF47240] (15-297)
  IPR012348 Ribonucleotide reductase-like [G3DSA:1.10.620.20] (4-298)
  IPR033909 Ribonucleotide reductase small subunit [cd01049] (16-297)